Protein AF-0000000082175293 (afdb_homodimer)

InterPro domains:
  IPR001090 Ephrin, ligand binding domain [PF01404] (12-189)
  IPR001090 Ephrin, ligand binding domain [PS51550] (11-194)
  IPR001090 Ephrin, ligand binding domain [SM00615] (11-189)
  IPR001426 Tyrosine-protein kinase, receptor class V, conserved site [PS00790] (170-190)
  IPR001426 Tyrosine-protein kinase, receptor class V, conserved site [PS00791] (233-253)
  IPR008979 Galactose-binding-like domain superfamily [SSF49785] (12-187)
  IPR050449 Ephrin receptor tyrosine kinases [PTHR46877] (9-260)
  IPR061283 Ephrin, cysteine rich domain [PF25599] (190-248)

Organism: Oncorhynchus tshawytscha (NCBI:txid74940)

Foldseek 3Di:
DVVVVVLVVFKDWQDKQLQAQDDQPKDKPPPLAKDWDWDQDLVGHIGIWIWGAPQQDEFAKMKIKGFWTFPVPAQKKKKKWKKAFADPVQDPPRVYDEDQKKWKWKFADQDGDDPVPDPVCVVPPPTDTFDIDGFPDHDHPVCPPVHRGPMGIDMTMAGRHDHRTMMMMMIDRHTGMMTNMMIMIAGWAPWDAAQQWIWHIGGEDNDQADKDKTFTDHHPQKDWDFDDFIWIAGNSRDTDDTGGHIDGHPCWDDDPRHDTDDNPPPVPPVVVVVVPVPVVVVVVVVVPVVPPDVPDDDDDDDDCPDDDDDDDDDPDDDDPPDDD/DVVVVVLVVFKDWQDKQLQAQDDQPKDKPPPLAKDWDWDQDQVGHIGIWIWGAPQLDPFAKMKIKGFWTFPVPAQKKKKKWKKAFADPVQDPPRVYDEDQKKWKWKFADQDGDDPVVDPVCVVPPPTDTFDIDGFPDHDHPVVPPPPRGPMGIDMTMAGRHDHRTMMMMMIDRGTGMMTNMMIMIAGWAPWDAAQQWIWHIGGEDNDQADKDKTFTDHHPQKDWDFDDFIWIAGNSRDTDDTGGHIDGHPCWDDDPRHDTDDNPPPPPPVVPVVVPVPVVVVVVCVVVPVVPPVPPPPPDDPDPPPDDDDDPPPDDDDDPDDDD

Radius of gyration: 39.4 Å; Cα contacts (8 Å, |Δi|>4): 1346; chains: 2; bounding box: 69×132×111 Å

Secondary structure (DSSP, 8-state):
-HHHHHHHHTEEEEEE-TT--S----EEESTTTSEEEEEE-TT--EEEEEEEE-TTSSS--EEEE---EE-TT-SSEEEEEEEEEB-GGGSTT-SS--BSEEEEEEEEESS---GGGHHHHHHSS-PEEEEEEE-S--B-GGGGTT-----EEEEEEE----SSEEEEEEEESSBEEEEEEEEEEEEEEPPEEETTEEE--EE--SSTT--EEEE-EE-TTEEEEEEEEEEEE-TTS-EEEEEEEEEEPTT-EEETTTEEE-----------SS--HHHHHHHHHHHHTTTTTT---S--------------------------/-HHHHHHHHTEEEEEE-TT--S----EEESTTTSEEEEEE-TT--EEEEEEEE-TTSSS--EEEE---EE-TT-SSEEEEEEEEEB-GGGSTT-SS--BSEEEEEEEEESS---GGGHHHHHHHS-PEEEEEEE-S--B-GGGGTT-----EEEEEEE----SSEEEEEEEESSBEEEEEEEEEEEEEEPPEEETTEEE--EE--SSTT--EEEE-EE-TTEEEEEEEEEEEE-TTS-EEEEEEEEEEPTT-EEETTTEEE-----------SS--HHHHHHHHHHHHHHHHH---TT--------------------------

Solvent-accessible surface area (backbone atoms only — not comparable to full-atom values): 36280 Å² total; per-residue (Å²): 113,72,73,60,62,66,52,54,72,13,48,48,74,64,43,71,31,73,71,31,66,58,86,81,75,56,48,43,38,50,73,82,34,40,39,78,43,82,40,63,48,99,83,66,44,69,18,34,25,38,34,32,69,53,30,76,47,73,87,41,68,25,30,37,31,54,55,79,35,61,48,82,84,45,23,30,40,34,42,38,38,32,30,33,33,41,34,53,66,61,47,79,83,54,85,38,42,49,34,64,44,37,35,39,28,35,38,74,32,77,60,82,69,64,78,77,62,46,72,67,47,72,75,66,49,84,56,44,77,73,47,50,48,49,54,82,46,62,36,50,76,78,50,53,75,100,38,71,78,51,70,30,76,49,74,50,70,55,56,67,52,83,58,49,22,32,30,44,34,39,38,33,55,15,23,39,34,34,46,50,28,46,35,31,30,32,40,23,18,65,61,43,67,55,52,30,16,40,31,66,64,40,68,24,35,49,42,60,59,31,70,29,82,40,65,45,42,58,38,74,58,36,37,83,72,39,82,69,38,36,36,27,25,24,38,72,18,42,81,39,75,79,34,54,33,30,40,49,31,91,60,30,41,71,47,93,57,62,40,40,48,60,68,56,72,71,73,64,65,78,70,66,70,67,72,42,78,62,62,66,49,47,60,60,51,59,62,59,64,66,65,66,74,72,67,83,81,85,73,98,73,84,77,85,74,77,94,91,71,98,75,88,90,82,82,77,74,70,90,76,86,79,82,135,113,73,71,60,61,63,52,55,70,13,48,46,74,63,44,71,32,73,71,30,66,58,87,81,75,54,49,44,38,51,74,82,34,43,41,78,43,82,39,63,47,99,83,66,42,70,20,34,25,38,34,32,68,51,30,77,47,74,87,42,68,25,30,39,30,53,56,78,34,62,47,82,84,44,22,30,43,34,42,37,38,31,31,35,34,42,34,52,66,61,47,78,83,54,85,37,41,48,34,66,43,36,34,38,28,36,38,76,32,75,62,83,70,64,77,77,62,45,74,66,48,70,74,66,47,84,57,45,77,74,47,51,47,48,54,81,47,63,36,46,72,75,50,56,71,85,63,65,76,52,70,29,76,48,74,49,71,56,58,68,53,82,58,50,22,31,31,44,34,40,39,32,56,15,24,39,33,33,45,49,27,47,35,32,30,31,39,22,18,67,60,44,68,54,51,30,17,41,31,66,66,41,69,25,36,50,42,60,61,30,70,29,83,39,64,44,43,58,38,73,58,35,39,84,72,38,82,66,37,35,37,26,24,24,36,72,17,42,82,40,74,78,34,54,34,30,41,50,32,90,60,30,42,71,46,94,56,62,38,40,49,60,66,58,71,72,73,68,64,78,67,65,65,67,70,38,79,61,64,63,46,45,61,59,46,53,60,52,53,62,59,58,68,68,56,70,76,86,79,62,78,79,82,75,83,78,81,85,83,81,84,79,82,76,88,72,89,78,86,85,77,86,80,129

Sequence (648 aa):
MESTISDDKAKETVMDTRTATAELGWIAYPASGWEEVSGYDENLNTIRTYQVCNVFEPSQNNWLLTTFIDRRGAQRVYVEMRFTVRDCSSIPSVPGSCKETFNLYYYETDSVIATTKGTSFWMEAPYLKVDTIAADESFSQVDFGGRLMKVNTEVRSFGPLSRNGFYLAFQDYGACMSLLSVRVFHKKCPSVVQNFAIFPETMTGAESTSLVIARGTCIANSEEVDVPIKLYCNGDGEWMVPIGSCTCKAGFEPDNGNVCRGPCLRTSWPDDSLLSPVHLAVLLLQFQLFCLRLWNPDLFTGHATCPRPAVFNTLETAGVVEILMESTISDDKAKETVMDTRTATAELGWIAYPASGWEEVSGYDENLNTIRTYQVCNVFEPSQNNWLLTTFIDRRGAQRVYVEMRFTVRDCSSIPSVPGSCKETFNLYYYETDSVIATTKGTSFWMEAPYLKVDTIAADESFSQVDFGGRLMKVNTEVRSFGPLSRNGFYLAFQDYGACMSLLSVRVFHKKCPSVVQNFAIFPETMTGAESTSLVIARGTCIANSEEVDVPIKLYCNGDGEWMVPIGSCTCKAGFEPDNGNVCRGPCLRTSWPDDSLLSPVHLAVLLLQFQLFCLRLWNPDLFTGHATCPRPAVFNTLETAGVVEIL

Structure (mmCIF, N/CA/C/O backbone):
data_AF-0000000082175293-model_v1
#
loop_
_entity.id
_entity.type
_entity.pdbx_description
1 polymer 'receptor protein-tyrosine kinase'
#
loop_
_atom_site.group_PDB
_atom_site.id
_atom_site.type_symbol
_atom_site.label_atom_id
_atom_site.label_alt_id
_atom_site.label_comp_id
_atom_site.label_asym_id
_atom_site.label_entity_id
_atom_site.label_seq_id
_atom_site.pdbx_PDB_ins_code
_atom_site.Cartn_x
_atom_site.Cartn_y
_atom_site.Cartn_z
_atom_site.occupancy
_atom_site.B_iso_or_equiv
_atom_site.auth_seq_id
_atom_site.auth_comp_id
_atom_site.auth_asym_id
_atom_site.auth_atom_id
_atom_site.pdbx_PDB_model_num
ATOM 1 N N . MET A 1 1 ? 4.473 -4.129 19.656 1 26.59 1 MET A N 1
ATOM 2 C CA . MET A 1 1 ? 3.326 -4.516 20.469 1 26.59 1 MET A CA 1
ATOM 3 C C . MET A 1 1 ? 2.422 -3.318 20.734 1 26.59 1 MET A C 1
ATOM 5 O O . MET A 1 1 ? 1.197 -3.445 20.734 1 26.59 1 MET A O 1
ATOM 9 N N . GLU A 1 2 ? 3.059 -2.234 21.188 1 28.98 2 GLU A N 1
ATOM 10 C CA . GLU A 1 2 ? 2.26 -1.062 21.516 1 28.98 2 GLU A CA 1
ATOM 11 C C . GLU A 1 2 ? 1.615 -0.452 20.281 1 28.98 2 GLU A C 1
ATOM 13 O O . GLU A 1 2 ? 0.515 0.099 20.359 1 28.98 2 GLU A O 1
ATOM 18 N N . SER A 1 3 ? 2.32 -0.503 19.141 1 36.03 3 SER A N 1
ATOM 19 C CA . SER A 1 3 ? 1.829 0.047 17.875 1 36.03 3 SER A CA 1
ATOM 20 C C . SER A 1 3 ? 0.633 -0.744 17.359 1 36.03 3 SER A C 1
ATOM 22 O O . SER A 1 3 ? -0.115 -0.26 16.5 1 36.03 3 SER A O 1
ATOM 24 N N . THR A 1 4 ? 0.473 -1.951 17.766 1 40.38 4 THR A N 1
ATOM 25 C CA . THR A 1 4 ? -0.594 -2.875 17.391 1 40.38 4 THR A CA 1
ATOM 26 C C . THR A 1 4 ? -1.913 -2.463 18.031 1 40.38 4 THR A C 1
ATOM 28 O O . THR A 1 4 ? -2.984 -2.682 17.469 1 40.38 4 THR A O 1
ATOM 31 N N . ILE A 1 5 ? -1.868 -2.014 19.281 1 39.91 5 ILE A N 1
ATOM 32 C CA . ILE A 1 5 ? -3.062 -1.719 20.062 1 39.91 5 ILE A CA 1
ATOM 33 C C . ILE A 1 5 ? -3.758 -0.482 19.5 1 39.91 5 ILE A C 1
ATOM 35 O O . ILE A 1 5 ? -4.988 -0.44 19.422 1 39.91 5 ILE A O 1
ATOM 39 N N . SER A 1 6 ? -3 0.624 19.219 1 46.44 6 SER A N 1
ATOM 40 C CA . SER A 1 6 ? -3.535 1.903 18.766 1 46.44 6 SER A CA 1
ATOM 41 C C . SER A 1 6 ? -4.176 1.776 17.391 1 46.44 6 SER A C 1
ATOM 43 O O . SER A 1 6 ? -5.145 2.473 17.078 1 46.44 6 SER A O 1
ATOM 45 N N . ASP A 1 7 ? -3.73 0.8 16.625 1 59.47 7 ASP A N 1
ATOM 46 C CA . ASP A 1 7 ? -4.121 0.544 15.234 1 59.47 7 ASP A CA 1
ATOM 47 C C . ASP A 1 7 ? -5.559 0.04 15.156 1 59.47 7 ASP A C 1
ATOM 49 O O . ASP A 1 7 ? -6.309 0.427 14.258 1 59.47 7 ASP A O 1
ATOM 53 N N . ASP A 1 8 ? -6.008 -0.633 16.109 1 66.12 8 ASP A N 1
ATOM 54 C CA . ASP A 1 8 ? -7.336 -1.232 16.016 1 66.12 8 ASP A CA 1
ATOM 55 C C . ASP A 1 8 ? -8.43 -0.198 16.281 1 66.12 8 ASP A C 1
ATOM 57 O O . ASP A 1 8 ? -9.547 -0.336 15.789 1 66.12 8 ASP A O 1
ATOM 61 N N . LYS A 1 9 ? -8.031 0.911 17 1 70.56 9 LYS A N 1
ATOM 62 C CA . LYS A 1 9 ? -9.047 1.916 17.297 1 70.56 9 LYS A CA 1
ATOM 63 C C . LYS A 1 9 ? -9.43 2.691 16.047 1 70.56 9 LYS A C 1
ATOM 65 O O . LYS A 1 9 ? -10.547 3.213 15.938 1 70.56 9 LYS A O 1
ATOM 70 N N . ALA A 1 10 ? -8.711 2.605 15.109 1 90 10 ALA A N 1
ATOM 71 C CA . ALA A 1 10 ? -8.984 3.363 13.891 1 90 10 ALA A CA 1
ATOM 72 C C . ALA A 1 10 ? -9.734 2.514 12.875 1 90 10 ALA A C 1
ATOM 74 O O . ALA A 1 10 ? -10.281 3.037 11.898 1 90 10 ALA A O 1
ATOM 75 N N . LYS A 1 11 ? -9.898 1.32 13.273 1 95.38 11 LYS A N 1
ATOM 76 C CA . LYS A 1 11 ? -10.484 0.436 12.266 1 95.38 11 LYS A CA 1
ATOM 77 C C . LYS A 1 11 ? -11.961 0.168 12.57 1 95.38 11 LYS A C 1
ATOM 79 O O . LYS A 1 11 ? -12.328 -0.092 13.719 1 95.38 11 LYS A O 1
ATOM 84 N N . GLU A 1 12 ? -12.766 0.311 11.602 1 95.69 12 GLU A N 1
ATOM 85 C CA . GLU A 1 12 ? -14.172 -0.089 11.688 1 95.69 12 GLU A CA 1
ATOM 86 C C . GLU A 1 12 ? -14.477 -1.23 10.727 1 95.69 12 GLU A C 1
ATOM 88 O O . GLU A 1 12 ? -14.398 -1.062 9.508 1 95.69 12 GLU A O 1
ATOM 93 N N . THR A 1 13 ? -14.891 -2.309 11.273 1 97.06 13 THR A N 1
ATOM 94 C CA . THR A 1 13 ? -15.141 -3.508 10.477 1 97.06 13 THR A CA 1
ATOM 95 C C . THR A 1 13 ? -16.562 -3.5 9.922 1 97.06 13 THR A C 1
ATOM 97 O O . THR A 1 13 ? -17.516 -3.23 10.648 1 97.06 13 THR A O 1
ATOM 100 N N . VAL A 1 14 ? -16.688 -3.801 8.641 1 97.5 14 VAL A N 1
ATOM 101 C CA . VAL A 1 14 ? -18.016 -3.783 8.023 1 97.5 14 VAL A CA 1
ATOM 102 C C . VAL A 1 14 ? -18.406 -5.199 7.605 1 97.5 14 VAL A C 1
ATOM 104 O O . VAL A 1 14 ? -19.578 -5.469 7.336 1 97.5 14 VAL A O 1
ATOM 107 N N . MET A 1 15 ? -17.484 -6.117 7.512 1 97.62 15 MET A N 1
ATOM 108 C CA . MET A 1 15 ? -17.703 -7.551 7.324 1 97.62 15 MET A CA 1
ATOM 109 C C . MET A 1 15 ? -16.594 -8.359 7.996 1 97.62 15 MET A C 1
ATOM 111 O O . MET A 1 15 ? -15.414 -8.016 7.891 1 97.62 15 MET A O 1
ATOM 115 N N . ASP A 1 16 ? -16.984 -9.406 8.727 1 97.19 16 ASP A N 1
ATOM 116 C CA . ASP A 1 16 ? -16.031 -10.219 9.469 1 97.19 16 ASP A CA 1
ATOM 117 C C . ASP A 1 16 ? -16.484 -11.672 9.555 1 97.19 16 ASP A C 1
ATOM 119 O O . ASP A 1 16 ? -17.484 -11.977 10.211 1 97.19 16 ASP A O 1
ATOM 123 N N . THR A 1 17 ? -15.758 -12.5 8.938 1 96.75 17 THR A N 1
ATOM 124 C CA . THR A 1 17 ? -16.125 -13.914 8.984 1 96.75 17 THR A CA 1
ATOM 125 C C . THR A 1 17 ? -15.141 -14.703 9.844 1 96.75 17 THR A C 1
ATOM 127 O O . THR A 1 17 ? -15.172 -15.93 9.867 1 96.75 17 THR A O 1
ATOM 130 N N . ARG A 1 18 ? -14.258 -14.164 10.602 1 94.88 18 ARG A N 1
ATOM 131 C CA . ARG A 1 18 ? -13.18 -14.805 11.344 1 94.88 18 ARG A CA 1
ATOM 132 C C . ARG A 1 18 ? -13.727 -15.75 12.406 1 94.88 18 ARG A C 1
ATOM 134 O O . ARG A 1 18 ? -13.117 -16.781 12.711 1 94.88 18 ARG A O 1
ATOM 141 N N . THR A 1 19 ? -14.891 -15.406 12.828 1 93.56 19 THR A N 1
ATOM 142 C CA . THR A 1 19 ? -15.453 -16.234 13.891 1 93.56 19 THR A CA 1
ATOM 143 C C . THR A 1 19 ? -16.828 -16.75 13.5 1 93.56 19 THR A C 1
ATOM 145 O O . THR A 1 19 ? -17.609 -17.188 14.359 1 93.56 19 THR A O 1
ATOM 148 N N . ALA A 1 20 ? -17.141 -16.625 12.258 1 93.75 20 ALA A N 1
ATOM 149 C CA . ALA A 1 20 ? -18.469 -17.047 11.812 1 93.75 20 ALA A CA 1
ATOM 150 C C . ALA A 1 20 ? -18.594 -18.562 11.836 1 93.75 20 ALA A C 1
ATOM 152 O O . ALA A 1 20 ? -17.75 -19.266 11.289 1 93.75 20 ALA A O 1
ATOM 153 N N . THR A 1 21 ? -19.703 -19.047 12.43 1 92.06 21 THR A N 1
ATOM 154 C CA . THR A 1 21 ? -19.953 -20.484 12.5 1 92.06 21 THR A CA 1
ATOM 155 C C . THR A 1 21 ? -21.188 -20.859 11.68 1 92.06 21 THR A C 1
ATOM 157 O O . THR A 1 21 ? -21.391 -22.031 11.352 1 92.06 21 THR A O 1
ATOM 160 N N . ALA A 1 22 ? -22.016 -19.891 11.492 1 91.88 22 ALA A N 1
ATOM 161 C CA . ALA A 1 22 ? -23.188 -20.109 10.656 1 91.88 22 ALA A CA 1
ATOM 162 C C . ALA A 1 22 ? -22.859 -19.938 9.18 1 91.88 22 ALA A C 1
ATOM 164 O O . ALA A 1 22 ? -21.812 -19.375 8.836 1 91.88 22 ALA A O 1
ATOM 165 N N . GLU A 1 23 ? -23.75 -20.391 8.43 1 93.94 23 GLU A N 1
ATOM 166 C CA . GLU A 1 23 ? -23.562 -20.25 6.992 1 93.94 23 GLU A CA 1
ATOM 167 C C . GLU A 1 23 ? -23.391 -18.797 6.59 1 93.94 23 GLU A C 1
ATOM 169 O O . GLU A 1 23 ? -24.141 -17.922 7.039 1 93.94 23 GLU A O 1
ATOM 174 N N . LEU A 1 24 ? -22.469 -18.562 5.734 1 93.75 24 LEU A N 1
ATOM 175 C CA . LEU A 1 24 ? -22.125 -17.188 5.34 1 93.75 24 LEU A CA 1
ATOM 176 C C . LEU A 1 24 ? -23.078 -16.703 4.25 1 93.75 24 LEU A C 1
ATOM 178 O O . LEU A 1 24 ? -23.25 -15.492 4.082 1 93.75 24 LEU A O 1
ATOM 182 N N . GLY A 1 25 ? -23.625 -17.625 3.457 1 89.19 25 GLY A N 1
ATOM 183 C CA . GLY A 1 25 ? -24.609 -17.266 2.457 1 89.19 25 GLY A CA 1
ATOM 184 C C . GLY A 1 25 ? -24 -16.672 1.2 1 89.19 25 GLY A C 1
ATOM 185 O O . GLY A 1 25 ? -24.625 -15.859 0.519 1 89.19 25 GLY A O 1
ATOM 186 N N . TRP A 1 26 ? -22.75 -17 0.917 1 93 26 TRP A N 1
ATOM 187 C CA . TRP A 1 26 ? -22.109 -16.5 -0.303 1 93 26 TRP A CA 1
ATOM 188 C C . TRP A 1 26 ? -22.562 -17.312 -1.516 1 93 26 TRP A C 1
ATOM 190 O O . TRP A 1 26 ? -23.188 -18.375 -1.369 1 93 26 TRP A O 1
ATOM 200 N N . ILE A 1 27 ? -22.328 -16.734 -2.711 1 90.44 27 ILE A N 1
ATOM 201 C CA . ILE A 1 27 ? -22.781 -17.375 -3.943 1 90.44 27 ILE A CA 1
ATOM 202 C C . ILE A 1 27 ? -21.578 -17.938 -4.695 1 90.44 27 ILE A C 1
ATOM 204 O O . ILE A 1 27 ? -20.625 -17.219 -4.992 1 90.44 27 ILE A O 1
ATOM 208 N N . ALA A 1 28 ? -21.641 -19.188 -4.883 1 91.62 28 ALA A N 1
ATOM 209 C CA . ALA A 1 28 ? -20.594 -19.844 -5.656 1 91.62 28 ALA A CA 1
ATOM 210 C C . ALA A 1 28 ? -21.078 -20.156 -7.07 1 91.62 28 ALA A C 1
ATOM 212 O O . ALA A 1 28 ? -22.219 -20.562 -7.266 1 91.62 28 ALA A O 1
ATOM 213 N N . TYR A 1 29 ? -20.156 -19.906 -8.109 1 87.94 29 TYR A N 1
ATOM 214 C CA . TYR A 1 29 ? -20.453 -20.297 -9.484 1 87.94 29 TYR A CA 1
ATOM 215 C C . TYR A 1 29 ? -19.188 -20.812 -10.18 1 87.94 29 TYR A C 1
ATOM 217 O O . TYR A 1 29 ? -18.172 -20.109 -10.242 1 87.94 29 TYR A O 1
ATOM 225 N N . PRO A 1 30 ? -19.25 -21.875 -10.875 1 89 30 PRO A N 1
ATOM 226 C CA . PRO A 1 30 ? -20.328 -22.859 -10.812 1 89 30 PRO A CA 1
ATOM 227 C C . PRO A 1 30 ? -20.547 -23.422 -9.406 1 89 30 PRO A C 1
ATOM 229 O O . PRO A 1 30 ? -19.703 -23.219 -8.531 1 89 30 PRO A O 1
ATOM 232 N N . ALA A 1 31 ? -21.703 -24.125 -9.156 1 85.88 31 ALA A N 1
ATOM 233 C CA . ALA A 1 31 ? -22.062 -24.625 -7.832 1 85.88 31 ALA A CA 1
ATOM 234 C C . ALA A 1 31 ? -21.047 -25.672 -7.352 1 85.88 31 ALA A C 1
ATOM 236 O O . ALA A 1 31 ? -20.875 -25.859 -6.145 1 85.88 31 ALA A O 1
ATOM 237 N N . SER A 1 32 ? -20.406 -26.234 -8.234 1 87.69 32 SER A N 1
ATOM 238 C CA . SER A 1 32 ? -19.438 -27.266 -7.887 1 87.69 32 SER A CA 1
ATOM 239 C C . SER A 1 32 ? -18.047 -26.672 -7.633 1 87.69 32 SER A C 1
ATOM 241 O O . SER A 1 32 ? -17.125 -27.391 -7.262 1 87.69 32 SER A O 1
ATOM 243 N N . GLY A 1 33 ? -17.922 -25.391 -7.828 1 92.12 33 GLY A N 1
ATOM 244 C CA . GLY A 1 33 ? -16.625 -24.781 -7.625 1 92.12 33 GLY A CA 1
ATOM 245 C C . GLY A 1 33 ? -16.25 -24.641 -6.16 1 92.12 33 GLY A C 1
ATOM 246 O O . GLY A 1 33 ? -15.688 -25.562 -5.566 1 92.12 33 GLY A O 1
ATOM 247 N N . TRP A 1 34 ? -16.641 -23.5 -5.617 1 95.19 34 TRP A N 1
ATOM 248 C CA . TRP A 1 34 ? -16.375 -23.25 -4.207 1 95.19 34 TRP A CA 1
ATOM 249 C C . TRP A 1 34 ? -17.391 -23.953 -3.32 1 95.19 34 TRP A C 1
ATOM 251 O O . TRP A 1 34 ? -18.594 -23.938 -3.621 1 95.19 34 TRP A O 1
ATOM 261 N N . GLU A 1 35 ? -16.938 -24.562 -2.252 1 95.81 35 GLU A N 1
ATOM 262 C CA . GLU A 1 35 ? -17.812 -25.234 -1.296 1 95.81 35 GLU A CA 1
ATOM 263 C C . GLU A 1 35 ? -17.641 -24.656 0.108 1 95.81 35 GLU A C 1
ATOM 265 O O . GLU A 1 35 ? -16.516 -24.391 0.543 1 95.81 35 GLU A O 1
ATOM 270 N N . GLU A 1 36 ? -18.734 -24.438 0.711 1 95.94 36 GLU A N 1
ATOM 271 C CA . GLU A 1 36 ? -18.688 -24 2.102 1 95.94 36 GLU A CA 1
ATOM 272 C C . GLU A 1 36 ? -18.547 -25.188 3.053 1 95.94 36 GLU A C 1
ATOM 274 O O . GLU A 1 36 ? -19.297 -26.156 2.961 1 95.94 36 GLU A O 1
ATOM 279 N N . VAL A 1 37 ? -17.656 -25.141 3.98 1 94.81 37 VAL A N 1
ATOM 280 C CA . VAL A 1 37 ? -17.406 -26.25 4.883 1 94.81 37 VAL A CA 1
ATOM 281 C C . VAL A 1 37 ? -17.109 -25.719 6.285 1 94.81 37 VAL A C 1
ATOM 283 O O . VAL A 1 37 ? -16.734 -24.562 6.453 1 94.81 37 VAL A O 1
ATOM 286 N N . SER A 1 38 ? -17.375 -26.609 7.219 1 92.75 38 SER A N 1
ATOM 287 C CA . SER A 1 38 ? -16.938 -26.312 8.578 1 92.75 38 SER A CA 1
ATOM 288 C C . SER A 1 38 ? -15.453 -26.609 8.758 1 92.75 38 SER A C 1
ATOM 290 O O . SER A 1 38 ? -14.992 -27.703 8.406 1 92.75 38 SER A O 1
ATOM 292 N N . GLY A 1 39 ? -14.758 -25.609 9.172 1 89.19 39 GLY A N 1
ATOM 293 C CA . GLY A 1 39 ? -13.328 -25.781 9.398 1 89.19 39 GLY A CA 1
ATOM 294 C C . GLY A 1 39 ? -12.867 -25.234 10.742 1 89.19 39 GLY A C 1
ATOM 295 O O . GLY A 1 39 ? -13.68 -25.047 11.648 1 89.19 39 GLY A O 1
ATOM 296 N N . TYR A 1 40 ? -11.484 -25.203 10.836 1 85.38 40 TYR A N 1
ATOM 297 C CA . TYR A 1 40 ? -10.883 -24.734 12.078 1 85.38 40 TYR A CA 1
ATOM 298 C C . TYR A 1 40 ? -9.93 -23.578 11.812 1 85.38 40 TYR A C 1
ATOM 300 O O . TYR A 1 40 ? -9.227 -23.562 10.797 1 85.38 40 TYR A O 1
ATOM 308 N N . ASP A 1 41 ? -9.977 -22.688 12.719 1 84.69 41 ASP A N 1
ATOM 309 C CA . ASP A 1 41 ? -8.961 -21.641 12.641 1 84.69 41 ASP A CA 1
ATOM 310 C C . ASP A 1 41 ? -7.656 -22.094 13.289 1 84.69 41 ASP A C 1
ATOM 312 O O . ASP A 1 41 ? -7.504 -23.266 13.648 1 84.69 41 ASP A O 1
ATOM 316 N N . GLU A 1 42 ? -6.66 -21.203 13.352 1 78.56 42 GLU A N 1
ATOM 317 C CA . GLU A 1 42 ? -5.336 -21.531 13.883 1 78.56 42 GLU A CA 1
ATOM 318 C C . GLU A 1 42 ? -5.418 -21.953 15.344 1 78.56 42 GLU A C 1
ATOM 320 O O . GLU A 1 42 ? -4.527 -22.641 15.852 1 78.56 42 GLU A O 1
ATOM 325 N N . ASN A 1 43 ? -6.473 -21.547 16.047 1 82 43 ASN A N 1
ATOM 326 C CA . ASN A 1 43 ? -6.68 -21.906 17.453 1 82 43 ASN A CA 1
ATOM 327 C C . ASN A 1 43 ? -7.641 -23.078 17.594 1 82 43 ASN A C 1
ATOM 329 O O . ASN A 1 43 ? -8.133 -23.344 18.703 1 82 43 ASN A O 1
ATOM 333 N N . LEU A 1 44 ? -8.047 -23.625 16.594 1 84.19 44 LEU A N 1
ATOM 334 C CA . LEU A 1 44 ? -8.875 -24.812 16.547 1 84.19 44 LEU A CA 1
ATOM 335 C C . LEU A 1 44 ? -10.328 -24.484 16.891 1 84.19 44 LEU A C 1
ATOM 337 O O . LEU A 1 44 ? -11.062 -25.344 17.375 1 84.19 44 LEU A O 1
ATOM 341 N N . ASN A 1 45 ? -10.633 -23.281 16.703 1 89.38 45 ASN A N 1
ATOM 342 C CA . ASN A 1 45 ? -12.047 -22.922 16.797 1 89.38 45 ASN A CA 1
ATOM 343 C C . ASN A 1 45 ? -12.781 -23.25 15.5 1 89.38 45 ASN A C 1
ATOM 345 O O . ASN A 1 45 ? -12.242 -23.062 14.406 1 89.38 45 ASN A O 1
ATOM 349 N N . THR A 1 46 ? -13.938 -23.688 15.742 1 92 46 THR A N 1
ATOM 350 C CA . THR A 1 46 ? -14.75 -24 14.57 1 92 46 THR A CA 1
ATOM 351 C C . THR A 1 46 ? -15.195 -22.734 13.859 1 92 46 THR A C 1
ATOM 353 O O . THR A 1 46 ? -15.711 -21.812 14.492 1 92 46 THR A O 1
ATOM 356 N N . ILE A 1 47 ? -14.961 -22.672 12.547 1 93.81 47 ILE A N 1
ATOM 357 C CA . ILE A 1 47 ? -15.383 -21.547 11.719 1 93.81 47 ILE A CA 1
ATOM 358 C C . ILE A 1 47 ? -15.945 -22.047 10.398 1 93.81 47 ILE A C 1
ATOM 360 O O . ILE A 1 47 ? -15.758 -23.219 10.039 1 93.81 47 ILE A O 1
ATOM 364 N N . ARG A 1 48 ? -16.703 -21.25 9.758 1 95.19 48 ARG A N 1
ATOM 365 C CA . ARG A 1 48 ? -17.172 -21.562 8.406 1 95.19 48 ARG A CA 1
ATOM 366 C C . ARG A 1 48 ? -16.188 -21.078 7.359 1 95.19 48 ARG A C 1
ATOM 368 O O . ARG A 1 48 ? -15.703 -19.938 7.43 1 95.19 48 ARG A O 1
ATOM 375 N N . THR A 1 49 ? -15.797 -21.922 6.457 1 95.25 49 THR A N 1
ATOM 376 C CA . THR A 1 49 ? -14.789 -21.594 5.453 1 95.25 49 THR A CA 1
ATOM 377 C C . THR A 1 49 ? -15.273 -21.984 4.059 1 95.25 49 THR A C 1
ATOM 379 O O . THR A 1 49 ? -16.266 -22.703 3.916 1 95.25 49 THR A O 1
ATOM 382 N N . TYR A 1 50 ? -14.703 -21.438 3.033 1 97 50 TYR A N 1
ATOM 383 C CA . TYR A 1 50 ? -14.914 -21.859 1.655 1 97 50 TYR A CA 1
ATOM 384 C C . TYR A 1 50 ? -13.664 -22.547 1.1 1 97 50 TYR A C 1
ATOM 386 O O . TYR A 1 50 ? -12.547 -22.094 1.359 1 97 50 TYR A O 1
ATOM 394 N N . GLN A 1 51 ? -13.852 -23.609 0.396 1 96.44 51 GLN A N 1
ATOM 395 C CA . GLN A 1 51 ? -12.734 -24.344 -0.179 1 96.44 51 GLN A CA 1
ATOM 396 C C . GLN A 1 51 ? -12.984 -24.672 -1.646 1 96.44 51 GLN A C 1
ATOM 398 O O . GLN A 1 51 ? -14.141 -24.781 -2.074 1 96.44 51 GLN A O 1
ATOM 403 N N . VAL A 1 52 ? -11.953 -24.75 -2.43 1 95.69 52 VAL A N 1
ATOM 404 C CA . VAL A 1 52 ? -12.008 -25.156 -3.832 1 95.69 52 VAL A CA 1
ATOM 405 C C . VAL A 1 52 ? -10.773 -25.969 -4.188 1 95.69 52 VAL A C 1
ATOM 407 O O . VAL A 1 52 ? -9.672 -25.688 -3.709 1 95.69 52 VAL A O 1
ATOM 410 N N . CYS A 1 53 ? -10.969 -27.109 -4.891 1 91.31 53 CYS A N 1
ATOM 411 C CA . CYS A 1 53 ? -9.867 -27.938 -5.367 1 91.31 53 CYS A CA 1
ATOM 412 C C . CYS A 1 53 ? -10.297 -28.781 -6.57 1 91.31 53 CYS A C 1
ATOM 414 O O . CYS A 1 53 ? -10.5 -29.984 -6.453 1 91.31 53 CYS A O 1
ATOM 416 N N . ASN A 1 54 ? -10.383 -28.094 -7.715 1 88.94 54 ASN A N 1
ATOM 417 C CA . ASN A 1 54 ? -10.805 -28.781 -8.938 1 88.94 54 ASN A CA 1
ATOM 418 C C . ASN A 1 54 ? -9.672 -28.875 -9.945 1 88.94 54 ASN A C 1
ATOM 420 O O . ASN A 1 54 ? -9.875 -28.656 -11.141 1 88.94 54 ASN A O 1
ATOM 424 N N . VAL A 1 55 ? -8.547 -29.141 -9.492 1 85.38 55 VAL A N 1
ATOM 425 C CA . VAL A 1 55 ? -7.34 -29.062 -10.305 1 85.38 55 VAL A CA 1
ATOM 426 C C . VAL A 1 55 ? -7.293 -30.219 -11.289 1 85.38 55 VAL A C 1
ATOM 428 O O . VAL A 1 55 ? -6.523 -30.188 -12.25 1 85.38 55 VAL A O 1
ATOM 431 N N . PHE A 1 56 ? -8.062 -31.281 -11.133 1 83.5 56 PHE A N 1
ATOM 432 C CA . PHE A 1 56 ? -8.039 -32.438 -12.008 1 83.5 56 PHE A CA 1
ATOM 433 C C . PHE A 1 56 ? -8.961 -32.25 -13.203 1 83.5 56 PHE A C 1
ATOM 435 O O . PHE A 1 56 ? -8.922 -33.031 -14.164 1 83.5 56 PHE A O 1
ATOM 442 N N . GLU A 1 57 ? -9.742 -31.203 -13.148 1 81.75 57 GLU A N 1
ATOM 443 C CA . GLU A 1 57 ? -10.602 -30.828 -14.273 1 81.75 57 GLU A CA 1
ATOM 444 C C . GLU A 1 57 ? -9.992 -29.688 -15.078 1 81.75 57 GLU A C 1
ATOM 446 O O . GLU A 1 57 ? -9.391 -28.766 -14.508 1 81.75 57 GLU A O 1
ATOM 451 N N . PRO A 1 58 ? -10.078 -29.734 -16.391 1 77.44 58 PRO A N 1
ATOM 452 C CA . PRO A 1 58 ? -9.484 -28.672 -17.203 1 77.44 58 PRO A CA 1
ATOM 453 C C . PRO A 1 58 ? -10.273 -27.375 -17.156 1 77.44 58 PRO A C 1
ATOM 455 O O . PRO A 1 58 ? -11.445 -27.375 -16.781 1 77.44 58 PRO A O 1
ATOM 458 N N . SER A 1 59 ? -9.664 -26.219 -17.484 1 80.25 59 SER A N 1
ATOM 459 C CA . SER A 1 59 ? -10.273 -24.906 -17.688 1 80.25 59 SER A CA 1
ATOM 460 C C . SER A 1 59 ? -11.039 -24.453 -16.453 1 80.25 59 SER A C 1
ATOM 462 O O . SER A 1 59 ? -12.211 -24.078 -16.547 1 80.25 59 SER A O 1
ATOM 464 N N . GLN A 1 60 ? -10.398 -24.469 -15.375 1 87.25 60 GLN A N 1
ATOM 465 C CA . GLN A 1 60 ? -11.023 -24.047 -14.125 1 87.25 60 GLN A CA 1
ATOM 466 C C . GLN A 1 60 ? -11.328 -22.562 -14.141 1 87.25 60 GLN A C 1
ATOM 468 O O . GLN A 1 60 ? -10.539 -21.766 -14.633 1 87.25 60 GLN A O 1
ATOM 473 N N . ASN A 1 61 ? -12.469 -22.156 -13.773 1 90 61 ASN A N 1
ATOM 474 C CA . ASN A 1 61 ? -12.953 -20.797 -13.586 1 90 61 ASN A CA 1
ATOM 475 C C . ASN A 1 61 ? -14.062 -20.734 -12.539 1 90 61 ASN A C 1
ATOM 477 O O . ASN A 1 61 ? -15.242 -20.672 -12.883 1 90 61 ASN A O 1
ATOM 481 N N . ASN A 1 62 ? -13.703 -20.719 -11.273 1 92.81 62 ASN A N 1
ATOM 482 C CA . ASN A 1 62 ? -14.641 -20.812 -10.156 1 92.81 62 ASN A CA 1
ATOM 483 C C . ASN A 1 62 ? -14.773 -19.469 -9.438 1 92.81 62 ASN A C 1
ATOM 485 O O . ASN A 1 62 ? -13.766 -18.844 -9.086 1 92.81 62 ASN A O 1
ATOM 489 N N . TRP A 1 63 ? -15.984 -19.078 -9.281 1 93.38 63 TRP A N 1
ATOM 490 C CA . TRP A 1 63 ? -16.25 -17.766 -8.688 1 93.38 63 TRP A CA 1
ATOM 491 C C . TRP A 1 63 ? -16.938 -17.906 -7.34 1 93.38 63 TRP A C 1
ATOM 493 O O . TRP A 1 63 ? -17.781 -18.797 -7.152 1 93.38 63 TRP A O 1
ATOM 503 N N . LEU A 1 64 ? -16.609 -17.078 -6.398 1 94.62 64 LEU A N 1
ATOM 504 C CA . LEU A 1 64 ? -17.25 -16.938 -5.094 1 94.62 64 LEU A CA 1
ATOM 505 C C . LEU A 1 64 ? -17.578 -15.484 -4.797 1 94.62 64 LEU A C 1
ATOM 507 O O . LEU A 1 64 ? -16.688 -14.633 -4.758 1 94.62 64 LEU A O 1
ATOM 511 N N . LEU A 1 65 ? -18.859 -15.195 -4.602 1 93.94 65 LEU A N 1
ATOM 512 C CA . LEU A 1 65 ? -19.328 -13.836 -4.379 1 93.94 65 LEU A CA 1
ATOM 513 C C . LEU A 1 65 ? -19.844 -13.664 -2.951 1 93.94 65 LEU A C 1
ATOM 515 O O . LEU A 1 65 ? -20.656 -14.461 -2.479 1 93.94 65 LEU A O 1
ATOM 519 N N . THR A 1 66 ? -19.422 -12.641 -2.279 1 95.44 66 THR A N 1
ATOM 520 C CA . THR A 1 66 ? -19.891 -12.359 -0.927 1 95.44 66 THR A CA 1
ATOM 521 C C . THR A 1 66 ? -21.297 -11.766 -0.952 1 95.44 66 THR A C 1
ATOM 523 O O . THR A 1 66 ? -21.875 -11.555 -2.023 1 95.44 66 THR A O 1
ATOM 526 N N . THR A 1 67 ? -21.812 -11.555 0.256 1 94.25 67 THR A N 1
ATOM 527 C CA . THR A 1 67 ? -23.016 -10.75 0.385 1 94.25 67 THR A CA 1
ATOM 528 C C . THR A 1 67 ? -22.703 -9.266 0.253 1 94.25 67 THR A C 1
ATOM 530 O O . THR A 1 67 ? -21.531 -8.883 0.181 1 94.25 67 THR A O 1
ATOM 533 N N . PHE A 1 68 ? -23.844 -8.523 0.115 1 95.25 68 PHE A N 1
ATOM 534 C CA . PHE A 1 68 ? -23.688 -7.078 -0.023 1 95.25 68 PHE A CA 1
ATOM 535 C C . PHE A 1 68 ? -23.016 -6.484 1.21 1 95.25 68 PHE A C 1
ATOM 537 O O . PHE A 1 68 ? -23.391 -6.801 2.34 1 95.25 68 PHE A O 1
ATOM 544 N N . ILE A 1 69 ? -21.984 -5.672 1.031 1 97.44 69 ILE A N 1
ATOM 545 C CA . ILE A 1 69 ? -21.266 -4.988 2.1 1 97.44 69 ILE A CA 1
ATOM 546 C C . ILE A 1 69 ? -21.547 -3.488 2.037 1 97.44 69 ILE A C 1
ATOM 548 O O . ILE A 1 69 ? -21.234 -2.832 1.038 1 97.44 69 ILE A O 1
ATOM 552 N N . ASP A 1 70 ? -22.078 -2.973 3.059 1 97.69 70 ASP A N 1
ATOM 553 C CA . ASP A 1 70 ? -22.297 -1.534 3.176 1 97.69 70 ASP A CA 1
ATOM 554 C C . ASP A 1 70 ? -21 -0.802 3.51 1 97.69 70 ASP A C 1
ATOM 556 O O . ASP A 1 70 ? -20.344 -1.112 4.508 1 97.69 70 ASP A O 1
ATOM 560 N N . ARG A 1 71 ? -20.625 0.11 2.662 1 96.25 71 ARG A N 1
ATOM 561 C CA . ARG A 1 71 ? -19.328 0.755 2.9 1 96.25 71 ARG A CA 1
ATOM 562 C C . ARG A 1 71 ? -19.422 1.764 4.039 1 96.25 71 ARG A C 1
ATOM 564 O O . ARG A 1 71 ? -18.406 2.252 4.531 1 96.25 71 ARG A O 1
ATOM 571 N N . ARG A 1 72 ? -20.641 2.203 4.449 1 95.25 72 ARG A N 1
ATOM 572 C CA . ARG A 1 72 ? -20.859 3.104 5.578 1 95.25 72 ARG A CA 1
ATOM 573 C C . ARG A 1 72 ? -20.078 4.398 5.398 1 95.25 72 ARG A C 1
ATOM 575 O O . ARG A 1 72 ? -19.391 4.848 6.32 1 95.25 72 ARG A O 1
ATOM 582 N N . GLY A 1 73 ? -20.047 4.93 4.121 1 94.38 73 GLY A N 1
ATOM 583 C CA . GLY A 1 73 ? -19.469 6.23 3.836 1 94.38 73 GLY A CA 1
ATOM 584 C C . GLY A 1 73 ? -17.969 6.168 3.564 1 94.38 73 GLY A C 1
ATOM 585 O O . GLY A 1 73 ? -17.359 7.184 3.234 1 94.38 73 GLY A O 1
ATOM 586 N N . ALA A 1 74 ? -17.359 4.988 3.717 1 96.44 74 ALA A N 1
ATOM 587 C CA . ALA A 1 74 ? -15.922 4.855 3.494 1 96.44 74 ALA A CA 1
ATOM 588 C C . ALA A 1 74 ? -15.562 5.145 2.039 1 96.44 74 ALA A C 1
ATOM 590 O O . ALA A 1 74 ? -16.281 4.742 1.124 1 96.44 74 ALA A O 1
ATOM 591 N N . GLN A 1 75 ? -14.445 5.855 1.893 1 96.06 75 GLN A N 1
ATOM 592 C CA . GLN A 1 75 ? -13.961 6.102 0.539 1 96.06 75 GLN A CA 1
ATOM 593 C C . GLN A 1 75 ? -12.961 5.035 0.108 1 96.06 75 GLN A C 1
ATOM 595 O O . GLN A 1 75 ? -12.766 4.805 -1.087 1 96.06 75 GLN A O 1
ATOM 600 N N . ARG A 1 76 ? -12.352 4.473 1.018 1 96.81 76 ARG A N 1
ATOM 601 C CA . ARG A 1 76 ? -11.391 3.387 0.818 1 96.81 76 ARG A CA 1
ATOM 602 C C . ARG A 1 76 ? -11.609 2.273 1.837 1 96.81 76 ARG A C 1
ATOM 604 O O . ARG A 1 76 ? -11.875 2.541 3.01 1 96.81 76 ARG A O 1
ATOM 611 N N . VAL A 1 77 ? -11.523 1.029 1.385 1 97.81 77 VAL A N 1
ATOM 612 C CA . VAL A 1 77 ? -11.703 -0.092 2.301 1 97.81 77 VAL A CA 1
ATOM 613 C C . VAL A 1 77 ? -10.508 -1.04 2.201 1 97.81 77 VAL A C 1
ATOM 615 O O . VAL A 1 77 ? -9.758 -1 1.227 1 97.81 77 VAL A O 1
ATOM 618 N N . TYR A 1 78 ? -10.352 -1.83 3.199 1 97.69 78 TYR A N 1
ATOM 619 C CA . TYR A 1 78 ? -9.305 -2.836 3.307 1 97.69 78 TYR A CA 1
ATOM 620 C C . TYR A 1 78 ? -9.898 -4.234 3.443 1 97.69 78 TYR A C 1
ATOM 622 O O . TYR A 1 78 ? -10.883 -4.426 4.16 1 97.69 78 TYR A O 1
ATOM 630 N N . VAL A 1 79 ? -9.328 -5.129 2.697 1 98.56 79 VAL A N 1
ATOM 631 C CA . VAL A 1 79 ? -9.773 -6.516 2.727 1 98.56 79 VAL A CA 1
ATOM 632 C C . VAL A 1 79 ? -8.656 -7.414 3.246 1 98.56 79 VAL A C 1
ATOM 634 O O . VAL A 1 79 ? -7.621 -7.57 2.592 1 98.56 79 VAL A O 1
ATOM 637 N N . GLU A 1 80 ? -8.891 -7.945 4.402 1 98 80 GLU A N 1
ATOM 638 C CA . GLU A 1 80 ? -7.965 -8.922 4.973 1 98 80 GLU A CA 1
ATOM 639 C C . GLU A 1 80 ? -8.422 -10.352 4.695 1 98 80 GLU A C 1
ATOM 641 O O . GLU A 1 80 ? -9.531 -10.734 5.082 1 98 80 GLU A O 1
ATOM 646 N N . MET A 1 81 ? -7.598 -11.117 4.031 1 97.94 81 MET A N 1
ATOM 647 C CA . MET A 1 81 ? -7.922 -12.484 3.654 1 97.94 81 MET A CA 1
ATOM 648 C C . MET A 1 81 ? -6.977 -13.477 4.332 1 97.94 81 MET A C 1
ATOM 650 O O . MET A 1 81 ? -5.758 -13.328 4.254 1 97.94 81 MET A O 1
ATOM 654 N N . ARG A 1 82 ? -7.48 -14.375 5.008 1 95.94 82 ARG A N 1
ATOM 655 C CA . ARG A 1 82 ? -6.734 -15.508 5.539 1 95.94 82 ARG A CA 1
ATOM 656 C C . ARG A 1 82 ? -7.055 -16.781 4.766 1 95.94 82 ARG A C 1
ATOM 658 O O . ARG A 1 82 ? -8.227 -17.141 4.602 1 95.94 82 ARG A O 1
ATOM 665 N N . PHE A 1 83 ? -6.008 -17.469 4.254 1 94.88 83 PHE A N 1
ATOM 666 C CA . PHE A 1 83 ? -6.266 -18.609 3.385 1 94.88 83 PHE A CA 1
ATOM 667 C C . PHE A 1 83 ? -5.09 -19.578 3.4 1 94.88 83 PHE A C 1
ATOM 669 O O . PHE A 1 83 ? -4.004 -19.234 3.879 1 94.88 83 PHE A O 1
ATOM 676 N N . THR A 1 84 ? -5.363 -20.734 3.016 1 92.69 84 THR A N 1
ATOM 677 C CA . THR A 1 84 ? -4.352 -21.766 2.791 1 92.69 84 THR A CA 1
ATOM 678 C C . THR A 1 84 ? -4.363 -22.234 1.338 1 92.69 84 THR A C 1
ATOM 680 O O . THR A 1 84 ? -5.41 -22.234 0.689 1 92.69 84 THR A O 1
ATOM 683 N N . VAL A 1 85 ? -3.225 -22.5 0.865 1 92.56 85 VAL A N 1
ATOM 684 C CA . VAL A 1 85 ? -3.107 -23 -0.501 1 92.56 85 VAL A CA 1
ATOM 685 C C . VAL A 1 85 ? -2.201 -24.234 -0.525 1 92.56 85 VAL A C 1
ATOM 687 O O . VAL A 1 85 ? -1.172 -24.266 0.153 1 92.56 85 VAL A O 1
ATOM 690 N N . ARG A 1 86 ? -2.566 -25.172 -1.22 1 89.44 86 ARG A N 1
ATOM 691 C CA . ARG A 1 86 ? -1.76 -26.375 -1.375 1 89.44 86 ARG A CA 1
ATOM 692 C C . ARG A 1 86 ? -0.684 -26.188 -2.439 1 89.44 86 ARG A C 1
ATOM 694 O O . ARG A 1 86 ? -0.937 -25.578 -3.48 1 89.44 86 ARG A O 1
ATOM 701 N N . ASP A 1 87 ? 0.384 -26.734 -2.135 1 86.25 87 ASP A N 1
ATOM 702 C CA . ASP A 1 87 ? 1.474 -26.734 -3.105 1 86.25 87 ASP A CA 1
ATOM 703 C C . ASP A 1 87 ? 1.147 -27.609 -4.309 1 86.25 87 ASP A C 1
ATOM 705 O O . ASP A 1 87 ? 0.809 -28.781 -4.145 1 86.25 87 ASP A O 1
ATOM 709 N N . CYS A 1 88 ? 1.303 -27.094 -5.5 1 82.69 88 CYS A N 1
ATOM 710 C CA . CYS A 1 88 ? 0.97 -27.828 -6.711 1 82.69 88 CYS A CA 1
ATOM 711 C C . CYS A 1 88 ? 1.884 -29.031 -6.883 1 82.69 88 CYS A C 1
ATOM 713 O O . CYS A 1 88 ? 1.47 -30.062 -7.426 1 82.69 88 CYS A O 1
ATOM 715 N N . SER A 1 89 ? 3.086 -28.891 -6.438 1 78.38 89 SER A N 1
ATOM 716 C CA . SER A 1 89 ? 4.047 -29.984 -6.578 1 78.38 89 SER A CA 1
ATOM 717 C C . SER A 1 89 ? 3.633 -31.188 -5.742 1 78.38 89 SER A C 1
ATOM 719 O O . SER A 1 89 ? 4.086 -32.312 -5.996 1 78.38 89 SER A O 1
ATOM 721 N N . SER A 1 90 ? 2.822 -30.953 -4.812 1 79.31 90 SER A N 1
ATOM 722 C CA . SER A 1 90 ? 2.4 -32.031 -3.924 1 79.31 90 SER A CA 1
ATOM 723 C C . SER A 1 90 ? 1.174 -32.75 -4.469 1 79.31 90 SER A C 1
ATOM 725 O O . SER A 1 90 ? 0.753 -33.781 -3.924 1 79.31 90 SER A O 1
ATOM 727 N N . ILE A 1 91 ? 0.592 -32.219 -5.461 1 78 91 ILE A N 1
ATOM 728 C CA . ILE A 1 91 ? -0.597 -32.812 -6.051 1 78 91 ILE A CA 1
ATOM 729 C C . ILE A 1 91 ? -0.193 -33.75 -7.203 1 78 91 ILE A C 1
ATOM 731 O O . ILE A 1 91 ? 0.376 -33.281 -8.195 1 78 91 ILE A O 1
ATOM 735 N N . PRO A 1 92 ? -0.421 -35.031 -6.93 1 72.38 92 PRO A N 1
ATOM 736 C CA . PRO A 1 92 ? 0.001 -35.969 -7.961 1 72.38 92 PRO A CA 1
ATOM 737 C C . PRO A 1 92 ? -0.762 -35.781 -9.273 1 72.38 92 PRO A C 1
ATOM 739 O O . PRO A 1 92 ? -1.988 -35.656 -9.266 1 72.38 92 PRO A O 1
ATOM 742 N N . SER A 1 93 ? -0.026 -35.938 -10.398 1 67.06 93 SER A N 1
ATOM 743 C CA . SER A 1 93 ? -0.513 -36.094 -11.766 1 67.06 93 SER A CA 1
ATOM 744 C C . SER A 1 93 ? -1.583 -35.062 -12.086 1 67.06 93 SER A C 1
ATOM 746 O O . SER A 1 93 ? -2.711 -35.406 -12.438 1 67.06 93 SER A O 1
ATOM 748 N N . VAL A 1 94 ? -1.35 -33.844 -11.891 1 62.88 94 VAL A N 1
ATOM 749 C CA . VAL A 1 94 ? -2.346 -32.844 -12.25 1 62.88 94 VAL A CA 1
ATOM 750 C C . VAL A 1 94 ? -2.367 -32.656 -13.766 1 62.88 94 VAL A C 1
ATOM 752 O O . VAL A 1 94 ? -1.347 -32.312 -14.375 1 62.88 94 VAL A O 1
ATOM 755 N N . PRO A 1 95 ? -3.504 -33.375 -14.469 1 58.59 95 PRO A N 1
ATOM 756 C CA . PRO A 1 95 ? -3.576 -33.25 -15.922 1 58.59 95 PRO A CA 1
ATOM 757 C C . PRO A 1 95 ? -3.535 -31.797 -16.391 1 58.59 95 PRO A C 1
ATOM 759 O O . PRO A 1 95 ? -3.195 -31.516 -17.547 1 58.59 95 PRO A O 1
ATOM 762 N N . GLY A 1 96 ? -3.891 -30.812 -15.5 1 62.38 96 GLY A N 1
ATOM 763 C CA . GLY A 1 96 ? -4.055 -29.422 -15.883 1 62.38 96 GLY A CA 1
ATOM 764 C C . GLY A 1 96 ? -3.189 -28.469 -15.078 1 62.38 96 GLY A C 1
ATOM 765 O O . GLY A 1 96 ? -2.195 -28.891 -14.484 1 62.38 96 GLY A O 1
ATOM 766 N N . SER A 1 97 ? -3.451 -27.078 -15.367 1 71.69 97 SER A N 1
ATOM 767 C CA . SER A 1 97 ? -2.553 -26.094 -14.773 1 71.69 97 SER A CA 1
ATOM 768 C C . SER A 1 97 ? -2.922 -25.797 -13.328 1 71.69 97 SER A C 1
ATOM 770 O O . SER A 1 97 ? -4.035 -25.344 -13.039 1 71.69 97 SER A O 1
ATOM 772 N N . CYS A 1 98 ? -2.342 -26.359 -12.445 1 83.19 98 CYS A N 1
ATOM 773 C CA . CYS A 1 98 ? -2.412 -26.062 -11.016 1 83.19 98 CYS A CA 1
ATOM 774 C C . CYS A 1 98 ? -1.866 -24.672 -10.727 1 83.19 98 CYS A C 1
ATOM 776 O O . CYS A 1 98 ? -0.854 -24.266 -11.297 1 83.19 98 CYS A O 1
ATOM 778 N N . LYS A 1 99 ? -2.719 -23.922 -9.984 1 86.12 99 LYS A N 1
ATOM 779 C CA . LYS A 1 99 ? -2.303 -22.562 -9.609 1 86.12 99 LYS A CA 1
ATOM 780 C C . LYS A 1 99 ? -2.193 -22.438 -8.094 1 86.12 99 LYS A C 1
ATOM 782 O O . LYS A 1 99 ? -2.768 -23.234 -7.348 1 86.12 99 LYS A O 1
ATOM 787 N N . GLU A 1 100 ? -1.413 -21.438 -7.672 1 89.31 100 GLU A N 1
ATOM 788 C CA . GLU A 1 100 ? -1.3 -21.125 -6.25 1 89.31 100 GLU A CA 1
ATOM 789 C C . GLU A 1 100 ? -1.68 -19.672 -5.977 1 89.31 100 GLU A C 1
ATOM 791 O O . GLU A 1 100 ? -1.106 -19.031 -5.094 1 89.31 100 GLU A O 1
ATOM 796 N N . THR A 1 101 ? -2.494 -19.141 -6.855 1 92.88 101 THR A N 1
ATOM 797 C CA . THR A 1 101 ? -3.012 -17.781 -6.766 1 92.88 101 THR A CA 1
ATOM 798 C C . THR A 1 101 ? -4.523 -17.766 -6.973 1 92.88 101 THR A C 1
ATOM 800 O O . THR A 1 101 ? -5.105 -18.75 -7.43 1 92.88 101 THR A O 1
ATOM 803 N N . PHE A 1 102 ? -5.094 -16.766 -6.566 1 95.62 102 PHE A N 1
ATOM 804 C CA . PHE A 1 102 ? -6.488 -16.469 -6.887 1 95.62 102 PHE A CA 1
ATOM 805 C C . PHE A 1 102 ? -6.695 -14.969 -7.082 1 95.62 102 PHE A C 1
ATOM 807 O O . PHE A 1 102 ? -5.824 -14.172 -6.738 1 95.62 102 PHE A O 1
ATOM 814 N N . ASN A 1 103 ? -7.793 -14.602 -7.664 1 96.25 103 ASN A N 1
ATOM 815 C CA . ASN A 1 103 ? -8.047 -13.195 -7.973 1 96.25 103 ASN A CA 1
ATOM 816 C C . ASN A 1 103 ? -9.125 -12.609 -7.059 1 96.25 103 ASN A C 1
ATOM 818 O O . ASN A 1 103 ? -10.117 -13.273 -6.758 1 96.25 103 ASN A O 1
ATOM 822 N N . LEU A 1 104 ? -8.867 -11.414 -6.68 1 97.94 104 LEU A N 1
ATOM 823 C CA . LEU A 1 104 ? -9.836 -10.641 -5.918 1 97.94 104 LEU A CA 1
ATOM 824 C C . LEU A 1 104 ? -10.414 -9.508 -6.77 1 97.94 104 LEU A C 1
ATOM 826 O O . LEU A 1 1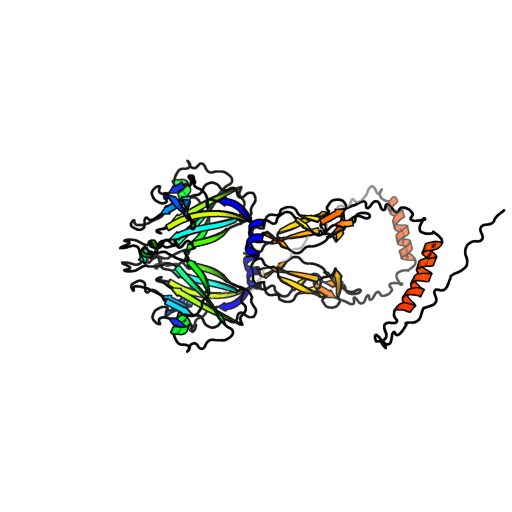04 ? -9.664 -8.734 -7.367 1 97.94 104 LEU A O 1
ATOM 830 N N . TYR A 1 105 ? -11.734 -9.445 -6.832 1 97.25 105 TYR A N 1
ATOM 831 C CA . TYR A 1 105 ? -12.477 -8.398 -7.523 1 97.25 105 TYR A CA 1
ATOM 832 C C . TYR A 1 105 ? -13.492 -7.75 -6.594 1 97.25 105 TYR A C 1
ATOM 834 O O . TYR A 1 105 ? -13.789 -8.281 -5.52 1 97.25 105 TYR A O 1
ATOM 842 N N . TYR A 1 106 ? -13.969 -6.605 -6.941 1 97.25 106 TYR A N 1
ATOM 843 C CA . TYR A 1 106 ? -15.141 -6.035 -6.289 1 97.25 106 TYR A CA 1
ATOM 844 C C . TYR A 1 106 ? -16.094 -5.426 -7.309 1 97.25 106 TYR A C 1
ATOM 846 O O . TYR A 1 106 ? -15.711 -5.168 -8.453 1 97.25 106 TYR A O 1
ATOM 854 N N . TYR A 1 107 ? -17.344 -5.305 -6.949 1 95.38 107 TYR A N 1
ATOM 855 C CA . TYR A 1 107 ? -18.422 -4.711 -7.738 1 95.38 107 TYR A CA 1
ATOM 856 C C . TYR A 1 107 ? -19.25 -3.742 -6.902 1 95.38 107 TYR A C 1
ATOM 858 O O . TYR A 1 107 ? -19.938 -4.156 -5.965 1 95.38 107 TYR A O 1
ATOM 866 N N . GLU A 1 108 ? -19.25 -2.451 -7.254 1 95.94 108 GLU A N 1
ATOM 867 C CA . GLU A 1 108 ? -20 -1.438 -6.516 1 95.94 108 GLU A CA 1
ATOM 868 C C . GLU A 1 108 ? -21.453 -1.377 -6.969 1 95.94 108 GLU A C 1
ATOM 870 O O . GLU A 1 108 ? -21.734 -1.465 -8.164 1 95.94 108 GLU A O 1
ATOM 875 N N . THR A 1 109 ? -22.234 -1.182 -5.984 1 94.75 109 THR A N 1
ATOM 876 C CA . THR A 1 109 ? -23.656 -1.037 -6.281 1 94.75 109 THR A CA 1
ATOM 877 C C . THR A 1 109 ? -24.359 -0.234 -5.188 1 94.75 109 THR A C 1
ATOM 879 O O . THR A 1 109 ? -23.844 -0.127 -4.066 1 94.75 109 THR A O 1
ATOM 882 N N . ASP A 1 110 ? -25.531 0.305 -5.559 1 95.12 110 ASP A N 1
ATOM 883 C CA . ASP A 1 110 ? -26.281 1.118 -4.594 1 95.12 110 ASP A CA 1
ATOM 884 C C . ASP A 1 110 ? -27.25 0.266 -3.795 1 95.12 110 ASP A C 1
ATOM 886 O O . ASP A 1 110 ? -27.734 0.684 -2.736 1 95.12 110 ASP A O 1
ATOM 890 N N . SER A 1 111 ? -27.562 -0.881 -4.359 1 90.81 111 SER A N 1
ATOM 891 C CA . SER A 1 111 ? -28.516 -1.733 -3.672 1 90.81 111 SER A CA 1
ATOM 892 C C . SER A 1 111 ? -28.156 -3.207 -3.818 1 90.81 111 SER A C 1
ATOM 894 O O . SER A 1 111 ? -27.375 -3.574 -4.695 1 90.81 111 SER A O 1
ATOM 896 N N . VAL A 1 112 ? -28.75 -3.869 -2.861 1 89.44 112 VAL A N 1
ATOM 897 C CA . VAL A 1 112 ? -28.562 -5.316 -2.889 1 89.44 112 VAL A CA 1
ATOM 898 C C . VAL A 1 112 ? -29.141 -5.887 -4.184 1 89.44 112 VAL A C 1
ATOM 900 O O . VAL A 1 112 ? -30.266 -5.566 -4.566 1 89.44 112 VAL A O 1
ATOM 903 N N . ILE A 1 113 ? -28.297 -6.551 -4.906 1 82.56 113 ILE A N 1
ATOM 904 C CA . ILE A 1 113 ? -28.734 -7.191 -6.141 1 82.56 113 ILE A CA 1
ATOM 905 C C . ILE A 1 113 ? -29.344 -8.555 -5.82 1 82.56 113 ILE A C 1
ATOM 907 O O . ILE A 1 113 ? -28.734 -9.359 -5.117 1 82.56 113 ILE A O 1
ATOM 911 N N . ALA A 1 114 ? -30.547 -8.633 -6.25 1 66.94 114 ALA A N 1
ATOM 912 C CA . ALA A 1 114 ? -31.266 -9.883 -6 1 66.94 114 ALA A CA 1
ATOM 913 C C . ALA A 1 114 ? -30.484 -11.078 -6.535 1 66.94 114 ALA A C 1
ATOM 915 O O . ALA A 1 114 ? -29.984 -11.055 -7.66 1 66.94 114 ALA A O 1
ATOM 916 N N . THR A 1 115 ? -30.031 -11.859 -5.621 1 62.88 115 THR A N 1
ATOM 917 C CA . THR A 1 115 ? -29.234 -13.055 -5.871 1 62.88 115 THR A CA 1
ATOM 918 C C . THR A 1 115 ? -29.859 -13.891 -6.984 1 62.88 115 THR A C 1
ATOM 920 O O . THR A 1 115 ? -29.188 -14.711 -7.605 1 62.88 115 THR A O 1
ATOM 923 N N . THR A 1 116 ? -31.25 -13.672 -7.039 1 57.72 116 THR A N 1
ATOM 924 C CA . THR A 1 116 ? -31.953 -14.445 -8.055 1 57.72 116 THR A CA 1
ATOM 925 C C . THR A 1 116 ? -31.484 -14.055 -9.453 1 57.72 116 THR A C 1
ATOM 927 O O . THR A 1 116 ? -31.922 -14.633 -10.445 1 57.72 116 THR A O 1
ATOM 930 N N . LYS A 1 117 ? -30.812 -12.93 -9.523 1 55.34 117 LYS A N 1
ATOM 931 C CA . LYS A 1 117 ? -30.453 -12.484 -10.867 1 55.34 117 LYS A CA 1
ATOM 932 C C . LYS A 1 117 ? -29.594 -13.516 -11.578 1 55.34 117 LYS A C 1
ATOM 934 O O . LYS A 1 117 ? -29.281 -13.367 -12.766 1 55.34 117 LYS A O 1
ATOM 939 N N . GLY A 1 118 ? -29.797 -14.734 -11.367 1 57.44 118 GLY A N 1
ATOM 940 C CA . GLY A 1 118 ? -29.203 -15.875 -12.047 1 57.44 118 GLY A CA 1
ATOM 941 C C . GLY A 1 118 ? -27.688 -15.797 -12.141 1 57.44 118 GLY A C 1
ATOM 942 O O . GLY A 1 118 ? -27.109 -14.734 -11.93 1 57.44 118 GLY A O 1
ATOM 943 N N . THR A 1 119 ? -27 -16.891 -12.344 1 65 119 THR A N 1
ATOM 944 C CA . THR A 1 119 ? -25.594 -17.234 -12.477 1 65 119 THR A CA 1
ATOM 945 C C . THR A 1 119 ? -24.906 -16.359 -13.516 1 65 119 THR A C 1
ATOM 947 O O . THR A 1 119 ? -23.781 -15.914 -13.32 1 65 119 THR A O 1
ATOM 950 N N . SER A 1 120 ? -25.75 -16 -14.5 1 66.75 120 SER A N 1
ATOM 951 C CA . SER A 1 120 ? -25.156 -15.328 -15.648 1 66.75 120 SER A CA 1
ATOM 952 C C . SER A 1 120 ? -24.719 -13.914 -15.305 1 66.75 120 SER A C 1
ATOM 954 O O . SER A 1 120 ? -23.688 -13.43 -15.789 1 66.75 120 SER A O 1
ATOM 956 N N . PHE A 1 121 ? -25.5 -13.32 -14.445 1 73.12 121 PHE A N 1
ATOM 957 C CA . PHE A 1 121 ? -25.172 -11.945 -14.109 1 73.12 121 PHE A CA 1
ATOM 958 C C . PHE A 1 121 ? -23.797 -11.859 -13.453 1 73.12 121 PHE A C 1
ATOM 960 O O . PHE A 1 121 ? -22.969 -11.047 -13.844 1 73.12 121 PHE A O 1
ATOM 967 N N . TRP A 1 122 ? -23.656 -12.711 -12.539 1 77.31 122 TRP A N 1
ATOM 968 C CA . TRP A 1 122 ? -22.469 -12.578 -11.711 1 77.31 122 TRP A CA 1
ATOM 969 C C . TRP A 1 122 ? -21.203 -12.953 -12.492 1 77.31 122 TRP A C 1
ATOM 971 O O . TRP A 1 122 ? -20.125 -12.461 -12.195 1 77.31 122 TRP A O 1
ATOM 981 N N . MET A 1 123 ? -21.344 -13.758 -13.469 1 76.88 123 MET A N 1
ATOM 982 C CA . MET A 1 123 ? -20.188 -14.164 -14.273 1 76.88 123 MET A CA 1
ATOM 983 C C . MET A 1 123 ? -19.734 -13.039 -15.188 1 76.88 123 MET A C 1
ATOM 985 O O . MET A 1 123 ? -18.547 -12.945 -15.523 1 76.88 123 MET A O 1
ATOM 989 N N . GLU A 1 124 ? -20.641 -12.18 -15.523 1 78.62 124 GLU A N 1
ATOM 990 C CA . GLU A 1 124 ? -20.328 -11.148 -16.516 1 78.62 124 GLU A CA 1
ATOM 991 C C . GLU A 1 124 ? -20.344 -9.758 -15.891 1 78.62 124 GLU A C 1
ATOM 993 O O . GLU A 1 124 ? -20.344 -8.758 -16.609 1 78.62 124 GLU A O 1
ATOM 998 N N . ALA A 1 125 ? -20.531 -9.773 -14.609 1 80.62 125 ALA A N 1
ATOM 999 C CA . ALA A 1 125 ? -20.578 -8.461 -13.961 1 80.62 125 ALA A CA 1
ATOM 1000 C C . ALA A 1 125 ? -19.281 -7.688 -14.188 1 80.62 125 ALA A C 1
ATOM 1002 O O . ALA A 1 125 ? -18.219 -8.281 -14.328 1 80.62 125 ALA A O 1
ATOM 1003 N N . PRO A 1 126 ? -19.453 -6.434 -14.375 1 88.12 126 PRO A N 1
ATOM 1004 C CA . PRO A 1 126 ? -18.266 -5.609 -14.586 1 88.12 126 PRO A CA 1
ATOM 1005 C C . PRO A 1 126 ? -17.422 -5.438 -13.312 1 88.12 126 PRO A C 1
ATOM 1007 O O . PRO A 1 126 ? -17.328 -4.332 -12.789 1 88.12 126 PRO A O 1
ATOM 1010 N N . TYR A 1 127 ? -16.812 -6.449 -12.914 1 93.31 127 TYR A N 1
ATOM 1011 C CA . TYR A 1 127 ? -15.961 -6.441 -11.734 1 93.31 127 TYR A CA 1
ATOM 1012 C C . TYR A 1 127 ? -14.711 -5.602 -11.977 1 93.31 127 TYR A C 1
ATOM 1014 O O . TYR A 1 127 ? -14.195 -5.551 -13.094 1 93.31 127 TYR A O 1
ATOM 1022 N N . LEU A 1 128 ? -14.344 -4.953 -10.984 1 96.38 128 LEU A N 1
ATOM 1023 C CA . LEU A 1 128 ? -13.039 -4.316 -11 1 96.38 128 LEU A CA 1
ATOM 1024 C C . LEU A 1 128 ? -12.008 -5.164 -10.25 1 96.38 128 LEU A C 1
ATOM 1026 O O . LEU A 1 128 ? -12.234 -5.547 -9.102 1 96.38 128 LEU A O 1
ATOM 1030 N N . LYS A 1 129 ? -10.945 -5.527 -10.945 1 95.62 129 LYS A N 1
ATOM 1031 C CA . LYS A 1 129 ? -9.922 -6.375 -10.336 1 95.62 129 LYS A CA 1
ATOM 1032 C C . LYS A 1 129 ? -9.117 -5.609 -9.297 1 95.62 129 LYS A C 1
ATOM 1034 O O . LYS A 1 129 ? -8.672 -4.488 -9.547 1 95.62 129 LYS A O 1
ATOM 1039 N N . VAL A 1 130 ? -9.039 -6.168 -8.117 1 96.5 130 VAL A N 1
ATOM 1040 C CA . VAL A 1 130 ? -8.219 -5.582 -7.059 1 96.5 130 VAL A CA 1
ATOM 1041 C C . VAL A 1 130 ? -6.781 -6.07 -7.188 1 96.5 130 VAL A C 1
ATOM 1043 O O . VAL A 1 130 ? -5.848 -5.266 -7.234 1 96.5 130 VAL A O 1
ATOM 1046 N N . ASP A 1 131 ? -6.648 -7.379 -7.219 1 96.06 131 ASP A N 1
ATOM 1047 C CA . ASP A 1 131 ? -5.305 -7.945 -7.297 1 96.06 131 ASP A CA 1
ATOM 1048 C C . ASP A 1 131 ? -5.355 -9.453 -7.539 1 96.06 131 ASP A C 1
ATOM 1050 O O . ASP A 1 131 ? -6.41 -10.07 -7.398 1 96.06 131 ASP A O 1
ATOM 1054 N N . THR A 1 132 ? -4.23 -9.969 -8.07 1 95.75 132 THR A N 1
ATOM 1055 C CA . THR A 1 132 ? -3.959 -11.398 -8.016 1 95.75 132 THR A CA 1
ATOM 1056 C C . THR A 1 132 ? -3.195 -11.758 -6.742 1 95.75 132 THR A C 1
ATOM 1058 O O . THR A 1 132 ? -2.078 -11.273 -6.527 1 95.75 132 THR A O 1
ATOM 1061 N N . ILE A 1 133 ? -3.783 -12.578 -5.922 1 96.25 133 ILE A N 1
ATOM 1062 C CA . ILE A 1 133 ? -3.252 -12.859 -4.59 1 96.25 133 ILE A CA 1
ATOM 1063 C C . ILE A 1 133 ? -2.408 -14.125 -4.625 1 96.25 133 ILE A C 1
ATOM 1065 O O . ILE A 1 133 ? -2.854 -15.164 -5.129 1 96.25 133 ILE A O 1
ATOM 1069 N N . ALA A 1 134 ? -1.214 -14.016 -4.164 1 94.25 134 ALA A N 1
ATOM 1070 C CA . ALA A 1 134 ? -0.312 -15.156 -4.062 1 94.25 134 ALA A CA 1
ATOM 1071 C C . ALA A 1 134 ? -0.047 -15.523 -2.605 1 94.25 134 ALA A C 1
ATOM 1073 O O . ALA A 1 134 ? -0.025 -14.648 -1.734 1 94.25 134 ALA A O 1
ATOM 1074 N N . ALA A 1 135 ? 0.125 -16.75 -2.402 1 89.25 135 ALA A N 1
ATOM 1075 C CA . ALA A 1 135 ? 0.468 -17.219 -1.062 1 89.25 135 ALA A CA 1
ATOM 1076 C C . ALA A 1 135 ? 1.955 -17.031 -0.779 1 89.25 135 ALA A C 1
ATOM 1078 O O . ALA A 1 135 ? 2.795 -17.281 -1.646 1 89.25 135 ALA A O 1
ATOM 1079 N N . ASP A 1 136 ? 2.217 -16.641 0.387 1 84.69 136 ASP A N 1
ATOM 1080 C CA . ASP A 1 136 ? 3.611 -16.578 0.815 1 84.69 136 ASP A CA 1
ATOM 1081 C C . ASP A 1 136 ? 4.152 -17.969 1.114 1 84.69 136 ASP A C 1
ATOM 1083 O O . ASP A 1 136 ? 5.336 -18.234 0.889 1 84.69 136 ASP A O 1
ATOM 1087 N N . GLU A 1 137 ? 3.225 -18.703 1.646 1 81.44 137 GLU A N 1
ATOM 1088 C CA . GLU A 1 137 ? 3.594 -20.078 1.984 1 81.44 137 GLU A CA 1
ATOM 1089 C C . GLU A 1 137 ? 2.527 -21.062 1.521 1 81.44 137 GLU A C 1
ATOM 1091 O O . GLU A 1 137 ? 1.33 -20.797 1.633 1 81.44 137 GLU A O 1
ATOM 1096 N N . SER A 1 138 ? 3.002 -22.062 0.841 1 79.12 138 SER A N 1
ATOM 1097 C CA . SER A 1 138 ? 2.098 -23.141 0.465 1 79.12 138 SER A CA 1
ATOM 1098 C C . SER A 1 138 ? 2.383 -24.406 1.273 1 79.12 138 SER A C 1
ATOM 1100 O O . SER A 1 138 ? 3.49 -24.578 1.781 1 79.12 138 SER A O 1
ATOM 1102 N N . PHE A 1 139 ? 1.384 -25.172 1.501 1 76.88 139 PHE A N 1
ATOM 1103 C CA . PHE A 1 139 ? 1.599 -26.344 2.322 1 76.88 139 PHE A CA 1
ATOM 1104 C C . PHE A 1 139 ? 1.599 -27.609 1.465 1 76.88 139 PHE A C 1
ATOM 1106 O O . PHE A 1 139 ? 1.026 -27.625 0.373 1 76.88 139 PHE A O 1
ATOM 1113 N N . SER A 1 140 ? 2.422 -28.562 1.853 1 71.31 140 SER A N 1
ATOM 1114 C CA . SER A 1 140 ? 2.445 -29.859 1.209 1 71.31 140 SER A CA 1
ATOM 1115 C C . SER A 1 140 ? 1.828 -30.938 2.104 1 71.31 140 SER A C 1
ATOM 1117 O O . SER A 1 140 ? 1.573 -30.688 3.285 1 71.31 140 SER A O 1
ATOM 1119 N N . GLN A 1 141 ? 1.324 -32.094 1.601 1 58.28 141 GLN A N 1
ATOM 1120 C CA . GLN A 1 141 ? 0.68 -33.219 2.312 1 58.28 141 GLN A CA 1
ATOM 1121 C C . GLN A 1 141 ? 1.362 -33.469 3.65 1 58.28 141 GLN A C 1
ATOM 1123 O O . GLN A 1 141 ? 0.701 -33.812 4.637 1 58.28 141 GLN A O 1
ATOM 1128 N N . VAL A 1 142 ? 2.658 -33.625 3.635 1 47.81 142 VAL A N 1
ATOM 1129 C CA . VAL A 1 142 ? 3.322 -34.125 4.828 1 47.81 142 VAL A CA 1
ATOM 1130 C C . VAL A 1 142 ? 3.082 -33.188 6 1 47.81 142 VAL A C 1
ATOM 1132 O O . VAL A 1 142 ? 3.264 -33.562 7.16 1 47.81 142 VAL A O 1
ATOM 1135 N N . ASP A 1 143 ? 2.873 -32.094 5.758 1 48.59 143 ASP A N 1
ATOM 1136 C CA . ASP A 1 143 ? 2.744 -31.141 6.855 1 48.59 143 ASP A CA 1
ATOM 1137 C C . ASP A 1 143 ? 1.478 -31.391 7.668 1 48.59 143 ASP A C 1
ATOM 1139 O O . ASP A 1 143 ? 1.198 -30.688 8.633 1 48.59 143 ASP A O 1
ATOM 1143 N N . PHE A 1 144 ? 0.646 -32.312 7.383 1 43.47 144 PHE A N 1
ATOM 1144 C CA . PHE A 1 144 ? -0.583 -32.625 8.102 1 43.47 144 PHE A CA 1
ATOM 1145 C C . PHE A 1 144 ? -0.275 -33.281 9.453 1 43.47 144 PHE A C 1
ATOM 1147 O O . PHE A 1 144 ? -1.138 -33.312 10.328 1 43.47 144 PHE A O 1
ATOM 1154 N N . GLY A 1 145 ? 0.629 -34.312 9.469 1 43.34 145 GLY A N 1
ATOM 1155 C CA . GLY A 1 145 ? 0.674 -34.938 10.773 1 43.34 145 GLY A CA 1
ATOM 1156 C C . GLY A 1 145 ? 0.54 -33.969 11.922 1 43.34 145 GLY A C 1
ATOM 1157 O O . GLY A 1 145 ? -0.267 -34.156 12.828 1 43.34 145 GLY A O 1
ATOM 1158 N N . GLY A 1 146 ? 1.591 -33.594 12.664 1 44.59 146 GLY A N 1
ATOM 1159 C CA . GLY A 1 146 ? 1.615 -32.688 13.789 1 44.59 146 GLY A CA 1
ATOM 1160 C C . GLY A 1 146 ? 1.231 -31.266 13.414 1 44.59 146 GLY A C 1
ATOM 1161 O O . GLY A 1 146 ? 1.604 -30.312 14.109 1 44.59 146 GLY A O 1
ATOM 1162 N N . ARG A 1 147 ? 0.471 -30.953 12.352 1 48.56 147 ARG A N 1
ATOM 1163 C CA . ARG A 1 147 ? 0.201 -30.359 11.047 1 48.56 147 ARG A CA 1
ATOM 1164 C C . ARG A 1 147 ? -0.122 -28.875 11.172 1 48.56 147 ARG A C 1
ATOM 1166 O O . ARG A 1 147 ? -1.241 -28.516 11.531 1 48.56 147 ARG A O 1
ATOM 1173 N N . LEU A 1 148 ? 0.607 -28 11.391 1 58.06 148 LEU A N 1
ATOM 1174 C CA . LEU A 1 148 ? 0.478 -26.547 11.484 1 58.06 148 LEU A CA 1
ATOM 1175 C C . LEU A 1 148 ? 0.04 -25.953 10.148 1 58.06 148 LEU A C 1
ATOM 1177 O O . LEU A 1 148 ? 0.738 -26.109 9.148 1 58.06 148 LEU A O 1
ATOM 1181 N N . MET A 1 149 ? -1.212 -25.844 9.906 1 71.69 149 MET A N 1
ATOM 1182 C CA . MET A 1 149 ? -1.772 -25.125 8.766 1 71.69 149 MET A CA 1
ATOM 1183 C C . MET A 1 149 ? -0.997 -23.844 8.492 1 71.69 149 MET A C 1
ATOM 1185 O O . MET A 1 149 ? -0.755 -23.047 9.406 1 71.69 149 MET A O 1
ATOM 1189 N N . LYS A 1 150 ? -0.299 -23.891 7.324 1 85.56 150 LYS A N 1
ATOM 1190 C CA . LYS A 1 150 ? 0.342 -22.641 6.926 1 85.56 150 LYS A CA 1
ATOM 1191 C C . LYS A 1 150 ? -0.685 -21.625 6.422 1 85.56 150 LYS A C 1
ATOM 1193 O O . LYS A 1 150 ? -1.14 -21.719 5.277 1 85.56 150 LYS A O 1
ATOM 1198 N N . VAL A 1 151 ? -1.099 -20.875 7.301 1 90.31 151 VAL A N 1
ATOM 1199 C CA . VAL A 1 151 ? -2.127 -19.875 6.988 1 90.31 151 VAL A CA 1
ATOM 1200 C C . VAL A 1 151 ? -1.473 -18.609 6.473 1 90.31 151 VAL A C 1
ATOM 1202 O O . VAL A 1 151 ? -0.507 -18.109 7.059 1 90.31 151 VAL A O 1
ATOM 1205 N N . ASN A 1 152 ? -1.953 -18.172 5.289 1 93.31 152 ASN A N 1
ATOM 1206 C CA . ASN A 1 152 ? -1.52 -16.891 4.723 1 93.31 152 ASN A CA 1
ATOM 1207 C C . ASN A 1 152 ? -2.475 -15.766 5.094 1 93.31 152 ASN A C 1
ATOM 1209 O O . ASN A 1 152 ? -3.688 -15.969 5.172 1 93.31 152 ASN A O 1
ATOM 1213 N N . THR A 1 153 ? -1.932 -14.664 5.414 1 94.38 153 THR A N 1
ATOM 1214 C CA . THR A 1 153 ? -2.725 -13.461 5.625 1 94.38 153 THR A CA 1
ATOM 1215 C C . THR A 1 153 ? -2.314 -12.367 4.641 1 94.38 153 THR A C 1
ATOM 1217 O O . THR A 1 153 ? -1.152 -11.953 4.613 1 94.38 153 THR A O 1
ATOM 1220 N N . GLU A 1 154 ? -3.193 -12 3.803 1 96.38 154 GLU A N 1
ATOM 1221 C CA . GLU A 1 154 ? -2.959 -10.93 2.836 1 96.38 154 GLU A CA 1
ATOM 1222 C C . GLU A 1 154 ? -3.986 -9.812 2.986 1 96.38 154 GLU A C 1
ATOM 1224 O O . GLU A 1 154 ? -5.172 -10.078 3.207 1 96.38 154 GLU A O 1
ATOM 1229 N N . VAL A 1 155 ? -3.537 -8.555 2.891 1 95.75 155 VAL A N 1
ATOM 1230 C CA . VAL A 1 155 ? -4.426 -7.398 2.949 1 95.75 155 VAL A CA 1
ATOM 1231 C C . VAL A 1 155 ? -4.305 -6.59 1.66 1 95.75 155 VAL A C 1
ATOM 1233 O O . VAL A 1 155 ? -3.201 -6.371 1.156 1 95.75 155 VAL A O 1
ATOM 1236 N N . ARG A 1 156 ? -5.379 -6.27 1.082 1 97.25 156 ARG A N 1
ATOM 1237 C CA . ARG A 1 156 ? -5.445 -5.344 -0.043 1 97.25 156 ARG A CA 1
ATOM 1238 C C . ARG A 1 156 ? -6.445 -4.223 0.229 1 97.25 156 ARG A C 1
ATOM 1240 O O . ARG A 1 156 ? -7.312 -4.355 1.094 1 97.25 156 ARG A O 1
ATOM 1247 N N . SER A 1 157 ? -6.234 -3.121 -0.393 1 96.44 157 SER A N 1
ATOM 1248 C CA . SER A 1 157 ? -7.172 -2.01 -0.27 1 96.44 157 SER A CA 1
ATOM 1249 C C . SER A 1 157 ? -7.574 -1.473 -1.64 1 96.44 157 SER A C 1
ATOM 1251 O O . SER A 1 157 ? -6.855 -1.663 -2.623 1 96.44 157 SER A O 1
ATOM 1253 N N . PHE A 1 158 ? -8.742 -0.918 -1.705 1 97 158 PHE A N 1
ATOM 1254 C CA . PHE A 1 158 ? -9.18 -0.28 -2.941 1 97 158 PHE A CA 1
ATOM 1255 C C . PHE A 1 158 ? -10.125 0.883 -2.646 1 97 158 PHE A C 1
ATOM 1257 O O . PHE A 1 158 ? -10.719 0.951 -1.567 1 97 158 PHE A O 1
ATOM 1264 N N . GLY A 1 159 ? -10.164 1.802 -3.516 1 95.25 159 GLY A N 1
ATOM 1265 C CA . GLY A 1 159 ? -10.938 3.031 -3.545 1 95.25 159 GLY A CA 1
ATOM 1266 C C . GLY A 1 159 ? -10.609 3.918 -4.73 1 95.25 159 GLY A C 1
ATOM 1267 O O . GLY A 1 159 ? -9.742 3.586 -5.535 1 95.25 159 GLY A O 1
ATOM 1268 N N . PRO A 1 160 ? -11.219 4.918 -4.984 1 95.94 160 PRO A N 1
ATOM 1269 C CA . PRO A 1 160 ? -12.32 5.461 -4.188 1 95.94 160 PRO A CA 1
ATOM 1270 C C . PRO A 1 160 ? -13.648 4.754 -4.457 1 95.94 160 PRO A C 1
ATOM 1272 O O . PRO A 1 160 ? -13.906 4.32 -5.586 1 95.94 160 PRO A O 1
ATOM 1275 N N . LEU A 1 161 ? -14.422 4.656 -3.49 1 97.06 161 LEU A N 1
ATOM 1276 C CA . LEU A 1 161 ? -15.773 4.117 -3.604 1 97.06 161 LEU A CA 1
ATOM 1277 C C . LEU A 1 161 ? -16.797 5.242 -3.652 1 97.06 161 LEU A C 1
ATOM 1279 O O . LEU A 1 161 ? -16.656 6.25 -2.953 1 97.06 161 LEU A O 1
ATOM 1283 N N . SER A 1 162 ? -17.797 5.062 -4.453 1 95.19 162 SER A N 1
ATOM 1284 C CA . SER A 1 162 ? -18.734 6.164 -4.637 1 95.19 162 SER A CA 1
ATOM 1285 C C . SER A 1 162 ? -20.172 5.695 -4.461 1 95.19 162 SER A C 1
ATOM 1287 O O . SER A 1 162 ? -21.078 6.512 -4.234 1 95.19 162 SER A O 1
ATOM 1289 N N . ARG A 1 163 ? -20.422 4.445 -4.582 1 97 163 ARG A N 1
ATOM 1290 C CA . ARG A 1 163 ? -21.781 3.928 -4.398 1 97 163 ARG A CA 1
ATOM 1291 C C . ARG A 1 163 ? -22.031 3.551 -2.941 1 97 163 ARG A C 1
ATOM 1293 O O . ARG A 1 163 ? -21.219 3.861 -2.066 1 97 163 ARG A O 1
ATOM 1300 N N . ASN A 1 164 ? -23.172 2.967 -2.654 1 97.56 164 ASN A N 1
ATOM 1301 C CA . ASN A 1 164 ? -23.562 2.688 -1.272 1 97.56 164 ASN A CA 1
ATOM 1302 C C . ASN A 1 164 ? -22.797 1.485 -0.716 1 97.56 164 ASN A C 1
ATOM 1304 O O . ASN A 1 164 ? -22.562 1.397 0.491 1 97.56 164 ASN A O 1
ATOM 1308 N N . GLY A 1 165 ? -22.5 0.654 -1.593 1 97.81 165 GLY A N 1
ATOM 1309 C CA . GLY A 1 165 ? -21.812 -0.551 -1.159 1 97.81 165 GLY A CA 1
ATOM 1310 C C . GLY A 1 165 ? -21.203 -1.339 -2.307 1 97.81 165 GLY A C 1
ATOM 1311 O O . GLY A 1 165 ? -21.031 -0.81 -3.406 1 97.81 165 GLY A O 1
ATOM 1312 N N . PHE A 1 166 ? -20.781 -2.613 -1.927 1 97.12 166 PHE A N 1
ATOM 1313 C CA . PHE A 1 166 ? -20.109 -3.416 -2.943 1 97.12 166 PHE A CA 1
ATOM 1314 C C . PHE A 1 166 ? -20.156 -4.895 -2.582 1 97.12 166 PHE A C 1
ATOM 1316 O O . PHE A 1 166 ? -20.531 -5.254 -1.462 1 97.12 166 PHE A O 1
ATOM 1323 N N . TYR A 1 167 ? -19.891 -5.691 -3.623 1 96 167 TYR A N 1
ATOM 1324 C CA . TYR A 1 167 ? -19.641 -7.121 -3.48 1 96 167 TYR A CA 1
ATOM 1325 C C . TYR A 1 167 ? -18.172 -7.441 -3.723 1 96 167 TYR A C 1
ATOM 1327 O O . TYR A 1 167 ? -17.516 -6.777 -4.527 1 96 167 TYR A O 1
ATOM 1335 N N . LEU A 1 168 ? -17.672 -8.391 -2.951 1 97.44 168 LEU A N 1
ATOM 1336 C CA . LEU A 1 168 ? -16.375 -8.977 -3.291 1 97.44 168 LEU A CA 1
ATOM 1337 C C . LEU A 1 168 ? -16.547 -10.258 -4.102 1 97.44 168 LEU A C 1
ATOM 1339 O O . LEU A 1 168 ? -17.516 -11 -3.891 1 97.44 168 LEU A O 1
ATOM 1343 N N . ALA A 1 169 ? -15.656 -10.422 -5.008 1 96.38 169 ALA A N 1
ATOM 1344 C CA . ALA A 1 169 ? -15.656 -11.641 -5.812 1 96.38 169 ALA A CA 1
ATOM 1345 C C . ALA A 1 169 ? -14.273 -12.289 -5.836 1 96.38 169 ALA A C 1
ATOM 1347 O O . ALA A 1 169 ? -13.273 -11.617 -6.098 1 96.38 169 ALA A O 1
ATOM 1348 N N . PHE A 1 170 ? -14.227 -13.57 -5.508 1 96.94 170 PHE A N 1
ATOM 1349 C CA . PHE A 1 170 ? -13.008 -14.367 -5.555 1 96.94 170 PHE A CA 1
ATOM 1350 C C . PHE A 1 170 ? -13.047 -15.344 -6.723 1 96.94 170 PHE A C 1
ATOM 1352 O O . PHE A 1 170 ? -14.016 -16.094 -6.887 1 96.94 170 PHE A O 1
ATOM 1359 N N . GLN A 1 171 ? -12 -15.273 -7.531 1 95 171 GLN A N 1
ATOM 1360 C CA . GLN A 1 171 ? -11.938 -16.109 -8.719 1 95 171 GLN A CA 1
ATOM 1361 C C . GLN A 1 171 ? -10.789 -17.109 -8.625 1 95 171 GLN A C 1
ATOM 1363 O O . GLN A 1 171 ? -9.648 -16.734 -8.352 1 95 171 GLN A O 1
ATOM 1368 N N . ASP A 1 172 ? -11.086 -18.375 -8.812 1 94.38 172 ASP A N 1
ATOM 1369 C CA . ASP A 1 172 ? -10.094 -19.438 -8.844 1 94.38 172 ASP A CA 1
ATOM 1370 C C . ASP A 1 172 ? -9.938 -20.016 -10.25 1 94.38 172 ASP A C 1
ATOM 1372 O O . ASP A 1 172 ? -10.922 -20.406 -10.883 1 94.38 172 ASP A O 1
ATOM 1376 N N . TYR A 1 173 ? -8.695 -20.094 -10.727 1 90.5 173 TYR A N 1
ATOM 1377 C CA . TYR A 1 173 ? -8.414 -20.656 -12.039 1 90.5 173 TYR A CA 1
ATOM 1378 C C . TYR A 1 173 ? -7.754 -22.016 -11.914 1 90.5 173 TYR A C 1
ATOM 1380 O O . TYR A 1 173 ? -7.246 -22.562 -12.898 1 90.5 173 TYR A O 1
ATOM 1388 N N . GLY A 1 174 ? -7.742 -22.547 -10.703 1 89.44 174 GLY A N 1
ATOM 1389 C CA . GLY A 1 174 ? -7.16 -23.875 -10.594 1 89.44 174 GLY A CA 1
ATOM 1390 C C . GLY A 1 174 ? -6.297 -24.047 -9.359 1 89.44 174 GLY A C 1
ATOM 1391 O O . GLY A 1 174 ? -5.254 -24.703 -9.406 1 89.44 174 GLY A O 1
ATOM 1392 N N . ALA A 1 175 ? -6.637 -23.438 -8.352 1 91 175 ALA A N 1
ATOM 1393 C CA . ALA A 1 175 ? -5.926 -23.625 -7.09 1 91 175 ALA A CA 1
ATOM 1394 C C . ALA A 1 175 ? -6.652 -24.641 -6.199 1 91 175 ALA A C 1
ATOM 1396 O O . ALA A 1 175 ? -7.844 -24.891 -6.383 1 91 175 ALA A O 1
ATOM 1397 N N . CYS A 1 176 ? -5.93 -25.25 -5.402 1 91.69 176 CYS A N 1
ATOM 1398 C CA . CYS A 1 176 ? -6.473 -25.984 -4.266 1 91.69 176 CYS A CA 1
ATOM 1399 C C . CYS A 1 176 ? -6.266 -25.219 -2.967 1 91.69 176 CYS A C 1
ATOM 1401 O O . CYS A 1 176 ? -5.172 -25.234 -2.4 1 91.69 176 CYS A O 1
ATOM 1403 N N . MET A 1 177 ? -7.34 -24.562 -2.582 1 94.38 177 MET A N 1
ATOM 1404 C CA . MET A 1 177 ? -7.148 -23.625 -1.484 1 94.38 177 MET A CA 1
ATOM 1405 C C . MET A 1 177 ? -8.391 -23.547 -0.602 1 94.38 177 MET A C 1
ATOM 1407 O O . MET A 1 177 ? -9.461 -24.031 -0.991 1 94.38 177 MET A O 1
ATOM 1411 N N . SER A 1 178 ? -8.141 -23.016 0.581 1 94.06 178 SER A N 1
ATOM 1412 C CA . SER A 1 178 ? -9.211 -22.734 1.527 1 94.06 178 SER A CA 1
ATOM 1413 C C . SER A 1 178 ? -9.195 -21.266 1.973 1 94.06 178 SER A C 1
ATOM 1415 O O . SER A 1 178 ? -8.164 -20.766 2.432 1 94.06 178 SER A O 1
ATOM 1417 N N . LEU A 1 179 ? -10.266 -20.625 1.714 1 96.56 179 LEU A N 1
ATOM 1418 C CA . LEU A 1 179 ? -10.461 -19.297 2.268 1 96.56 179 LEU A CA 1
ATOM 1419 C C . LEU A 1 179 ? -11.023 -19.359 3.684 1 96.56 179 LEU A C 1
ATOM 1421 O O . LEU A 1 179 ? -12.211 -19.641 3.869 1 96.56 179 LEU A O 1
ATOM 1425 N N . LEU A 1 180 ? -10.211 -19.109 4.625 1 95 180 LEU A N 1
ATOM 1426 C CA . LEU A 1 180 ? -10.562 -19.328 6.027 1 95 180 LEU A CA 1
ATOM 1427 C C . LEU A 1 180 ? -11.43 -18.172 6.543 1 95 180 LEU A C 1
ATOM 1429 O O . LEU A 1 180 ? -12.43 -18.406 7.219 1 95 180 LEU A O 1
ATOM 1433 N N . SER A 1 181 ? -11 -16.969 6.227 1 96.5 181 SER A N 1
ATOM 1434 C CA . SER A 1 181 ? -11.781 -15.828 6.699 1 96.5 181 SER A CA 1
ATOM 1435 C C . SER A 1 181 ? -11.484 -14.578 5.879 1 96.5 181 SER A C 1
ATOM 1437 O O . SER A 1 181 ? -10.422 -14.469 5.262 1 96.5 181 SER A O 1
ATOM 1439 N N . VAL A 1 182 ? -12.461 -13.719 5.863 1 98.06 182 VAL A N 1
ATOM 1440 C CA . VAL A 1 182 ? -12.359 -12.414 5.215 1 98.06 182 VAL A CA 1
ATOM 1441 C C . VAL A 1 182 ? -12.867 -11.328 6.16 1 98.06 182 VAL A C 1
ATOM 1443 O O . VAL A 1 182 ? -13.945 -11.461 6.742 1 98.06 182 VAL A O 1
ATOM 1446 N N . ARG A 1 183 ? -12.055 -10.352 6.348 1 98.19 183 ARG A N 1
ATOM 1447 C CA . ARG A 1 183 ? -12.453 -9.172 7.117 1 98.19 183 ARG A CA 1
ATOM 1448 C C . ARG A 1 183 ? -12.328 -7.906 6.277 1 98.19 183 ARG A C 1
ATOM 1450 O O . ARG A 1 183 ? -11.289 -7.656 5.66 1 98.19 183 ARG A O 1
ATOM 1457 N N . VAL A 1 184 ? -13.422 -7.191 6.191 1 98.5 184 VAL A N 1
ATOM 1458 C CA . VAL A 1 184 ? -13.422 -5.91 5.488 1 98.5 184 VAL A CA 1
ATOM 1459 C C . VAL A 1 184 ? -13.555 -4.773 6.496 1 98.5 184 VAL A C 1
ATOM 1461 O O . VAL A 1 184 ? -14.445 -4.793 7.352 1 98.5 184 VAL A O 1
ATOM 1464 N N . PHE A 1 185 ? -12.641 -3.799 6.379 1 97.88 185 PHE A N 1
ATOM 1465 C CA . PHE A 1 185 ? -12.695 -2.684 7.316 1 97.88 185 PHE A CA 1
ATOM 1466 C C . PHE A 1 185 ? -12.234 -1.393 6.648 1 97.88 185 PHE A C 1
ATOM 1468 O O . PHE A 1 185 ? -11.703 -1.417 5.539 1 97.88 185 PHE A O 1
ATOM 1475 N N . HIS A 1 186 ? -12.625 -0.333 7.223 1 97.19 186 HIS A N 1
ATOM 1476 C CA . HIS A 1 186 ? -12.102 0.977 6.859 1 97.19 186 HIS A CA 1
ATOM 1477 C C . HIS A 1 186 ? -11.531 1.698 8.078 1 97.19 186 HIS A C 1
ATOM 1479 O O . HIS A 1 186 ? -11.719 1.251 9.211 1 97.19 186 HIS A O 1
ATOM 1485 N N . LYS A 1 187 ? -10.781 2.717 7.844 1 96.44 187 LYS A N 1
ATOM 1486 C CA . LYS A 1 187 ? -10.102 3.438 8.914 1 96.44 187 LYS A CA 1
ATOM 1487 C C . LYS A 1 187 ? -10.703 4.828 9.109 1 96.44 187 LYS A C 1
ATOM 1489 O O . LYS A 1 187 ? -11.156 5.449 8.148 1 96.44 187 LYS A O 1
ATOM 1494 N N . LYS A 1 188 ? -10.734 5.277 10.297 1 96.25 188 LYS A N 1
ATOM 1495 C CA . LYS A 1 188 ? -11.219 6.605 10.641 1 96.25 188 LYS A CA 1
ATOM 1496 C C . LYS A 1 188 ? -10.484 7.16 11.859 1 96.25 188 LYS A C 1
ATOM 1498 O O . LYS A 1 188 ? -9.938 6.398 12.664 1 96.25 188 LYS A O 1
ATOM 1503 N N . CYS A 1 189 ? -10.453 8.445 11.93 1 96.19 189 CYS A N 1
ATOM 1504 C CA . CYS A 1 189 ? -9.938 9.109 13.117 1 96.19 189 CYS A CA 1
ATOM 1505 C C . CYS A 1 189 ? -11.039 9.281 14.164 1 96.19 189 CYS A C 1
ATOM 1507 O O . CYS A 1 189 ? -12.102 9.828 13.867 1 96.19 189 CYS A O 1
ATOM 1509 N N . PRO A 1 190 ? -10.797 8.789 15.336 1 95.75 190 PRO A N 1
ATOM 1510 C CA . PRO A 1 190 ? -11.828 8.898 16.359 1 95.75 190 PRO A CA 1
ATOM 1511 C C . PRO A 1 190 ? -12.039 10.336 16.844 1 95.75 190 PRO A C 1
ATOM 1513 O O . PRO A 1 190 ? -11.195 11.195 16.594 1 95.75 190 PRO A O 1
ATOM 1516 N N . SER A 1 191 ? -13.227 10.516 17.422 1 94.81 191 SER A N 1
ATOM 1517 C CA . SER A 1 191 ? -13.445 11.82 18.047 1 94.81 191 SER A CA 1
ATOM 1518 C C . SER A 1 191 ? -12.445 12.078 19.156 1 94.81 191 SER A C 1
ATOM 1520 O O . SER A 1 191 ? -12.141 11.18 19.953 1 94.81 191 SER A O 1
ATOM 1522 N N . VAL A 1 192 ? -11.938 13.266 19.219 1 94.12 192 VAL A N 1
ATOM 1523 C CA . VAL A 1 192 ? -10.938 13.578 20.234 1 94.12 192 VAL A CA 1
ATOM 1524 C C . VAL A 1 192 ? -11.086 15.031 20.672 1 94.12 192 VAL A C 1
ATOM 1526 O O . VAL A 1 192 ? -11.68 15.852 19.969 1 94.12 192 VAL A O 1
ATOM 1529 N N . VAL A 1 193 ? -10.688 15.266 21.859 1 92 193 VAL A N 1
ATOM 1530 C CA . VAL A 1 193 ? -10.547 16.625 22.359 1 92 193 VAL A CA 1
ATOM 1531 C C . VAL A 1 193 ? -9.07 17 22.453 1 92 193 VAL A C 1
ATOM 1533 O O . VAL A 1 193 ? -8.281 16.281 23.078 1 92 193 VAL A O 1
ATOM 1536 N N . GLN A 1 194 ? -8.734 18.031 21.719 1 90.25 194 GLN A N 1
ATOM 1537 C CA . GLN A 1 194 ? -7.359 18.516 21.734 1 90.25 194 GLN A CA 1
ATOM 1538 C C . GLN A 1 194 ? -7.312 20.031 21.797 1 90.25 194 GLN A C 1
ATOM 1540 O O . GLN A 1 194 ? -8 20.719 21.047 1 90.25 194 GLN A O 1
ATOM 1545 N N . ASN A 1 195 ? -6.461 20.625 22.688 1 89.44 195 ASN A N 1
ATOM 1546 C CA . ASN A 1 195 ? -6.32 22.062 22.844 1 89.44 195 ASN A CA 1
ATOM 1547 C C . ASN A 1 195 ? -7.668 22.734 23.094 1 89.44 195 ASN A C 1
ATOM 1549 O O . ASN A 1 195 ? -7.98 23.75 22.469 1 89.44 195 ASN A O 1
ATOM 1553 N N . PHE A 1 196 ? -8.484 22.016 23.922 1 91.44 196 PHE A N 1
ATOM 1554 C CA . PHE A 1 196 ? -9.781 22.5 24.391 1 91.44 196 PHE A CA 1
ATOM 1555 C C . PHE A 1 196 ? -10.781 22.594 23.25 1 91.44 196 PHE A C 1
ATOM 1557 O O . PHE A 1 196 ? -11.711 23.406 23.297 1 91.44 196 PHE A O 1
ATOM 1564 N N . ALA A 1 197 ? -10.5 21.859 22.219 1 94.06 197 ALA A N 1
ATOM 1565 C CA . ALA A 1 197 ? -11.43 21.766 21.094 1 94.06 197 ALA A CA 1
ATOM 1566 C C . ALA A 1 197 ? -11.82 20.312 20.828 1 94.06 197 ALA A C 1
ATOM 1568 O O . ALA A 1 197 ? -11 19.406 20.969 1 94.06 197 ALA A O 1
ATOM 1569 N N . ILE A 1 198 ? -13.039 20.156 20.453 1 95.25 198 ILE A N 1
ATOM 1570 C CA . ILE A 1 198 ? -13.516 18.828 20.125 1 95.25 198 ILE A CA 1
ATOM 1571 C C . ILE A 1 198 ? -13.516 18.625 18.609 1 95.25 198 ILE A C 1
ATOM 1573 O O . ILE A 1 198 ? -13.984 19.484 17.859 1 95.25 198 ILE A O 1
ATOM 1577 N N . PHE A 1 199 ? -12.914 17.516 18.188 1 96.31 199 PHE A N 1
ATOM 1578 C CA . PHE A 1 199 ? -12.883 17.125 16.781 1 96.31 199 PHE A CA 1
ATOM 1579 C C . PHE A 1 199 ? -13.742 15.891 16.547 1 96.31 199 PHE A C 1
ATOM 1581 O O . PHE A 1 199 ? -13.586 14.875 17.219 1 96.31 199 PHE A O 1
ATOM 1588 N N . PRO A 1 200 ? -14.688 16.016 15.625 1 96.75 200 PRO A N 1
ATOM 1589 C CA . PRO A 1 200 ? -15.57 14.867 15.383 1 96.75 200 PRO A CA 1
ATOM 1590 C C . PRO A 1 200 ? -14.852 13.711 14.688 1 96.75 200 PRO A C 1
ATOM 1592 O O . PRO A 1 200 ? -13.789 13.898 14.102 1 96.75 200 PRO A O 1
ATOM 1595 N N . GLU A 1 201 ? -15.438 12.539 14.891 1 95.81 201 GLU A N 1
ATOM 1596 C CA . GLU A 1 201 ? -14.961 11.398 14.109 1 95.81 201 GLU A CA 1
ATOM 1597 C C . GLU A 1 201 ? -14.875 11.742 12.625 1 95.81 201 GLU A C 1
ATOM 1599 O O . GLU A 1 201 ? -15.789 12.344 12.07 1 95.81 201 GLU A O 1
ATOM 1604 N N . THR A 1 202 ? -13.711 11.375 12.008 1 96.56 202 THR A N 1
ATOM 1605 C CA . THR A 1 202 ? -13.469 11.766 10.625 1 96.56 202 THR A CA 1
ATOM 1606 C C . THR A 1 202 ? -13.008 10.57 9.789 1 96.56 202 THR A C 1
ATOM 1608 O O . THR A 1 202 ? -12.07 9.867 10.18 1 96.56 202 THR A O 1
ATOM 1611 N N . MET A 1 203 ? -13.641 10.359 8.609 1 95.81 203 MET A N 1
ATOM 1612 C CA . MET A 1 203 ? -13.266 9.281 7.695 1 95.81 203 MET A CA 1
ATOM 1613 C C . MET A 1 203 ? -11.969 9.609 6.961 1 95.81 203 MET A C 1
ATOM 1615 O O . MET A 1 203 ? -11.742 10.758 6.582 1 95.81 203 MET A O 1
ATOM 1619 N N . THR A 1 204 ? -11.164 8.555 6.789 1 95.75 204 THR A N 1
ATOM 1620 C CA . THR A 1 204 ? -9.961 8.758 5.996 1 95.75 204 THR A CA 1
ATOM 1621 C C . THR A 1 204 ? -10.312 9.016 4.535 1 95.75 204 THR A C 1
ATOM 1623 O O . THR A 1 204 ? -11.438 8.758 4.105 1 95.75 204 THR A O 1
ATOM 1626 N N . GLY A 1 205 ? -9.344 9.57 3.809 1 94.19 205 GLY A N 1
ATOM 1627 C CA . GLY A 1 205 ? -9.578 9.938 2.42 1 94.19 205 GLY A CA 1
ATOM 1628 C C . GLY A 1 205 ? -9.508 8.758 1.472 1 94.19 205 GLY A C 1
ATOM 1629 O O . GLY A 1 205 ? -9.375 7.609 1.907 1 94.19 205 GLY A O 1
ATOM 1630 N N . ALA A 1 206 ? -9.641 9.07 0.204 1 93.5 206 ALA A N 1
ATOM 1631 C CA . ALA A 1 206 ? -9.688 8.047 -0.837 1 93.5 206 ALA A CA 1
ATOM 1632 C C . ALA A 1 206 ? -8.312 7.438 -1.074 1 93.5 206 ALA A C 1
ATOM 1634 O O . ALA A 1 206 ? -8.203 6.262 -1.433 1 93.5 206 ALA A O 1
ATOM 1635 N N . GLU A 1 207 ? -7.379 8.328 -0.915 1 91.44 207 GLU A N 1
ATOM 1636 C CA . GLU A 1 207 ? -6.012 7.844 -1.084 1 91.44 207 GLU A CA 1
ATOM 1637 C C . GLU A 1 207 ? -5.344 7.594 0.265 1 91.44 207 GLU A C 1
ATOM 1639 O O . GLU A 1 207 ? -5.605 8.305 1.235 1 91.44 207 GLU A O 1
ATOM 1644 N N . SER A 1 208 ? -4.426 6.652 0.24 1 88.25 208 SER A N 1
ATOM 1645 C CA . SER A 1 208 ? -3.762 6.285 1.485 1 88.25 208 SER A CA 1
ATOM 1646 C C . SER A 1 208 ? -2.893 7.422 2.006 1 88.25 208 SER A C 1
ATOM 1648 O O . SER A 1 208 ? -2.633 7.516 3.207 1 88.25 208 SER A O 1
ATOM 1650 N N . THR A 1 209 ? -2.42 8.258 1.176 1 88.5 209 THR A N 1
ATOM 1651 C CA . THR A 1 209 ? -1.521 9.328 1.594 1 88.5 209 THR A CA 1
ATOM 1652 C C . THR A 1 209 ? -2.273 10.656 1.72 1 88.5 209 THR A C 1
ATOM 1654 O O . THR A 1 209 ? -1.671 11.695 1.987 1 88.5 209 THR A O 1
ATOM 1657 N N . SER A 1 210 ? -3.588 10.602 1.55 1 89.12 210 SER A N 1
ATOM 1658 C CA . SER A 1 210 ? -4.398 11.805 1.633 1 89.12 210 SER A CA 1
ATOM 1659 C C . SER A 1 210 ? -4.578 12.258 3.08 1 89.12 210 SER A C 1
ATOM 1661 O O . SER A 1 210 ? -4.477 11.445 4.004 1 89.12 210 SER A O 1
ATOM 1663 N N . LEU A 1 211 ? -4.719 13.547 3.254 1 93.88 211 LEU A N 1
ATOM 1664 C CA . LEU A 1 211 ? -5.059 14.148 4.539 1 93.88 211 LEU A CA 1
ATOM 1665 C C . LEU A 1 211 ? -6.445 14.781 4.492 1 93.88 211 LEU A C 1
ATOM 1667 O O . LEU A 1 211 ? -6.75 15.555 3.578 1 93.88 211 LEU A O 1
ATOM 1671 N N . VAL A 1 212 ? -7.254 14.422 5.461 1 95.88 212 VAL A N 1
ATOM 1672 C CA . VAL A 1 212 ? -8.594 15.008 5.551 1 95.88 212 VAL A CA 1
ATOM 1673 C C . VAL A 1 212 ? -8.633 16.031 6.68 1 95.88 212 VAL A C 1
ATOM 1675 O O . VAL A 1 212 ? -8.234 15.742 7.809 1 95.88 212 VAL A O 1
ATOM 1678 N N . ILE A 1 213 ? -9.141 17.203 6.379 1 95.62 213 ILE A N 1
ATOM 1679 C CA . ILE A 1 213 ? -9.188 18.297 7.348 1 95.62 213 ILE A CA 1
ATOM 1680 C C . ILE A 1 213 ? -10.422 18.141 8.242 1 95.62 213 ILE A C 1
ATOM 1682 O O . ILE A 1 213 ? -11.523 17.906 7.746 1 95.62 213 ILE A O 1
ATOM 1686 N N . ALA A 1 214 ? -10.203 18.234 9.484 1 97.12 214 ALA A N 1
ATOM 1687 C CA . ALA A 1 214 ? -11.281 18.281 10.469 1 97.12 214 ALA A CA 1
ATOM 1688 C C . ALA A 1 214 ? -11.258 19.609 11.234 1 97.12 214 ALA A C 1
ATOM 1690 O O . ALA A 1 214 ? -10.227 20 11.781 1 97.12 214 ALA A O 1
ATOM 1691 N N . ARG A 1 215 ? -12.383 20.188 11.305 1 96.38 215 ARG A N 1
ATOM 1692 C CA . ARG A 1 215 ? -12.492 21.438 12.039 1 96.38 215 ARG A CA 1
ATOM 1693 C C . ARG A 1 215 ? -12.922 21.188 13.484 1 96.38 215 ARG A C 1
ATOM 1695 O O . ARG A 1 215 ? -13.797 20.359 13.742 1 96.38 215 ARG A O 1
ATOM 1702 N N . GLY A 1 216 ? -12.289 21.906 14.297 1 96 216 GLY A N 1
ATOM 1703 C CA . GLY A 1 216 ? -12.586 21.766 15.719 1 96 216 GLY A CA 1
ATOM 1704 C C . GLY A 1 216 ? -13.516 22.828 16.25 1 96 216 GLY A C 1
ATOM 1705 O O . GLY A 1 216 ? -13.602 23.922 15.672 1 96 216 GLY A O 1
ATOM 1706 N N . THR A 1 217 ? -14.234 22.484 17.359 1 95.44 217 THR A N 1
ATOM 1707 C CA . THR A 1 217 ? -15.078 23.406 18.094 1 95.44 217 THR A CA 1
ATOM 1708 C C . THR A 1 217 ? -14.656 23.484 19.547 1 95.44 217 THR A C 1
ATOM 1710 O O . THR A 1 217 ? -14.406 22.469 20.188 1 95.44 217 THR A O 1
ATOM 1713 N N . CYS A 1 218 ? -14.562 24.688 19.969 1 94.44 218 CYS A N 1
ATOM 1714 C CA . CYS A 1 218 ? -14.133 24.859 21.359 1 94.44 218 CYS A CA 1
ATOM 1715 C C . CYS A 1 218 ? -15.117 24.203 22.312 1 94.44 218 CYS A C 1
ATOM 1717 O O . CYS A 1 218 ? -16.328 24.281 22.109 1 94.44 218 CYS A O 1
ATOM 1719 N N . ILE A 1 219 ? -14.57 23.562 23.328 1 93.44 219 ILE A N 1
ATOM 1720 C CA . ILE A 1 219 ? -15.406 22.922 24.344 1 93.44 219 ILE A CA 1
ATOM 1721 C C . ILE A 1 219 ? -16.109 24 25.188 1 93.44 219 ILE A C 1
ATOM 1723 O O . ILE A 1 219 ? -15.836 25.188 25.031 1 93.44 219 ILE A O 1
ATOM 1727 N N . ALA A 1 220 ? -16.969 23.5 26.062 1 91.38 220 ALA A N 1
ATOM 1728 C CA . ALA A 1 220 ? -17.719 24.422 26.922 1 91.38 220 ALA A CA 1
ATOM 1729 C C . ALA A 1 220 ? -16.781 25.25 27.797 1 91.38 220 ALA A C 1
ATOM 1731 O O . ALA A 1 220 ? -15.805 24.719 28.344 1 91.38 220 ALA A O 1
ATOM 1732 N N . ASN A 1 221 ? -17.047 26.5 27.922 1 91.31 221 ASN A N 1
ATOM 1733 C CA . ASN A 1 221 ? -16.328 27.438 28.766 1 91.31 221 ASN A CA 1
ATOM 1734 C C . ASN A 1 221 ? -14.953 27.766 28.203 1 91.31 221 ASN A C 1
ATOM 1736 O O . ASN A 1 221 ? -14.023 28.062 28.969 1 91.31 221 ASN A O 1
ATOM 1740 N N . SER A 1 222 ? -14.828 27.531 26.953 1 92.56 222 SER A N 1
ATOM 1741 C CA . SER A 1 222 ? -13.594 27.906 26.266 1 92.56 222 SER A CA 1
ATOM 1742 C C . SER A 1 222 ? -13.875 28.844 25.094 1 92.56 222 SER A C 1
ATOM 1744 O O . SER A 1 222 ? -15.031 29.016 24.703 1 92.56 222 SER A O 1
ATOM 1746 N N . GLU A 1 223 ? -12.805 29.594 24.703 1 94 223 GLU A N 1
ATOM 1747 C CA . GLU A 1 223 ? -12.938 30.531 23.578 1 94 223 GLU A CA 1
ATOM 1748 C C . GLU A 1 223 ? -11.781 30.375 22.594 1 94 223 GLU A C 1
ATOM 1750 O O . GLU A 1 223 ? -10.711 29.891 22.969 1 94 223 GLU A O 1
ATOM 1755 N N . GLU A 1 224 ? -12.047 30.812 21.344 1 93.25 224 GLU A N 1
ATOM 1756 C CA . GLU A 1 224 ? -11.047 30.672 20.281 1 93.25 224 GLU A CA 1
ATOM 1757 C C . GLU A 1 224 ? -9.898 31.656 20.484 1 93.25 224 GLU A C 1
ATOM 1759 O O . GLU A 1 224 ? -10.125 32.812 20.828 1 93.25 224 GLU A O 1
ATOM 1764 N N . VAL A 1 225 ? -8.68 31.203 20.438 1 87.56 225 VAL A N 1
ATOM 1765 C CA . VAL A 1 225 ? -7.496 32.062 20.531 1 87.56 225 VAL A CA 1
ATOM 1766 C C . VAL A 1 225 ? -6.809 32.156 19.172 1 87.56 225 VAL A C 1
ATOM 1768 O O . VAL A 1 225 ? -6.57 33.25 18.672 1 87.56 225 VAL A O 1
ATOM 1771 N N . ASP A 1 226 ? -6.41 31.047 18.641 1 86 226 ASP A N 1
ATOM 1772 C CA . ASP A 1 226 ? -5.766 30.969 17.328 1 86 226 ASP A CA 1
ATOM 1773 C C . ASP A 1 226 ? -6.621 30.172 16.344 1 86 226 ASP A C 1
ATOM 1775 O O . ASP A 1 226 ? -6.863 28.984 16.531 1 86 226 ASP A O 1
ATOM 1779 N N . VAL A 1 227 ? -6.996 30.984 15.297 1 86.25 227 VAL A N 1
ATOM 1780 C CA . VAL A 1 227 ? -7.895 30.375 14.328 1 86.25 227 VAL A CA 1
ATOM 1781 C C . VAL A 1 227 ? -7.234 30.359 12.953 1 86.25 227 VAL A C 1
ATOM 1783 O O . VAL A 1 227 ? -6.418 31.234 12.641 1 86.25 227 VAL A O 1
ATOM 1786 N N . PRO A 1 228 ? -7.562 29.297 12.164 1 90.94 228 PRO A N 1
ATOM 1787 C CA . PRO A 1 228 ? -8.594 28.266 12.32 1 90.94 228 PRO A CA 1
ATOM 1788 C C . PRO A 1 228 ? -8.125 27.078 13.164 1 90.94 228 PRO A C 1
ATOM 1790 O O . PRO A 1 228 ? -6.926 26.812 13.242 1 90.94 228 PRO A O 1
ATOM 1793 N N . ILE A 1 229 ? -9.109 26.469 13.867 1 93.94 229 ILE A N 1
ATOM 1794 C CA . ILE A 1 229 ? -8.844 25.266 14.664 1 93.94 229 ILE A CA 1
ATOM 1795 C C . ILE A 1 229 ? -9.031 24.031 13.805 1 93.94 229 ILE A C 1
ATOM 1797 O O . ILE A 1 229 ? -10.164 23.672 13.453 1 93.94 229 ILE A O 1
ATOM 1801 N N . LYS A 1 230 ? -7.863 23.391 13.492 1 95.38 230 LYS A N 1
ATOM 1802 C CA . LYS A 1 230 ? -7.941 22.281 12.539 1 95.38 230 LYS A CA 1
ATOM 1803 C C . LYS A 1 230 ? -7.039 21.125 12.969 1 95.38 230 LYS A C 1
ATOM 1805 O O . LYS A 1 230 ? -6.031 21.344 13.641 1 95.38 230 LYS A O 1
ATOM 1810 N N . LEU A 1 231 ? -7.496 19.953 12.68 1 95.94 231 LEU A N 1
ATOM 1811 C CA . LEU A 1 231 ? -6.688 18.734 12.672 1 95.94 231 LEU A CA 1
ATOM 1812 C C . LEU A 1 231 ? -6.75 18.047 11.312 1 95.94 231 LEU A C 1
ATOM 1814 O O . LEU A 1 231 ? -7.633 18.344 10.5 1 95.94 231 LEU A O 1
ATOM 1818 N N . TYR A 1 232 ? -5.762 17.234 11.086 1 95.5 232 TYR A N 1
ATOM 1819 C CA . TYR A 1 232 ? -5.723 16.484 9.836 1 95.5 232 TYR A CA 1
ATOM 1820 C C . TYR A 1 232 ? -5.723 14.984 10.094 1 95.5 232 TYR A C 1
ATOM 1822 O O . TYR A 1 232 ? -4.918 14.484 10.891 1 95.5 232 TYR A O 1
ATOM 1830 N N . CYS A 1 233 ? -6.629 14.273 9.438 1 95.44 233 CYS A N 1
ATOM 1831 C CA . CYS A 1 233 ? -6.723 12.82 9.555 1 95.44 233 CYS A CA 1
ATOM 1832 C C . CYS A 1 233 ? -5.977 12.133 8.422 1 95.44 233 CYS A C 1
ATOM 1834 O O . CYS A 1 233 ? -6.297 12.336 7.25 1 95.44 233 CYS A O 1
ATOM 1836 N N . ASN A 1 234 ? -5.008 11.281 8.766 1 94.06 234 ASN A N 1
ATOM 1837 C CA . ASN A 1 234 ? -4.238 10.625 7.711 1 94.06 234 ASN A CA 1
ATOM 1838 C C . ASN A 1 234 ? -4.859 9.289 7.312 1 94.06 234 ASN A C 1
ATOM 1840 O O . ASN A 1 234 ? -5.922 8.922 7.812 1 94.06 234 ASN A O 1
ATOM 1844 N N . GLY A 1 235 ? -4.219 8.555 6.426 1 93.44 235 GLY A N 1
ATOM 1845 C CA . GLY A 1 235 ? -4.777 7.344 5.855 1 93.44 235 GLY A CA 1
ATOM 1846 C C . GLY A 1 235 ? -4.828 6.191 6.84 1 93.44 235 GLY A C 1
ATOM 1847 O O . GLY A 1 235 ? -5.516 5.195 6.605 1 93.44 235 GLY A O 1
ATOM 1848 N N . ASP A 1 236 ? -4.137 6.281 7.934 1 93.5 236 ASP A N 1
ATOM 1849 C CA . ASP A 1 236 ? -4.121 5.227 8.945 1 93.5 236 ASP A CA 1
ATOM 1850 C C . ASP A 1 236 ? -5.125 5.52 10.055 1 93.5 236 ASP A C 1
ATOM 1852 O O . ASP A 1 236 ? -5.215 4.77 11.031 1 93.5 236 ASP A O 1
ATOM 1856 N N . GLY A 1 237 ? -5.797 6.621 9.906 1 94.75 237 GLY A N 1
ATOM 1857 C CA . GLY A 1 237 ? -6.746 7 10.938 1 94.75 237 GLY A CA 1
ATOM 1858 C C . GLY A 1 237 ? -6.09 7.668 12.133 1 94.75 237 GLY A C 1
ATOM 1859 O O . GLY A 1 237 ? -6.527 7.484 13.273 1 94.75 237 GLY A O 1
ATOM 1860 N N . GLU A 1 238 ? -5.043 8.375 11.875 1 93.5 238 GLU A N 1
ATOM 1861 C CA . GLU A 1 238 ? -4.324 9.102 12.922 1 93.5 238 GLU A CA 1
ATOM 1862 C C . GLU A 1 238 ? -4.438 10.609 12.727 1 93.5 238 GLU A C 1
ATOM 1864 O O . GLU A 1 238 ? -4.371 11.102 11.594 1 93.5 238 GLU A O 1
ATOM 1869 N N . TRP A 1 239 ? -4.656 11.281 13.844 1 94.19 239 TRP A N 1
ATOM 1870 C CA . TRP A 1 239 ? -4.699 12.742 13.805 1 94.19 239 TRP A CA 1
ATOM 1871 C C . TRP A 1 239 ? -3.297 13.328 13.68 1 94.19 239 TRP A C 1
ATOM 1873 O O . TRP A 1 239 ? -2.365 12.859 14.336 1 94.19 239 TRP A O 1
ATOM 1883 N N . MET A 1 240 ? -3.264 14.305 12.727 1 92.94 240 MET A N 1
ATOM 1884 C CA . MET A 1 240 ? -1.963 14.922 12.492 1 92.94 240 MET A CA 1
ATOM 1885 C C . MET A 1 240 ? -2.076 16.438 12.508 1 92.94 240 MET A C 1
ATOM 1887 O O . MET A 1 240 ? -3.154 16.984 12.266 1 92.94 240 MET A O 1
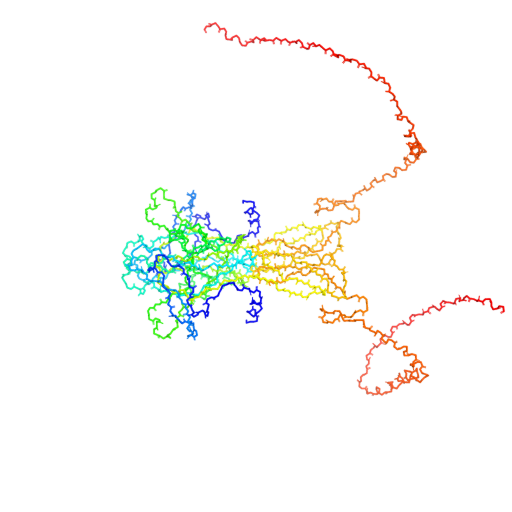ATOM 1891 N N . VAL A 1 241 ? -1.039 17.141 12.945 1 90.75 241 VAL A N 1
ATOM 1892 C CA . VAL A 1 241 ? -0.761 18.562 12.703 1 90.75 241 VAL A CA 1
ATOM 1893 C C . VAL A 1 241 ? -1.855 19.406 13.336 1 90.75 241 VAL A C 1
ATOM 1895 O O . VAL A 1 241 ? -2.611 20.078 12.633 1 90.75 241 VAL A O 1
ATOM 1898 N N . PRO A 1 242 ? -1.832 19.547 14.531 1 91.44 242 PRO A N 1
ATOM 1899 C CA . PRO A 1 242 ? -2.777 20.453 15.172 1 91.44 242 PRO A CA 1
ATOM 1900 C C . PRO A 1 242 ? -2.502 21.922 14.82 1 91.44 242 PRO A C 1
ATOM 1902 O O . PRO A 1 242 ? -1.354 22.375 14.875 1 91.44 242 PRO A O 1
ATOM 1905 N N . ILE A 1 243 ? -3.527 22.562 14.359 1 90.06 243 ILE A N 1
ATOM 1906 C CA . ILE A 1 243 ? -3.453 24 14.062 1 90.06 243 ILE A CA 1
ATOM 1907 C C . ILE A 1 243 ? -4.508 24.75 14.867 1 90.06 243 ILE A C 1
ATOM 1909 O O . ILE A 1 243 ? -5.664 24.328 14.945 1 90.06 243 ILE A O 1
ATOM 1913 N N . GLY A 1 244 ? -4.062 25.828 15.477 1 89.38 244 GLY A N 1
ATOM 1914 C CA . GLY A 1 244 ? -4.992 26.625 16.266 1 89.38 244 GLY A CA 1
ATOM 1915 C C . GLY A 1 244 ? -5.25 26.062 17.641 1 89.38 244 GLY A C 1
ATOM 1916 O O . GLY A 1 244 ? -4.668 25.047 18.016 1 89.38 244 GLY A O 1
ATOM 1917 N N . SER A 1 245 ? -5.961 26.891 18.422 1 90.31 245 SER A N 1
ATOM 1918 C CA . SER A 1 245 ? -6.211 26.438 19.781 1 90.31 245 SER A CA 1
ATOM 1919 C C . SER A 1 245 ? -7.344 27.234 20.422 1 90.31 245 SER A C 1
ATOM 1921 O O . SER A 1 245 ? -7.703 28.312 19.953 1 90.31 245 SER A O 1
ATOM 1923 N N . CYS A 1 246 ? -7.941 26.547 21.406 1 92.88 246 CYS A N 1
ATOM 1924 C CA . CYS A 1 246 ? -8.883 27.172 22.328 1 92.88 246 CYS A CA 1
ATOM 1925 C C . CYS A 1 246 ? -8.266 27.328 23.719 1 92.88 246 CYS A C 1
ATOM 1927 O O . CYS A 1 246 ? -7.242 26.719 24.016 1 92.88 246 CYS A O 1
ATOM 1929 N N . THR A 1 247 ? -8.75 28.281 24.438 1 91.88 247 THR A N 1
ATOM 1930 C CA . THR A 1 247 ? -8.352 28.438 25.828 1 91.88 247 THR A CA 1
ATOM 1931 C C . THR A 1 247 ? -9.562 28.656 26.719 1 91.88 247 THR A C 1
ATOM 1933 O O . THR A 1 247 ? -10.625 29.062 26.25 1 91.88 247 THR A O 1
ATOM 1936 N N . CYS A 1 248 ? -9.383 28.234 27.938 1 91.38 248 CYS A N 1
ATOM 1937 C CA . CYS A 1 248 ? -10.469 28.438 28.891 1 91.38 248 CYS A CA 1
ATOM 1938 C C . CYS A 1 248 ? -10.812 29.922 29.016 1 91.38 248 CYS A C 1
ATOM 1940 O O . CYS A 1 248 ? -9.922 30.766 29.031 1 91.38 248 CYS A O 1
ATOM 1942 N N . LYS A 1 249 ? -12.148 30.203 29.062 1 90.62 249 LYS A N 1
ATOM 1943 C CA . LYS A 1 249 ? -12.609 31.578 29.281 1 90.62 249 LYS A CA 1
ATOM 1944 C C . LYS A 1 249 ? -12.125 32.094 30.625 1 90.62 249 LYS A C 1
ATOM 1946 O O . LYS A 1 249 ? -11.734 31.312 31.5 1 90.62 249 LYS A O 1
ATOM 1951 N N . ALA A 1 250 ? -12.172 33.406 30.641 1 88.19 250 ALA A N 1
ATOM 1952 C CA . ALA A 1 250 ? -11.789 34 31.922 1 88.19 250 ALA A CA 1
ATOM 1953 C C . ALA A 1 250 ? -12.625 33.438 33.062 1 88.19 250 ALA A C 1
ATOM 1955 O O . ALA A 1 250 ? -13.844 33.344 32.969 1 88.19 250 ALA A O 1
ATOM 1956 N N . GLY A 1 251 ? -12.008 33.062 34.219 1 86.75 251 GLY A N 1
ATOM 1957 C CA . GLY A 1 251 ? -12.703 32.5 35.344 1 86.75 251 GLY A CA 1
ATOM 1958 C C . GLY A 1 251 ? -12.695 31 35.406 1 86.75 251 GLY A C 1
ATOM 1959 O O . GLY A 1 251 ? -13.078 30.391 36.406 1 86.75 251 GLY A O 1
ATOM 1960 N N . PHE A 1 252 ? -12.438 30.484 34.281 1 89.44 252 PHE A N 1
ATOM 1961 C CA . PHE A 1 252 ? -12.375 29.031 34.219 1 89.44 252 PHE A CA 1
ATOM 1962 C C . PHE A 1 252 ? -10.938 28.547 34.156 1 89.44 252 PHE A C 1
ATOM 1964 O O . PHE A 1 252 ? -10.07 29.219 33.594 1 89.44 252 PHE A O 1
ATOM 1971 N N . GLU A 1 253 ? -10.648 27.406 34.812 1 85.81 253 GLU A N 1
ATOM 1972 C CA . GLU A 1 253 ? -9.281 26.875 34.875 1 85.81 253 GLU A CA 1
ATOM 1973 C C . GLU A 1 253 ? -9.18 25.562 34.094 1 85.81 253 GLU A C 1
ATOM 1975 O O . GLU A 1 253 ? -10.086 24.719 34.188 1 85.81 253 GLU A O 1
ATOM 1980 N N . PRO A 1 254 ? -8.055 25.469 33.312 1 85.56 254 PRO A N 1
ATOM 1981 C CA . PRO A 1 254 ? -7.855 24.219 32.562 1 85.56 254 PRO A CA 1
ATOM 1982 C C . PRO A 1 254 ? -7.605 23.031 33.5 1 85.56 254 PRO A C 1
ATOM 1984 O O . PRO A 1 254 ? -6.949 23.172 34.531 1 85.56 254 PRO A O 1
ATOM 1987 N N . ASP A 1 255 ? -8.328 22.031 33.188 1 78 255 ASP A N 1
ATOM 1988 C CA . ASP A 1 255 ? -8.086 20.75 33.875 1 78 255 ASP A CA 1
ATOM 1989 C C . ASP A 1 255 ? -7.582 19.703 32.906 1 78 255 ASP A C 1
ATOM 1991 O O . ASP A 1 255 ? -8.344 19.203 32.062 1 78 255 ASP A O 1
ATOM 1995 N N . ASN A 1 256 ? -6.449 19.281 32.969 1 72.12 256 ASN A N 1
ATOM 1996 C CA . ASN A 1 256 ? -5.754 18.266 32.188 1 72.12 256 ASN A CA 1
ATOM 1997 C C . ASN A 1 256 ? -5.863 18.547 30.688 1 72.12 256 ASN A C 1
ATOM 1999 O O . ASN A 1 256 ? -5.852 17.625 29.875 1 72.12 256 ASN A O 1
ATOM 2003 N N . GLY A 1 257 ? -6.129 19.797 30.328 1 65.94 257 GLY A N 1
ATOM 2004 C CA . GLY A 1 257 ? -6.059 20.219 28.938 1 65.94 257 GLY A CA 1
ATOM 2005 C C . GLY A 1 257 ? -7.32 19.906 28.156 1 65.94 257 GLY A C 1
ATOM 2006 O O . GLY A 1 257 ? -7.449 20.312 27 1 65.94 257 GLY A O 1
ATOM 2007 N N . ASN A 1 258 ? -8.297 19.359 28.75 1 78.62 258 ASN A N 1
ATOM 2008 C CA . ASN A 1 258 ? -9.453 18.953 27.953 1 78.62 258 ASN A CA 1
ATOM 2009 C C . ASN A 1 258 ? -10.758 19.406 28.609 1 78.62 258 ASN A C 1
ATOM 2011 O O . ASN A 1 258 ? -11.844 19.062 28.141 1 78.62 258 ASN A O 1
ATOM 2015 N N . VAL A 1 259 ? -10.594 20.078 29.781 1 83.06 259 VAL A N 1
ATOM 2016 C CA . VAL A 1 259 ? -11.789 20.547 30.453 1 83.06 259 VAL A CA 1
ATOM 2017 C C . VAL A 1 259 ? -11.539 21.938 31.047 1 83.06 259 VAL A C 1
ATOM 2019 O O . VAL A 1 259 ? -10.43 22.234 31.5 1 83.06 259 VAL A O 1
ATOM 2022 N N . CYS A 1 260 ? -12.438 22.766 30.828 1 87.31 260 CYS A N 1
ATOM 2023 C CA . CYS A 1 260 ? -12.438 24.047 31.531 1 87.31 260 CYS A CA 1
ATOM 2024 C C . CYS A 1 260 ? -13.414 24.016 32.688 1 87.31 260 CYS A C 1
ATOM 2026 O O . CYS A 1 260 ? -14.633 23.984 32.5 1 87.31 260 CYS A O 1
ATOM 2028 N N . ARG A 1 261 ? -12.734 23.922 33.844 1 82.38 261 ARG A N 1
ATOM 2029 C CA . ARG A 1 261 ? -13.547 23.844 35.031 1 82.38 261 ARG A CA 1
ATOM 2030 C C . ARG A 1 261 ? -13.688 25.219 35.688 1 82.38 261 ARG A C 1
ATOM 2032 O O . ARG A 1 261 ? -12.734 26 35.75 1 82.38 261 ARG A O 1
ATOM 2039 N N . GLY A 1 262 ? -14.82 25.688 36.062 1 72.12 262 GLY A N 1
ATOM 2040 C CA . GLY A 1 262 ? -15.102 26.922 36.781 1 72.12 262 GLY A CA 1
ATOM 2041 C C . GLY A 1 262 ? -16.562 27.297 36.75 1 72.12 262 GLY A C 1
ATOM 2042 O O . GLY A 1 262 ? -17.406 26.531 36.281 1 72.12 262 GLY A O 1
ATOM 2043 N N . PRO A 1 263 ? -17.047 28.328 37.344 1 65.06 263 PRO A N 1
ATOM 2044 C CA . PRO A 1 263 ? -16.203 29.453 37.75 1 65.06 263 PRO A CA 1
ATOM 2045 C C . PRO A 1 263 ? -15.477 29.156 39.062 1 65.06 263 PRO A C 1
ATOM 2047 O O . PRO A 1 263 ? -15.969 28.391 39.906 1 65.06 263 PRO A O 1
ATOM 2050 N N . CYS A 1 264 ? -14.289 29.203 38.938 1 57.12 264 CYS A N 1
ATOM 2051 C CA . CYS A 1 264 ? -13.641 29.234 40.25 1 57.12 264 CYS A CA 1
ATOM 2052 C C . CYS A 1 264 ? -14.234 30.312 41.125 1 57.12 264 CYS A C 1
ATOM 2054 O O . CYS A 1 264 ? -14.281 31.484 40.75 1 57.12 264 CYS A O 1
ATOM 2056 N N . LEU A 1 265 ? -15.422 30.125 41.75 1 48.47 265 LEU A N 1
ATOM 2057 C CA . LEU A 1 265 ? -15.75 31.109 42.781 1 48.47 265 LEU A CA 1
ATOM 2058 C C . LEU A 1 265 ? -14.484 31.625 43.469 1 48.47 265 LEU A C 1
ATOM 2060 O O . LEU A 1 265 ? -13.742 30.844 44.062 1 48.47 265 LEU A O 1
ATOM 2064 N N . ARG A 1 266 ? -13.82 32.469 42.781 1 41.59 266 ARG A N 1
ATOM 2065 C CA . ARG A 1 266 ? -12.93 33.219 43.656 1 41.59 266 ARG A CA 1
ATOM 2066 C C . ARG A 1 266 ? -13.633 33.562 44.969 1 41.59 266 ARG A C 1
ATOM 2068 O O . ARG A 1 266 ? -14.531 34.406 44.969 1 41.59 266 ARG A O 1
ATOM 2075 N N . THR A 1 267 ? -14.195 32.688 45.688 1 38.84 267 THR A N 1
ATOM 2076 C CA . THR A 1 267 ? -14.336 33.156 47.062 1 38.84 267 THR A CA 1
ATOM 2077 C C . THR A 1 267 ? -13.078 33.906 47.531 1 38.84 267 THR A C 1
ATOM 2079 O O . THR A 1 267 ? -12.109 33.281 47.938 1 38.84 267 THR A O 1
ATOM 2082 N N . SER A 1 268 ? -12.461 34.75 46.688 1 36.97 268 SER A N 1
ATOM 2083 C CA . SER A 1 268 ? -11.656 35.719 47.406 1 36.97 268 SER A CA 1
ATOM 2084 C C . SER A 1 268 ? -12.461 36.375 48.531 1 36.97 268 SER A C 1
ATOM 2086 O O . SER A 1 268 ? -13.383 37.156 48.25 1 36.97 268 SER A O 1
ATOM 2088 N N . TRP A 1 269 ? -12.828 35.75 49.594 1 36.59 269 TRP A N 1
ATOM 2089 C CA . TRP A 1 269 ? -12.914 36.562 50.781 1 36.59 269 TRP A CA 1
ATOM 2090 C C . TRP A 1 269 ? -11.844 37.625 50.812 1 36.59 269 TRP A C 1
ATOM 2092 O O . TRP A 1 269 ? -10.688 37.375 50.469 1 36.59 269 TRP A O 1
ATOM 2102 N N . PRO A 1 270 ? -12.164 38.906 50.469 1 36.09 270 PRO A N 1
ATOM 2103 C CA . PRO A 1 270 ? -11.227 40 50.812 1 36.09 270 PRO A CA 1
ATOM 2104 C C . PRO A 1 270 ? -10.43 39.688 52.094 1 36.09 270 PRO A C 1
ATOM 2106 O O . PRO A 1 270 ? -11.016 39.438 53.156 1 36.09 270 PRO A O 1
ATOM 2109 N N . ASP A 1 271 ? -9.5 38.75 52.125 1 33.38 271 ASP A N 1
ATOM 2110 C CA . ASP A 1 271 ? -8.648 38.719 53.312 1 33.38 271 ASP A CA 1
ATOM 2111 C C . ASP A 1 271 ? -8.109 40.125 53.625 1 33.38 271 ASP A C 1
ATOM 2113 O O . ASP A 1 271 ? -7.07 40.5 53.094 1 33.38 271 ASP A O 1
ATOM 2117 N N . ASP A 1 272 ? -8.867 41.219 53.344 1 33.97 272 ASP A N 1
ATOM 2118 C CA . ASP A 1 272 ? -8.578 42.5 54 1 33.97 272 ASP A CA 1
ATOM 2119 C C . ASP A 1 272 ? -8.219 42.312 55.469 1 33.97 272 ASP A C 1
ATOM 2121 O O . ASP A 1 272 ? -8.094 43.281 56.219 1 33.97 272 ASP A O 1
ATOM 2125 N N . SER A 1 273 ? -8.617 41.219 56.094 1 33.78 273 SER A N 1
ATOM 2126 C CA . SER A 1 273 ? -8.219 41.156 57.5 1 33.78 273 SER A CA 1
ATOM 2127 C C . SER A 1 273 ? -6.707 41.062 57.625 1 33.78 273 SER A C 1
ATOM 2129 O O . SER A 1 273 ? -6.18 41.094 58.75 1 33.78 273 SER A O 1
ATOM 2131 N N . LEU A 1 274 ? -5.98 40.531 56.625 1 31.33 274 LEU A N 1
ATOM 2132 C CA . LEU A 1 274 ? -4.574 40.375 56.969 1 31.33 274 LEU A CA 1
ATOM 2133 C C . LEU A 1 274 ? -3.805 41.656 56.719 1 31.33 274 LEU A C 1
ATOM 2135 O O . LEU A 1 274 ? -2.572 41.656 56.719 1 31.33 274 LEU A O 1
ATOM 2139 N N . LEU A 1 275 ? -4.461 42.812 56.219 1 31.48 275 LEU A N 1
ATOM 2140 C CA . LEU A 1 275 ? -3.678 44.031 56.344 1 31.48 275 LEU A CA 1
ATOM 2141 C C . LEU A 1 275 ? -3.447 44.375 57.812 1 31.48 275 LEU A C 1
ATOM 2143 O O . LEU A 1 275 ? -4.027 45.344 58.344 1 31.48 275 LEU A O 1
ATOM 2147 N N . SER A 1 276 ? -3.637 43.5 58.719 1 31.34 276 SER A N 1
ATOM 2148 C CA . SER A 1 276 ? -3.316 44.031 60.062 1 31.34 276 SER A CA 1
ATOM 2149 C C . SER A 1 276 ? -1.914 44.625 60.094 1 31.34 276 SER A C 1
ATOM 2151 O O . SER A 1 276 ? -1.033 44.188 59.344 1 31.34 276 SER A O 1
ATOM 2153 N N . PRO A 1 277 ? -1.614 45.844 60.688 1 37.38 277 PRO A N 1
ATOM 2154 C CA . PRO A 1 277 ? -0.354 46.562 60.844 1 37.38 277 PRO A CA 1
ATOM 2155 C C . PRO A 1 277 ? 0.85 45.656 61 1 37.38 277 PRO A C 1
ATOM 2157 O O . PRO A 1 277 ? 1.982 46.031 60.719 1 37.38 277 PRO A O 1
ATOM 2160 N N . VAL A 1 278 ? 0.635 44.469 61.625 1 36.28 278 VAL A N 1
ATOM 2161 C CA . VAL A 1 278 ? 1.779 43.75 62.156 1 36.28 278 VAL A CA 1
ATOM 2162 C C . VAL A 1 278 ? 2.521 43.062 61.031 1 36.28 278 VAL A C 1
ATOM 2164 O O . VAL A 1 278 ? 3.75 42.938 61.031 1 36.28 278 VAL A O 1
ATOM 2167 N N . HIS A 1 279 ? 1.746 42.5 60 1 33.41 279 HIS A N 1
ATOM 2168 C CA . HIS A 1 279 ? 2.535 41.656 59.125 1 33.41 279 HIS A CA 1
ATOM 2169 C C . HIS A 1 279 ? 3.254 42.5 58.062 1 33.41 279 HIS A C 1
ATOM 2171 O O . HIS A 1 279 ? 3.977 41.969 57.219 1 33.41 279 HIS A O 1
ATOM 2177 N N . LEU A 1 280 ? 2.822 43.719 57.719 1 35.41 280 LEU A N 1
ATOM 2178 C CA . LEU A 1 280 ? 3.682 44.625 56.938 1 35.41 280 LEU A CA 1
ATOM 2179 C C . LEU A 1 280 ? 5.031 44.812 57.625 1 35.41 280 LEU A C 1
ATOM 2181 O O . LEU A 1 280 ? 6.062 44.906 56.938 1 35.41 280 LEU A O 1
ATOM 2185 N N . ALA A 1 281 ? 4.977 45.062 58.938 1 33.44 281 ALA A N 1
ATOM 2186 C CA . ALA A 1 281 ? 6.172 45.281 59.75 1 33.44 281 ALA A CA 1
ATOM 2187 C C . ALA A 1 281 ? 7.109 44.094 59.688 1 33.44 281 ALA A C 1
ATOM 2189 O O . ALA A 1 281 ? 8.328 44.25 59.75 1 33.44 281 ALA A O 1
ATOM 2190 N N . VAL A 1 282 ? 6.484 42.938 59.594 1 34.62 282 VAL A N 1
ATOM 2191 C CA . VAL A 1 282 ? 7.355 41.781 59.75 1 34.62 282 VAL A CA 1
ATOM 2192 C C . VAL A 1 282 ? 8.18 41.562 58.469 1 34.62 282 VAL A C 1
ATOM 2194 O O . VAL A 1 282 ? 9.297 41.062 58.531 1 34.62 282 VAL A O 1
ATOM 2197 N N . LEU A 1 283 ? 7.652 42 57.375 1 33.91 283 LEU A N 1
ATOM 2198 C CA . LEU A 1 283 ? 8.484 41.844 56.188 1 33.91 283 LEU A CA 1
ATOM 2199 C C . LEU A 1 283 ? 9.703 42.781 56.25 1 33.91 283 LEU A C 1
ATOM 2201 O O . LEU A 1 283 ? 10.797 42.406 55.812 1 33.91 283 LEU A O 1
ATOM 2205 N N . LEU A 1 284 ? 9.477 44 56.688 1 34.09 284 LEU A N 1
ATOM 2206 C CA . LEU A 1 284 ? 10.617 44.906 56.812 1 34.09 284 LEU A CA 1
ATOM 2207 C C . LEU A 1 284 ? 11.633 44.344 57.812 1 34.09 284 LEU A C 1
ATOM 2209 O O . LEU A 1 284 ? 12.844 44.5 57.625 1 34.09 284 LEU A O 1
ATOM 2213 N N . LEU A 1 285 ? 11.164 43.938 59 1 32.91 285 LEU A N 1
ATOM 2214 C CA . LEU A 1 285 ? 12.125 43.562 60.031 1 32.91 285 LEU A CA 1
ATOM 2215 C C . LEU A 1 285 ? 12.906 42.312 59.625 1 32.91 285 LEU A C 1
ATOM 2217 O O . LEU A 1 285 ? 14.047 42.125 60.062 1 32.91 285 LEU A O 1
ATOM 2221 N N . GLN A 1 286 ? 12.258 41.438 58.906 1 29.91 286 GLN A N 1
ATOM 2222 C CA . GLN A 1 286 ? 13 40.188 58.719 1 29.91 286 GLN A CA 1
ATOM 2223 C C . GLN A 1 286 ? 14.18 40.406 57.781 1 29.91 286 GLN A C 1
ATOM 2225 O O . GLN A 1 286 ? 15.055 39.531 57.656 1 29.91 286 GLN A O 1
ATOM 2230 N N . PHE A 1 287 ? 14.195 41.469 56.969 1 34.91 287 PHE A N 1
ATOM 2231 C CA . PHE A 1 287 ? 15.406 41.719 56.188 1 34.91 287 PHE A CA 1
ATOM 2232 C C . PHE A 1 287 ? 16.594 42 57.094 1 34.91 287 PHE A C 1
ATOM 2234 O O . PHE A 1 287 ? 17.734 41.625 56.781 1 34.91 287 PHE A O 1
ATOM 2241 N N . GLN A 1 288 ? 16.484 42.906 58.094 1 27.41 288 GLN A N 1
ATOM 2242 C CA . GLN A 1 288 ? 17.625 43.344 58.906 1 27.41 288 GLN A CA 1
ATOM 2243 C C . GLN A 1 288 ? 18.281 42.156 59.594 1 27.41 288 GLN A C 1
ATOM 2245 O O . GLN A 1 288 ? 19.516 42.125 59.719 1 27.41 288 GLN A O 1
ATOM 2250 N N . LEU A 1 289 ? 17.469 41.469 60.344 1 30.14 289 LEU A N 1
ATOM 2251 C CA . LEU A 1 289 ? 18.141 40.625 61.344 1 30.14 289 LEU A CA 1
ATOM 2252 C C . LEU A 1 289 ? 18.891 39.5 60.656 1 30.14 289 LEU A C 1
ATOM 2254 O O . LEU A 1 289 ? 19.438 38.625 61.344 1 30.14 289 LEU A O 1
ATOM 2258 N N . PHE A 1 290 ? 18.734 39.312 59.344 1 29.5 290 PHE A N 1
ATOM 2259 C CA . PHE A 1 290 ? 19.562 38.219 58.844 1 29.5 290 PHE A CA 1
ATOM 2260 C C . PHE A 1 290 ? 21.031 38.594 58.906 1 29.5 290 PHE A C 1
ATOM 2262 O O . PHE A 1 290 ? 21.906 37.781 58.594 1 29.5 290 PHE A O 1
ATOM 2269 N N . CYS A 1 291 ? 21.297 39.938 59.031 1 27.89 291 CYS A N 1
ATOM 2270 C CA . CYS A 1 291 ? 22.734 40.188 59.062 1 27.89 291 CYS A CA 1
ATOM 2271 C C . CYS A 1 291 ? 23.422 39.344 60.125 1 27.89 291 CYS A C 1
ATOM 2273 O O . CYS A 1 291 ? 24.531 38.875 59.938 1 27.89 291 CYS A O 1
ATOM 2275 N N . LEU A 1 292 ? 23.125 39.75 61.375 1 26.16 292 LEU A N 1
ATOM 2276 C CA . LEU A 1 292 ? 24.125 39.562 62.406 1 26.16 292 LEU A CA 1
ATOM 2277 C C . LEU A 1 292 ? 24.406 38.094 62.656 1 26.16 292 LEU A C 1
ATOM 2279 O O . LEU A 1 292 ? 25.531 37.719 62.969 1 26.16 292 LEU A O 1
ATOM 2283 N N . ARG A 1 293 ? 23.328 37.406 63.062 1 25.14 293 ARG A N 1
ATOM 2284 C CA . ARG A 1 293 ? 23.594 36.469 64.125 1 25.14 293 ARG A CA 1
ATOM 2285 C C . ARG A 1 293 ? 24.344 35.25 63.594 1 25.14 293 ARG A C 1
ATOM 2287 O O . ARG A 1 293 ? 23.797 34.156 63.531 1 25.14 293 ARG A O 1
ATOM 2294 N N . LEU A 1 294 ? 24.875 35.312 62.312 1 26.58 294 LEU A N 1
ATOM 2295 C CA . LEU A 1 294 ? 25.5 34.031 61.906 1 26.58 294 LEU A CA 1
ATOM 2296 C C . LEU A 1 294 ? 26.688 33.719 62.812 1 26.58 294 LEU A C 1
ATOM 2298 O O . LEU A 1 294 ? 27.484 32.812 62.5 1 26.58 294 LEU A O 1
ATOM 2302 N N . TRP A 1 295 ? 27.094 34.562 63.719 1 23.81 295 TRP A N 1
ATOM 2303 C CA . TRP A 1 295 ? 28.391 34.094 64.188 1 23.81 295 TRP A CA 1
ATOM 2304 C C . TRP A 1 295 ? 28.25 32.812 65 1 23.81 295 TRP A C 1
ATOM 2306 O O . TRP A 1 295 ? 29.25 32.188 65.375 1 23.81 295 TRP A O 1
ATOM 2316 N N . ASN A 1 296 ? 27.078 32.312 65.5 1 21.58 296 ASN A N 1
ATOM 2317 C CA . ASN A 1 296 ? 27.219 31.781 66.875 1 21.58 296 ASN A CA 1
ATOM 2318 C C . ASN A 1 296 ? 28.125 30.547 66.875 1 21.58 296 ASN A C 1
ATOM 2320 O O . ASN A 1 296 ? 27.906 29.594 66.125 1 21.58 296 ASN A O 1
ATOM 2324 N N . PRO A 1 297 ? 29.266 30.469 67.625 1 24.11 297 PRO A N 1
ATOM 2325 C CA . PRO A 1 297 ? 30.375 29.562 67.938 1 24.11 297 PRO A CA 1
ATOM 2326 C C . PRO A 1 297 ? 29.906 28.172 68.312 1 24.11 297 PRO A C 1
ATOM 2328 O O . PRO A 1 297 ? 30.375 27.172 67.812 1 24.11 297 PRO A O 1
ATOM 2331 N N . ASP A 1 298 ? 29.734 28 69.688 1 21.75 298 ASP A N 1
ATOM 2332 C CA . ASP A 1 298 ? 30.281 27 70.562 1 21.75 298 ASP A CA 1
ATOM 2333 C C . ASP A 1 298 ? 29.5 25.688 70.5 1 21.75 298 ASP A C 1
ATOM 2335 O O . ASP A 1 298 ? 30.094 24.609 70.438 1 21.75 298 ASP A O 1
ATOM 2339 N N . LEU A 1 299 ? 28.203 25.516 71.125 1 20.03 299 LEU A N 1
ATOM 2340 C CA . LEU A 1 299 ? 27.875 24.797 72.375 1 20.03 299 LEU A CA 1
ATOM 2341 C C . LEU A 1 299 ? 27.406 23.375 72.062 1 20.03 299 LEU A C 1
ATOM 2343 O O . LEU A 1 299 ? 27.188 22.578 72.938 1 20.03 299 LEU A O 1
ATOM 2347 N N . PHE A 1 300 ? 26.688 22.969 71 1 20.55 300 PHE A N 1
ATOM 2348 C CA . PHE A 1 300 ? 25.688 22 71.438 1 20.55 300 PHE A CA 1
ATOM 2349 C C . PHE A 1 300 ? 26.344 20.641 71.688 1 20.55 300 PHE A C 1
ATOM 2351 O O . PHE A 1 300 ? 26.844 20 70.75 1 20.55 300 PHE A O 1
ATOM 2358 N N . THR A 1 301 ? 26.719 20.219 72.875 1 20.31 301 THR A N 1
ATOM 2359 C CA . THR A 1 301 ? 27.375 19.094 73.562 1 20.31 301 THR A CA 1
ATOM 2360 C C . THR A 1 301 ? 26.531 17.844 73.438 1 20.31 301 THR A C 1
ATOM 2362 O O . THR A 1 301 ? 27.062 16.734 73.25 1 20.31 301 THR A O 1
ATOM 2365 N N . GLY A 1 302 ? 25.312 17.797 74.062 1 19.03 302 GLY A N 1
ATOM 2366 C CA . GLY A 1 302 ? 24.984 16.766 75 1 19.03 302 GLY A CA 1
ATOM 2367 C C . GLY A 1 302 ? 24.703 15.414 74.375 1 19.03 302 GLY A C 1
ATOM 2368 O O . GLY A 1 302 ? 24.375 15.344 73.188 1 19.03 302 GLY A O 1
ATOM 2369 N N . HIS A 1 303 ? 25.031 14.164 75.062 1 21.67 303 HIS A N 1
ATOM 2370 C CA . HIS A 1 303 ? 25.25 12.727 74.875 1 21.67 303 HIS A CA 1
ATOM 2371 C C . HIS A 1 303 ? 23.922 11.977 74.812 1 21.67 303 HIS A C 1
ATOM 2373 O O . HIS A 1 303 ? 23.906 10.75 74.688 1 21.67 303 HIS A O 1
ATOM 2379 N N . ALA A 1 304 ? 22.875 12.352 74.438 1 17.75 304 ALA A N 1
ATOM 2380 C CA . ALA A 1 304 ? 21.641 11.812 75 1 17.75 304 ALA A CA 1
ATOM 2381 C C . ALA A 1 304 ? 21.484 10.328 74.688 1 17.75 304 ALA A C 1
ATOM 2383 O O . ALA A 1 304 ? 21.438 9.953 73.5 1 17.75 304 ALA A O 1
ATOM 2384 N N . THR A 1 305 ? 21.766 9.312 75.562 1 19.91 305 THR A N 1
ATOM 2385 C CA . THR A 1 305 ? 21.859 7.859 75.5 1 19.91 305 THR A CA 1
ATOM 2386 C C . THR A 1 305 ? 20.484 7.227 75.5 1 19.91 305 THR A C 1
ATOM 2388 O O . THR A 1 305 ? 20.344 6.043 75.125 1 19.91 305 THR A O 1
ATOM 2391 N N . CYS A 1 306 ? 19.375 7.625 75.188 1 18.3 306 CYS A N 1
ATOM 2392 C CA . CYS A 1 306 ? 18.312 7.121 76.062 1 18.3 306 CYS A CA 1
ATOM 2393 C C . CYS A 1 306 ? 18.156 5.613 75.938 1 18.3 306 CYS A C 1
ATOM 2395 O O . CYS A 1 306 ? 18.391 5.062 74.812 1 18.3 306 CYS A O 1
ATOM 2397 N N . PRO A 1 307 ? 17.406 4.941 76.938 1 17.7 307 PRO A N 1
ATOM 2398 C CA . PRO A 1 307 ? 17.422 3.572 77.438 1 17.7 307 PRO A CA 1
ATOM 2399 C C . PRO A 1 307 ? 16.891 2.553 76.438 1 17.7 307 PRO A C 1
ATOM 2401 O O . PRO A 1 307 ? 16.344 2.934 75.375 1 17.7 307 PRO A O 1
ATOM 2404 N N . ARG A 1 308 ? 16.188 1.207 77 1 18.14 308 ARG A N 1
ATOM 2405 C CA . ARG A 1 308 ? 16.406 -0.147 77.5 1 18.14 308 ARG A CA 1
ATOM 2406 C C . ARG A 1 308 ? 15.5 -1.146 76.812 1 18.14 308 ARG A C 1
ATOM 2408 O O . ARG A 1 308 ? 15.977 -2.166 76.312 1 18.14 308 ARG A O 1
ATOM 2415 N N . PRO A 1 309 ? 14.047 -1.449 77.312 1 16.3 309 PRO A N 1
ATOM 2416 C CA . PRO A 1 309 ? 13.539 -2.615 78 1 16.3 309 PRO A CA 1
ATOM 2417 C C . PRO A 1 309 ? 12.68 -3.527 77.125 1 16.3 309 PRO A C 1
ATOM 2419 O O . PRO A 1 309 ? 12.375 -4.656 77.562 1 16.3 309 PRO A O 1
ATOM 2422 N N . ALA A 1 310 ? 12.062 -3.451 76 1 18.62 310 ALA A N 1
ATOM 2423 C CA . ALA A 1 310 ? 10.766 -4.129 76 1 18.62 310 ALA A CA 1
ATOM 2424 C C . ALA A 1 310 ? 10.945 -5.645 76.125 1 18.62 310 ALA A C 1
ATOM 2426 O O . ALA A 1 310 ? 11.641 -6.246 75.312 1 18.62 310 ALA A O 1
ATOM 2427 N N . VAL A 1 311 ? 10.609 -6.504 77.25 1 17.08 311 VAL A N 1
ATOM 2428 C CA . VAL A 1 311 ? 10.688 -7.855 77.812 1 17.08 311 VAL A CA 1
ATOM 2429 C C . VAL A 1 311 ? 9.641 -8.75 77.125 1 17.08 311 VAL A C 1
ATOM 2431 O O . VAL A 1 311 ? 9.93 -9.891 76.75 1 17.08 311 VAL A O 1
ATOM 2434 N N . PHE A 1 312 ? 8.344 -8.438 77.125 1 16.17 312 PHE A N 1
ATOM 2435 C CA . PHE A 1 312 ? 7.426 -9.453 77.625 1 16.17 312 PHE A CA 1
ATOM 2436 C C . PHE A 1 312 ? 7.426 -10.672 76.688 1 16.17 312 PHE A C 1
ATOM 2438 O O . PHE A 1 312 ? 7.816 -10.57 75.562 1 16.17 312 PHE A O 1
ATOM 2445 N N . ASN A 1 313 ? 6.344 -11.617 76.938 1 16.41 313 ASN A N 1
ATOM 2446 C CA . ASN A 1 313 ? 5.93 -12.852 77.562 1 16.41 313 ASN A CA 1
ATOM 2447 C C . ASN A 1 313 ? 5.641 -13.953 76.562 1 16.41 313 ASN A C 1
ATOM 2449 O O . ASN A 1 313 ? 5.516 -13.68 75.375 1 16.41 313 ASN A O 1
ATOM 2453 N N . THR A 1 314 ? 4.527 -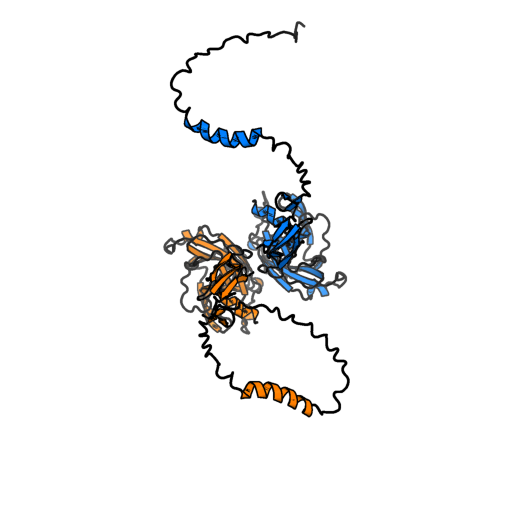14.781 76.875 1 17.25 314 THR A N 1
ATOM 2454 C CA . THR A 1 314 ? 4.164 -16.156 77.188 1 17.25 314 THR A CA 1
ATOM 2455 C C . THR A 1 314 ? 3.615 -16.875 76 1 17.25 314 THR A C 1
ATOM 2457 O O . THR A 1 314 ? 2.924 -16.266 75.188 1 17.25 314 THR A O 1
ATOM 2460 N N . LEU A 1 315 ? 4.148 -18.047 75.625 1 18.52 315 LEU A N 1
ATOM 2461 C CA . LEU A 1 315 ? 4.137 -19.266 74.812 1 18.52 315 LEU A CA 1
ATOM 2462 C C . LEU A 1 315 ? 2.826 -20.031 75 1 18.52 315 LEU A C 1
ATOM 2464 O O . LEU A 1 315 ? 2.676 -21.141 74.5 1 18.52 315 LEU A O 1
ATOM 2468 N N . GLU A 1 316 ? 1.92 -19.438 75.688 1 16.52 316 GLU A N 1
ATOM 2469 C CA . GLU A 1 316 ? 1.067 -20.453 76.25 1 16.52 316 GLU A CA 1
ATOM 2470 C C . GLU A 1 316 ? 0.562 -21.453 75.25 1 16.52 316 GLU A C 1
ATOM 2472 O O . GLU A 1 316 ? 0.608 -21.172 74.062 1 16.52 316 GLU A O 1
ATOM 2477 N N . THR A 1 317 ? -0.589 -22.156 75.688 1 16.38 317 THR A N 1
ATOM 2478 C CA . THR A 1 317 ? -1.108 -23.469 76.062 1 16.38 317 THR A CA 1
ATOM 2479 C C . THR A 1 317 ? -1.781 -24.156 74.875 1 16.38 317 THR A C 1
ATOM 2481 O O . THR A 1 317 ? -1.553 -25.359 74.625 1 16.38 317 THR A O 1
ATOM 2484 N N . ALA A 1 318 ? -3.072 -23.875 74.438 1 17.33 318 ALA A N 1
ATOM 2485 C CA . ALA A 1 318 ? -4.145 -24.797 74.75 1 17.33 318 ALA A CA 1
ATOM 2486 C C . ALA A 1 318 ? -4.184 -26 73.812 1 17.33 318 ALA A C 1
ATOM 2488 O O . ALA A 1 318 ? -4.656 -27.078 74.188 1 17.33 318 ALA A O 1
ATOM 2489 N N . GLY A 1 319 ? -4.145 -26.062 72.562 1 18.33 319 GLY A N 1
ATOM 2490 C CA . GLY A 1 319 ? -4.566 -27.406 72.25 1 18.33 319 GLY A CA 1
ATOM 2491 C C . GLY A 1 319 ? -3.646 -28.469 72.812 1 18.33 319 GLY A C 1
ATOM 2492 O O . GLY A 1 319 ? -2.424 -28.312 72.812 1 18.33 319 GLY A O 1
ATOM 2493 N N . VAL A 1 320 ? -4.035 -29.375 74.125 1 16.86 320 VAL A N 1
ATOM 2494 C CA . VAL A 1 320 ? -4.363 -30.656 74.688 1 16.86 320 VAL A CA 1
ATOM 2495 C C . VAL A 1 320 ? -4.652 -31.688 73.625 1 16.86 320 VAL A C 1
ATOM 2497 O O . VAL A 1 320 ? -5.699 -31.641 73 1 16.86 320 VAL A O 1
ATOM 2500 N N . VAL A 1 321 ? -4.141 -31.969 72.5 1 17.58 321 VAL A N 1
ATOM 2501 C CA . VAL A 1 321 ? -3.859 -33.312 72.062 1 17.58 321 VAL A CA 1
ATOM 2502 C C . VAL A 1 321 ? -3.139 -34.094 73.125 1 17.58 321 VAL A C 1
ATOM 2504 O O . VAL A 1 321 ? -1.982 -33.812 73.438 1 17.58 321 VAL A O 1
ATOM 2507 N N . GLU A 1 322 ? -3.621 -34.375 74.438 1 16.88 322 GLU A N 1
ATOM 2508 C CA . GLU A 1 322 ? -3.922 -35.5 75.312 1 16.88 322 GLU A CA 1
ATOM 2509 C C . GLU A 1 322 ? -3.943 -36.812 74.562 1 16.88 322 GLU A C 1
ATOM 2511 O O . GLU A 1 322 ? -4.086 -36.812 73.312 1 16.88 322 GLU A O 1
ATOM 2516 N N . ILE A 1 323 ? -4.539 -37.969 75.438 1 18.78 323 ILE A N 1
ATOM 2517 C CA . ILE A 1 323 ? -4.398 -39.281 76.062 1 18.78 323 ILE A CA 1
ATOM 2518 C C . ILE A 1 323 ? -5.008 -40.375 75.188 1 18.78 323 ILE A C 1
ATOM 2520 O O . ILE A 1 323 ? -4.383 -41.406 74.938 1 18.78 323 ILE A O 1
ATOM 2524 N N . LEU A 1 324 ? -6.332 -40.781 74.812 1 21.05 324 LEU A N 1
ATOM 2525 C CA . LEU A 1 324 ? -6.496 -42.156 74.25 1 21.05 324 LEU A CA 1
ATOM 2526 C C . LEU A 1 324 ? -6.02 -42.219 72.812 1 21.05 324 LEU A C 1
ATOM 2528 O O . LEU A 1 324 ? -6.227 -41.25 72.062 1 21.05 324 LEU A O 1
ATOM 2532 N N . MET B 1 1 ? -4.285 11.977 -16.406 1 26.77 1 MET B N 1
ATOM 2533 C CA . MET B 1 1 ? -3.145 12.398 -17.219 1 26.7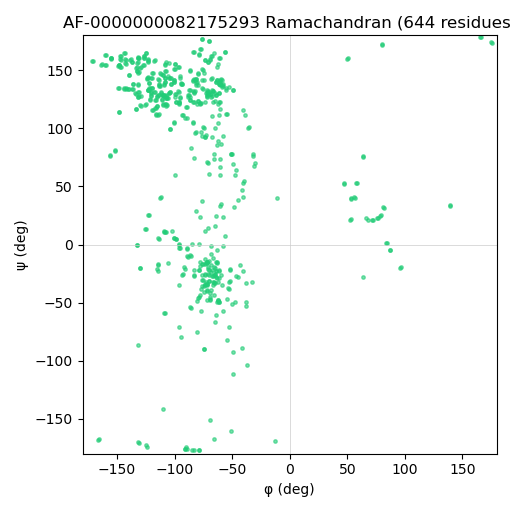7 1 MET B CA 1
ATOM 2534 C C . MET B 1 1 ? -2.322 13.453 -16.469 1 26.77 1 MET B C 1
ATOM 2536 O O . MET B 1 1 ? -1.092 13.438 -16.531 1 26.77 1 MET B O 1
ATOM 2540 N N . GLU B 1 2 ? -3.025 14.469 -15.984 1 28.72 2 GLU B N 1
ATOM 2541 C CA . GLU B 1 2 ? -2.314 15.547 -15.312 1 28.72 2 GLU B CA 1
ATOM 2542 C C . GLU B 1 2 ? -1.68 15.07 -14.008 1 28.72 2 GLU B C 1
ATOM 2544 O O . GLU B 1 2 ? -0.647 15.586 -13.586 1 28.72 2 GLU B O 1
ATOM 2549 N N . SER B 1 3 ? -2.326 14.109 -13.336 1 34.94 3 SER B N 1
ATOM 2550 C CA . SER B 1 3 ? -1.845 13.562 -12.07 1 34.94 3 SER B CA 1
ATOM 2551 C C . SER B 1 3 ? -0.585 12.727 -12.273 1 34.94 3 SER B C 1
ATOM 2553 O O . SER B 1 3 ? 0.111 12.398 -11.312 1 34.94 3 SER B O 1
ATOM 2555 N N . THR B 1 4 ? -0.347 12.242 -13.43 1 40.28 4 THR B N 1
ATOM 2556 C CA . THR B 1 4 ? 0.787 11.422 -13.852 1 40.28 4 THR B CA 1
ATOM 2557 C C . THR B 1 4 ? 2.061 12.266 -13.922 1 40.28 4 THR B C 1
ATOM 2559 O O . THR B 1 4 ? 3.156 11.758 -13.664 1 40.28 4 THR B O 1
ATOM 2562 N N . ILE B 1 5 ? 1.969 13.469 -14.406 1 40.09 5 ILE B N 1
ATOM 2563 C CA . ILE B 1 5 ? 3.111 14.336 -14.656 1 40.09 5 ILE B CA 1
ATOM 2564 C C . ILE B 1 5 ? 3.73 14.773 -13.328 1 40.09 5 ILE B C 1
ATOM 2566 O O . ILE B 1 5 ? 4.957 14.828 -13.195 1 40.09 5 ILE B O 1
ATOM 2570 N N . SER B 1 6 ? 2.893 15.25 -12.336 1 45.84 6 SER B N 1
ATOM 2571 C CA . SER B 1 6 ? 3.344 15.789 -11.055 1 45.84 6 SER B CA 1
ATOM 2572 C C . SER B 1 6 ? 4.02 14.719 -10.211 1 45.84 6 SER B C 1
ATOM 2574 O O . SER B 1 6 ? 4.938 15.016 -9.445 1 45.84 6 SER B O 1
ATOM 2576 N N . ASP B 1 7 ? 3.656 13.484 -10.438 1 59.16 7 ASP B N 1
ATOM 2577 C CA . ASP B 1 7 ? 4.094 12.305 -9.695 1 59.16 7 ASP B CA 1
ATOM 2578 C C . ASP B 1 7 ? 5.566 12 -9.969 1 59.16 7 ASP B C 1
ATOM 2580 O O . ASP B 1 7 ? 6.305 11.617 -9.062 1 59.16 7 ASP B O 1
ATOM 2584 N N . ASP B 1 8 ? 6.043 12.289 -11.086 1 66.44 8 ASP B N 1
ATOM 2585 C CA . ASP B 1 8 ? 7.41 11.898 -11.43 1 66.44 8 ASP B CA 1
ATOM 2586 C C . ASP B 1 8 ? 8.422 12.844 -10.781 1 66.44 8 ASP B C 1
ATOM 2588 O O . ASP B 1 8 ? 9.57 12.453 -10.547 1 66.44 8 ASP B O 1
ATOM 2592 N N . LYS B 1 9 ? 7.93 14.109 -10.422 1 69.81 9 LYS B N 1
ATOM 2593 C CA . LYS B 1 9 ? 8.867 15.047 -9.82 1 69.81 9 LYS B CA 1
ATOM 2594 C C . LYS B 1 9 ? 9.234 14.633 -8.398 1 69.81 9 LYS B C 1
ATOM 2596 O O . LYS B 1 9 ? 10.32 14.953 -7.91 1 69.81 9 LYS B O 1
ATOM 2601 N N . ALA B 1 10 ? 8.555 13.852 -7.887 1 89.81 10 ALA B N 1
ATOM 2602 C CA . ALA B 1 10 ? 8.812 13.445 -6.508 1 89.81 10 ALA B CA 1
ATOM 2603 C C . ALA B 1 10 ? 9.648 12.172 -6.461 1 89.81 10 ALA B C 1
ATOM 2605 O O . ALA B 1 10 ? 10.18 11.812 -5.406 1 89.81 10 ALA B O 1
ATOM 2606 N N . LYS B 1 11 ? 9.891 11.711 -7.609 1 95.44 11 LYS B N 1
ATOM 2607 C CA . LYS B 1 11 ? 10.562 10.414 -7.605 1 95.44 11 LYS B CA 1
ATOM 2608 C C . LYS B 1 11 ? 12.039 10.562 -7.953 1 95.44 11 LYS B C 1
ATOM 2610 O O . LYS B 1 11 ? 12.391 11.281 -8.891 1 95.44 11 LYS B O 1
ATOM 2615 N N . GLU B 1 12 ? 12.859 9.977 -7.191 1 95.69 12 GLU B N 1
ATOM 2616 C CA . GLU B 1 12 ? 14.281 9.875 -7.504 1 95.69 12 GLU B CA 1
ATOM 2617 C C . GLU B 1 12 ? 14.695 8.422 -7.73 1 95.69 12 GLU B C 1
ATOM 2619 O O . GLU B 1 12 ? 14.633 7.605 -6.812 1 95.69 12 GLU B O 1
ATOM 2624 N N . THR B 1 13 ? 15.156 8.172 -8.883 1 97.06 13 THR B N 1
ATOM 2625 C CA . THR B 1 13 ? 15.516 6.809 -9.266 1 97.06 13 THR B CA 1
ATOM 2626 C C . THR B 1 13 ? 16.953 6.488 -8.852 1 97.06 13 THR B C 1
ATOM 2628 O O . THR B 1 13 ? 17.859 7.277 -9.094 1 97.06 13 THR B O 1
ATOM 2631 N N . VAL B 1 14 ? 17.125 5.332 -8.25 1 97.5 14 VAL B N 1
ATOM 2632 C CA . VAL B 1 14 ? 18.469 4.965 -7.793 1 97.5 14 VAL B CA 1
ATOM 2633 C C . VAL B 1 14 ? 18.969 3.754 -8.578 1 97.5 14 VAL B C 1
ATOM 2635 O O . VAL B 1 14 ? 20.172 3.455 -8.57 1 97.5 14 VAL B O 1
ATOM 2638 N N . MET B 1 15 ? 18.109 3.02 -9.234 1 97.62 15 MET B N 1
ATOM 2639 C CA . MET B 1 15 ? 18.422 1.961 -10.195 1 97.62 15 MET B CA 1
ATOM 2640 C C . MET B 1 15 ? 17.359 1.869 -11.281 1 97.62 15 MET B C 1
ATOM 2642 O O . MET B 1 15 ? 16.156 1.947 -10.992 1 97.62 15 MET B O 1
ATOM 2646 N N . ASP B 1 16 ? 17.797 1.766 -12.531 1 97.12 16 ASP B N 1
ATOM 2647 C CA . ASP B 1 16 ? 16.875 1.734 -13.664 1 97.12 16 ASP B CA 1
ATOM 2648 C C . ASP B 1 16 ? 17.422 0.882 -14.797 1 97.12 16 ASP B C 1
ATOM 2650 O O . ASP B 1 16 ? 18.422 1.247 -15.43 1 97.12 16 ASP B O 1
ATOM 2654 N N . THR B 1 17 ? 16.766 -0.18 -15.055 1 96.69 17 THR B N 1
ATOM 2655 C CA . THR B 1 17 ? 17.234 -1.038 -16.141 1 96.69 17 THR B CA 1
ATOM 2656 C C . THR B 1 17 ? 16.281 -0.97 -17.328 1 96.69 17 THR B C 1
ATOM 2658 O O . THR B 1 17 ? 16.391 -1.758 -18.266 1 96.69 17 THR B O 1
ATOM 2661 N N . ARG B 1 18 ? 15.344 -0.099 -17.438 1 94.75 18 ARG B N 1
ATOM 2662 C CA . ARG B 1 18 ? 14.281 -0.027 -18.453 1 94.75 18 ARG B CA 1
ATOM 2663 C C . ARG B 1 18 ? 14.867 0.193 -19.844 1 94.75 18 ARG B C 1
ATOM 2665 O O . ARG B 1 18 ? 14.312 -0.294 -20.828 1 94.75 18 ARG B O 1
ATOM 2672 N N . THR B 1 19 ? 15.992 0.828 -19.828 1 93.56 19 THR B N 1
ATOM 2673 C CA . THR B 1 19 ? 16.578 1.128 -21.141 1 93.56 19 THR B CA 1
ATOM 2674 C C . THR B 1 19 ? 18 0.584 -21.234 1 93.56 19 THR B C 1
ATOM 2676 O O . THR B 1 19 ? 18.766 1.001 -22.094 1 93.56 19 THR B O 1
ATOM 2679 N N . ALA B 1 20 ? 18.328 -0.251 -20.297 1 93.69 20 ALA B N 1
ATOM 2680 C CA . ALA B 1 20 ? 19.688 -0.772 -20.281 1 93.69 20 ALA B CA 1
ATOM 2681 C C . ALA B 1 20 ? 19.922 -1.733 -21.438 1 93.69 20 ALA B C 1
ATOM 2683 O O . ALA B 1 20 ? 19.141 -2.668 -21.656 1 93.69 20 ALA B O 1
ATOM 2684 N N . THR B 1 21 ? 21.062 -1.519 -22.172 1 92 21 THR B N 1
ATOM 2685 C CA . THR B 1 21 ? 21.391 -2.387 -23.297 1 92 21 THR B CA 1
ATOM 2686 C C . THR B 1 21 ? 22.672 -3.162 -23.016 1 92 21 THR B C 1
ATOM 2688 O O . THR B 1 21 ? 22.969 -4.16 -23.672 1 92 21 THR B O 1
ATOM 2691 N N . ALA B 1 22 ? 23.422 -2.631 -22.125 1 91.88 22 ALA B N 1
ATOM 2692 C CA . ALA B 1 22 ? 24.641 -3.32 -21.703 1 91.88 22 ALA B CA 1
ATOM 2693 C C . ALA B 1 22 ? 24.359 -4.348 -20.625 1 91.88 22 ALA B C 1
ATOM 2695 O O . ALA B 1 22 ? 23.281 -4.332 -20.016 1 91.88 22 ALA B O 1
ATOM 2696 N N . GLU B 1 23 ? 25.312 -5.141 -20.438 1 93.94 23 GLU B N 1
ATOM 2697 C CA . GLU B 1 23 ? 25.156 -6.16 -19.406 1 93.94 23 GLU B CA 1
ATOM 2698 C C . GLU B 1 23 ? 24.891 -5.527 -18.047 1 93.94 23 GLU B C 1
ATOM 2700 O O . GLU B 1 23 ? 25.562 -4.57 -17.656 1 93.94 23 GLU B O 1
ATOM 2705 N N . LEU B 1 24 ? 23.969 -6.098 -17.328 1 93.75 24 LEU B N 1
ATOM 2706 C CA . LEU B 1 24 ? 23.547 -5.535 -16.047 1 93.75 24 LEU B CA 1
ATOM 2707 C C . LEU B 1 24 ? 24.484 -5.969 -14.938 1 93.75 24 LEU B C 1
ATOM 2709 O O . LEU B 1 24 ? 24.594 -5.293 -13.906 1 93.75 24 LEU B O 1
ATOM 2713 N N . GLY B 1 25 ? 25.141 -7.125 -15.102 1 89.25 25 GLY B N 1
ATOM 2714 C CA . GLY B 1 25 ? 26.125 -7.57 -14.133 1 89.25 25 GLY B CA 1
ATOM 2715 C C . GLY B 1 25 ? 25.516 -8.18 -12.891 1 89.25 25 GLY B C 1
ATOM 2716 O O . GLY B 1 25 ? 26.109 -8.125 -11.812 1 89.25 25 GLY B O 1
ATOM 2717 N N . TRP B 1 26 ? 24.297 -8.695 -12.992 1 93 26 TRP B N 1
ATOM 2718 C CA . TRP B 1 26 ? 23.672 -9.336 -11.844 1 93 26 TRP B CA 1
ATOM 2719 C C . TRP B 1 26 ? 24.219 -10.75 -11.648 1 93 26 TRP B C 1
ATOM 2721 O O . TRP B 1 26 ? 24.906 -11.281 -12.523 1 93 26 TRP B O 1
ATOM 2731 N N . ILE B 1 27 ? 23.969 -11.305 -10.445 1 90.44 27 ILE B N 1
ATOM 2732 C CA . ILE B 1 27 ? 24.5 -12.617 -10.109 1 90.44 27 ILE B CA 1
ATOM 2733 C C . ILE B 1 27 ? 23.375 -13.641 -10.078 1 90.44 27 ILE B C 1
ATOM 2735 O O . ILE B 1 27 ? 22.391 -13.461 -9.359 1 90.44 27 ILE B O 1
ATOM 2739 N N . ALA B 1 28 ? 23.531 -14.586 -10.883 1 91.62 28 ALA B N 1
ATOM 2740 C CA . ALA B 1 28 ? 22.547 -15.672 -10.914 1 91.62 28 ALA B CA 1
ATOM 2741 C C . ALA B 1 28 ? 23.094 -16.922 -10.211 1 91.62 28 ALA B C 1
ATOM 2743 O O . ALA B 1 28 ? 24.266 -17.25 -10.352 1 91.62 28 ALA B O 1
ATOM 2744 N N . TYR B 1 29 ? 22.188 -17.594 -9.391 1 87.88 29 TYR B N 1
ATOM 2745 C CA . TYR B 1 29 ? 22.547 -18.859 -8.773 1 87.88 29 TYR B CA 1
ATOM 2746 C C . TYR B 1 29 ? 21.359 -19.812 -8.742 1 87.88 29 TYR B C 1
ATOM 2748 O O . TYR B 1 29 ? 20.297 -19.469 -8.203 1 87.88 29 TYR B O 1
ATOM 2756 N N . PRO B 1 30 ? 21.484 -21.031 -9.086 1 88.94 30 PRO B N 1
ATOM 2757 C CA . PRO B 1 30 ? 22.625 -21.562 -9.844 1 88.94 30 PRO B CA 1
ATOM 2758 C C . PRO B 1 30 ? 22.844 -20.828 -11.172 1 88.94 30 PRO B C 1
ATOM 2760 O O . PRO B 1 30 ? 21.953 -20.094 -11.625 1 88.94 30 PRO B O 1
ATOM 2763 N N . ALA B 1 31 ? 24.047 -21.031 -11.828 1 85.88 31 ALA B N 1
ATOM 2764 C CA . ALA B 1 31 ? 24.391 -20.328 -13.062 1 85.88 31 ALA B CA 1
ATOM 2765 C C . ALA B 1 31 ? 23.438 -20.719 -14.195 1 85.88 31 ALA B C 1
ATOM 2767 O O . ALA B 1 31 ? 23.25 -19.953 -15.141 1 85.88 31 ALA B O 1
ATOM 2768 N N . SER B 1 32 ? 22.859 -21.797 -14.07 1 87.44 32 SER B N 1
ATOM 2769 C CA . SER B 1 32 ? 21.953 -22.281 -15.109 1 87.44 32 SER B CA 1
ATOM 2770 C C . SER B 1 32 ? 20.531 -21.797 -14.867 1 87.44 32 SER B C 1
ATOM 2772 O O . SER B 1 32 ? 19.641 -22.047 -15.68 1 87.44 32 SER B O 1
ATOM 2774 N N . GLY B 1 33 ? 20.312 -21.109 -13.797 1 92.06 33 GLY B N 1
ATOM 2775 C CA . GLY B 1 33 ? 18.969 -20.641 -13.492 1 92.06 33 GLY B CA 1
ATOM 2776 C C . GLY B 1 33 ? 18.547 -19.469 -14.359 1 92.06 33 GLY B C 1
ATOM 2777 O O . GLY B 1 33 ? 18.031 -19.656 -15.461 1 92.06 33 GLY B O 1
ATOM 2778 N N . TRP B 1 34 ? 18.859 -18.297 -13.844 1 95.12 34 TRP B N 1
ATOM 2779 C CA . TRP B 1 34 ? 18.516 -17.078 -14.586 1 95.12 34 TRP B CA 1
ATOM 2780 C C . TRP B 1 34 ? 19.562 -16.797 -15.656 1 95.12 34 TRP B C 1
ATOM 2782 O O . TRP B 1 34 ? 20.766 -16.938 -15.422 1 95.12 34 TRP B O 1
ATOM 2792 N N . GLU B 1 35 ? 19.109 -16.422 -16.844 1 95.69 35 GLU B N 1
ATOM 2793 C CA . GLU B 1 35 ? 20 -16.078 -17.953 1 95.69 35 GLU B CA 1
ATOM 2794 C C . GLU B 1 35 ? 19.75 -14.656 -18.438 1 95.69 35 GLU B C 1
ATOM 2796 O O . GLU B 1 35 ? 18.594 -14.227 -18.562 1 95.69 35 GLU B O 1
ATOM 2801 N N . GLU B 1 36 ? 20.797 -13.977 -18.625 1 95.94 36 GLU B N 1
ATOM 2802 C CA . GLU B 1 36 ? 20.688 -12.641 -19.203 1 95.94 36 GLU B CA 1
ATOM 2803 C C . GLU B 1 36 ? 20.578 -12.703 -20.719 1 95.94 36 GLU B C 1
ATOM 2805 O O . GLU B 1 36 ? 21.406 -13.359 -21.375 1 95.94 36 GLU B O 1
ATOM 2810 N N . VAL B 1 37 ? 19.672 -12.023 -21.328 1 94.75 37 VAL B N 1
ATOM 2811 C CA . VAL B 1 37 ? 19.469 -12.078 -22.766 1 94.75 37 VAL B CA 1
ATOM 2812 C C . VAL B 1 37 ? 19.094 -10.695 -23.297 1 94.75 37 VAL B C 1
ATOM 2814 O O . VAL B 1 37 ? 18.656 -9.836 -22.531 1 94.75 37 VAL B O 1
ATOM 2817 N N . SER B 1 38 ? 19.375 -10.531 -24.562 1 92.75 38 SER B N 1
ATOM 2818 C CA . SER B 1 38 ? 18.875 -9.344 -25.234 1 92.75 38 SER B CA 1
ATOM 2819 C C . SER B 1 38 ? 17.406 -9.5 -25.625 1 92.75 38 SER B C 1
ATOM 2821 O O . SER B 1 38 ? 17.031 -10.508 -26.219 1 92.75 38 SER B O 1
ATOM 2823 N N . GLY B 1 39 ? 16.641 -8.586 -25.156 1 88.94 39 GLY B N 1
ATOM 2824 C CA . GLY B 1 39 ? 15.227 -8.609 -25.469 1 88.94 39 GLY B CA 1
ATOM 2825 C C . GLY B 1 39 ? 14.695 -7.273 -25.953 1 88.94 39 GLY B C 1
ATOM 2826 O O . GLY B 1 39 ? 15.461 -6.41 -26.375 1 88.94 39 GLY B O 1
ATOM 2827 N N . TYR B 1 40 ? 13.305 -7.277 -26.047 1 85.31 40 TYR B N 1
ATOM 2828 C CA . TYR B 1 40 ? 12.648 -6.062 -26.516 1 85.31 40 TYR B CA 1
ATOM 2829 C C . TYR B 1 40 ? 11.617 -5.574 -25.5 1 85.31 40 TYR B C 1
ATOM 2831 O O . TYR B 1 40 ? 10.953 -6.379 -24.844 1 85.31 40 TYR B O 1
ATOM 2839 N N . ASP B 1 41 ? 11.562 -4.312 -25.422 1 84.44 41 ASP B N 1
ATOM 2840 C CA . ASP B 1 41 ? 10.484 -3.762 -24.609 1 84.44 41 ASP B CA 1
ATOM 2841 C C . ASP B 1 41 ? 9.195 -3.646 -25.422 1 84.44 41 ASP B C 1
ATOM 2843 O O . ASP B 1 41 ? 9.117 -4.148 -26.547 1 84.44 41 ASP B O 1
ATOM 2847 N N . GLU B 1 42 ? 8.133 -3.098 -24.828 1 78.44 42 GLU B N 1
ATOM 2848 C CA . GLU B 1 42 ? 6.824 -2.992 -25.469 1 78.44 42 GLU B CA 1
ATOM 2849 C C . GLU B 1 42 ? 6.891 -2.146 -26.734 1 78.44 42 GLU B C 1
ATOM 2851 O O . GLU B 1 42 ? 6.043 -2.275 -27.609 1 78.44 42 GLU B O 1
ATOM 2856 N N . ASN B 1 43 ? 7.898 -1.278 -26.859 1 82.19 43 ASN B N 1
ATOM 2857 C CA . ASN B 1 43 ? 8.086 -0.429 -28.031 1 82.19 43 ASN B CA 1
ATOM 2858 C C . ASN B 1 43 ? 9.125 -1.018 -28.984 1 82.19 43 ASN B C 1
ATOM 2860 O O . ASN B 1 43 ? 9.609 -0.327 -29.875 1 82.19 43 ASN B O 1
ATOM 2864 N N . LEU B 1 44 ? 9.594 -2.113 -28.734 1 84.25 44 LEU B N 1
ATOM 2865 C CA . LEU B 1 44 ? 10.508 -2.883 -29.578 1 84.25 44 LEU B CA 1
ATOM 2866 C C . LEU B 1 44 ? 11.914 -2.311 -29.5 1 84.25 44 LEU B C 1
ATOM 2868 O O . LEU B 1 44 ? 12.695 -2.453 -30.453 1 84.25 44 LEU B O 1
ATOM 2872 N N . ASN B 1 45 ? 12.148 -1.646 -28.453 1 89.19 45 ASN B N 1
ATOM 2873 C CA . ASN B 1 45 ? 13.531 -1.254 -28.203 1 89.19 45 ASN B CA 1
ATOM 2874 C C . ASN B 1 45 ? 14.328 -2.396 -27.578 1 89.19 45 ASN B C 1
ATOM 2876 O O . ASN B 1 45 ? 13.812 -3.143 -26.75 1 89.19 45 ASN B O 1
ATOM 2880 N N . THR B 1 46 ? 15.5 -2.418 -28.031 1 92 46 THR B N 1
ATOM 2881 C CA . THR B 1 46 ? 16.375 -3.457 -27.484 1 92 46 THR B CA 1
ATOM 2882 C C . THR B 1 46 ? 16.75 -3.137 -26.031 1 92 46 THR B C 1
ATOM 2884 O O . THR B 1 46 ? 17.188 -2.025 -25.734 1 92 46 THR B O 1
ATOM 2887 N N . ILE B 1 47 ? 16.562 -4.121 -25.141 1 93.69 47 ILE B N 1
ATOM 2888 C CA . ILE B 1 47 ? 16.922 -3.979 -23.734 1 93.69 47 ILE B CA 1
ATOM 2889 C C . ILE B 1 47 ? 17.562 -5.273 -23.234 1 93.69 47 ILE B C 1
ATOM 2891 O O . ILE B 1 47 ? 17.453 -6.316 -23.891 1 93.69 47 ILE B O 1
ATOM 2895 N N . ARG B 1 48 ? 18.281 -5.191 -22.203 1 95.25 48 ARG B N 1
ATOM 2896 C CA . ARG B 1 48 ? 18.812 -6.375 -21.531 1 95.25 48 ARG B CA 1
ATOM 2897 C C . ARG B 1 48 ? 17.828 -6.918 -20.516 1 95.25 48 ARG B C 1
ATOM 2899 O O . ARG B 1 48 ? 17.281 -6.16 -19.719 1 95.25 48 ARG B O 1
ATOM 2906 N N . THR B 1 49 ? 17.531 -8.18 -20.562 1 95.19 49 THR B N 1
ATOM 2907 C CA . THR B 1 49 ? 16.547 -8.797 -19.688 1 95.19 49 THR B CA 1
ATOM 2908 C C . THR B 1 49 ? 17.094 -10.07 -19.062 1 95.19 49 THR B C 1
ATOM 2910 O O . THR B 1 49 ? 18.141 -10.57 -19.484 1 95.19 49 THR B O 1
ATOM 2913 N N . TYR B 1 50 ? 16.516 -10.523 -17.984 1 96.94 50 TYR B N 1
ATOM 2914 C CA . TYR B 1 50 ? 16.797 -11.828 -17.406 1 96.94 50 TYR B CA 1
ATOM 2915 C C . TYR B 1 50 ? 15.617 -12.773 -17.594 1 96.94 50 TYR B C 1
ATOM 2917 O O . TYR B 1 50 ? 14.461 -12.367 -17.469 1 96.94 50 TYR B O 1
ATOM 2925 N N . GLN B 1 51 ? 15.898 -13.992 -17.938 1 96.38 51 GLN B N 1
ATOM 2926 C CA . GLN B 1 51 ? 14.852 -14.984 -18.156 1 96.38 51 GLN B CA 1
ATOM 2927 C C . GLN B 1 51 ? 15.172 -16.297 -17.438 1 96.38 51 GLN B C 1
ATOM 2929 O O . GLN B 1 51 ? 16.344 -16.609 -17.203 1 96.38 51 GLN B O 1
ATOM 2934 N N . VAL B 1 52 ? 14.156 -17 -17.016 1 95.56 52 VAL B N 1
ATOM 2935 C CA . VAL B 1 52 ? 14.281 -18.328 -16.406 1 95.56 52 VAL B CA 1
ATOM 2936 C C . VAL B 1 52 ? 13.117 -19.203 -16.828 1 95.56 52 VAL B C 1
ATOM 2938 O O . VAL B 1 52 ? 11.984 -18.734 -16.953 1 95.56 52 VAL B O 1
ATOM 2941 N N . CYS B 1 53 ? 13.422 -20.469 -17.219 1 91.19 53 CYS B N 1
ATOM 2942 C CA . CYS B 1 53 ? 12.391 -21.438 -17.562 1 91.19 53 CYS B CA 1
ATOM 2943 C C . CYS B 1 53 ? 12.914 -22.859 -17.391 1 91.19 53 CYS B C 1
ATOM 2945 O O . CYS B 1 53 ? 13.195 -23.547 -18.375 1 91.19 53 CYS B O 1
ATOM 2947 N N . ASN B 1 54 ? 12.984 -23.281 -16.141 1 88.81 54 ASN B N 1
ATOM 2948 C CA . ASN B 1 54 ? 13.492 -24.609 -15.836 1 88.81 54 ASN B CA 1
ATOM 2949 C C . ASN B 1 54 ? 12.398 -25.516 -15.281 1 88.81 54 ASN B C 1
ATOM 2951 O O . ASN B 1 54 ? 12.633 -26.266 -14.336 1 88.81 54 ASN B O 1
ATOM 2955 N N . VAL B 1 55 ? 11.289 -25.422 -15.812 1 85.31 55 VAL B N 1
ATOM 2956 C CA . VAL B 1 55 ? 10.102 -26.047 -15.25 1 85.31 55 VAL B CA 1
ATOM 2957 C C . VAL B 1 55 ? 10.164 -27.562 -15.484 1 85.31 55 VAL B C 1
ATOM 2959 O O . VAL B 1 55 ? 9.422 -28.328 -14.859 1 85.31 55 VAL B O 1
ATOM 2962 N N . PHE B 1 56 ? 11 -28.094 -16.375 1 83.38 56 PHE B N 1
ATOM 2963 C CA . PHE B 1 56 ? 11.078 -29.516 -16.672 1 83.38 56 PHE B CA 1
ATOM 2964 C C . PHE B 1 56 ? 12.016 -30.234 -15.711 1 83.38 56 PHE B C 1
ATOM 2966 O O . PHE B 1 56 ? 12.055 -31.469 -15.672 1 83.38 56 PHE B O 1
ATOM 2973 N N . GLU B 1 57 ? 12.727 -29.453 -14.938 1 81.5 57 GLU B N 1
ATOM 2974 C CA . GLU B 1 57 ? 13.586 -30 -13.898 1 81.5 57 GLU B CA 1
ATOM 2975 C C . GLU B 1 57 ? 12.93 -29.906 -12.523 1 81.5 57 GLU B C 1
ATOM 2977 O O . GLU B 1 57 ? 12.25 -28.922 -12.219 1 81.5 57 GLU B O 1
ATOM 2982 N N . PRO B 1 58 ? 13.07 -30.938 -11.688 1 77.25 58 PRO B N 1
ATOM 2983 C CA . PRO B 1 58 ? 12.43 -30.906 -10.367 1 77.25 58 PRO B CA 1
ATOM 2984 C C . PRO B 1 58 ? 13.125 -29.969 -9.391 1 77.25 58 PRO B C 1
ATOM 2986 O O . PRO B 1 58 ? 14.289 -29.609 -9.594 1 77.25 58 PRO B O 1
ATOM 2989 N N . SER B 1 59 ? 12.445 -29.5 -8.328 1 80.12 59 SER B N 1
ATOM 2990 C CA . SER B 1 59 ? 12.977 -28.766 -7.184 1 80.12 59 SER B CA 1
ATOM 2991 C C . SER B 1 59 ? 13.672 -27.484 -7.625 1 80.12 59 SER B C 1
ATOM 2993 O O . SER B 1 59 ? 14.82 -27.219 -7.254 1 80.12 59 SER B O 1
ATOM 2995 N N . GLN B 1 60 ? 12.992 -26.719 -8.367 1 87.06 60 GLN B N 1
ATOM 2996 C CA . GLN B 1 60 ? 13.539 -25.453 -8.852 1 87.06 60 GLN B CA 1
ATOM 2997 C C . GLN B 1 60 ? 13.75 -24.469 -7.699 1 87.06 60 GLN B C 1
ATOM 2999 O O . GLN B 1 60 ? 12.922 -24.391 -6.793 1 87.06 60 GLN B O 1
ATOM 3004 N N . ASN B 1 61 ? 14.852 -23.859 -7.605 1 89.88 61 ASN B N 1
ATOM 3005 C CA . ASN B 1 61 ? 15.242 -22.797 -6.68 1 89.88 61 ASN B CA 1
ATOM 3006 C C . ASN B 1 61 ? 16.312 -21.891 -7.285 1 89.88 61 ASN B C 1
ATOM 3008 O O . ASN B 1 61 ? 17.484 -22 -6.949 1 89.88 61 ASN B O 1
ATOM 3012 N N . ASN B 1 62 ? 15.914 -20.953 -8.133 1 92.75 62 ASN B N 1
ATOM 3013 C CA . ASN B 1 62 ? 16.812 -20.109 -8.891 1 92.75 62 ASN B CA 1
ATOM 3014 C C . ASN B 1 62 ? 16.828 -18.672 -8.352 1 92.75 62 ASN B C 1
ATOM 3016 O O . ASN B 1 62 ? 15.781 -18.078 -8.148 1 92.75 62 ASN B O 1
ATOM 3020 N N . TRP B 1 63 ? 18.016 -18.219 -8.102 1 93.38 63 TRP B N 1
ATOM 3021 C CA . TRP B 1 63 ? 18.172 -16.906 -7.488 1 93.38 63 TRP B CA 1
ATOM 3022 C C . TRP B 1 63 ? 18.828 -15.93 -8.461 1 93.38 63 TRP B C 1
ATOM 3024 O O . TRP B 1 63 ? 19.719 -16.312 -9.219 1 93.38 63 TRP B O 1
ATOM 3034 N N . LEU B 1 64 ? 18.406 -14.703 -8.469 1 94.62 64 LEU B N 1
ATOM 3035 C CA . LEU B 1 64 ? 18.984 -13.586 -9.203 1 94.62 64 LEU B CA 1
ATOM 3036 C C . LEU B 1 64 ? 19.219 -12.391 -8.281 1 94.62 64 LEU B C 1
ATOM 3038 O O . LEU B 1 64 ? 18.266 -11.867 -7.691 1 94.62 64 LEU B O 1
ATOM 3042 N N . LEU B 1 65 ? 20.469 -11.953 -8.133 1 93.88 65 LEU B N 1
ATOM 3043 C CA . LEU B 1 65 ? 20.844 -10.867 -7.238 1 93.88 65 LEU B CA 1
ATOM 3044 C C . LEU B 1 65 ? 21.297 -9.641 -8.023 1 93.88 65 LEU B C 1
ATOM 3046 O O . LEU B 1 65 ? 22.141 -9.75 -8.922 1 93.88 65 LEU B O 1
ATOM 3050 N N . THR B 1 66 ? 20.781 -8.5 -7.711 1 95.44 66 THR B N 1
ATOM 3051 C CA . THR B 1 66 ? 21.188 -7.266 -8.367 1 95.44 66 THR B CA 1
ATOM 3052 C C . THR B 1 66 ? 22.547 -6.801 -7.855 1 95.44 66 THR B C 1
ATOM 3054 O O . THR B 1 66 ? 23.141 -7.434 -6.977 1 95.44 66 THR B O 1
ATOM 3057 N N . THR B 1 67 ? 23 -5.715 -8.469 1 94.25 67 THR B N 1
ATOM 3058 C CA . THR B 1 67 ? 24.156 -5.012 -7.906 1 94.25 67 THR B CA 1
ATOM 3059 C C . THR B 1 67 ? 23.734 -4.168 -6.707 1 94.25 67 THR B C 1
ATOM 3061 O O . THR B 1 67 ? 22.547 -4.051 -6.406 1 94.25 67 THR B O 1
ATOM 3064 N N . PHE B 1 68 ? 24.844 -3.707 -6.02 1 95.31 68 PHE B N 1
ATOM 3065 C CA . PHE B 1 68 ? 24.594 -2.885 -4.844 1 95.31 68 PHE B CA 1
ATOM 3066 C C . PHE B 1 68 ? 23.844 -1.61 -5.219 1 95.31 68 PHE B C 1
ATOM 3068 O O . PHE B 1 68 ? 24.203 -0.937 -6.188 1 95.31 68 PHE B O 1
ATOM 3075 N N . ILE B 1 69 ? 22.766 -1.286 -4.52 1 97.44 69 ILE B N 1
ATOM 3076 C CA . ILE B 1 69 ? 21.969 -0.081 -4.723 1 97.44 69 ILE B CA 1
ATOM 3077 C C . ILE B 1 69 ? 22.156 0.866 -3.539 1 97.44 69 ILE B C 1
ATOM 3079 O O . ILE B 1 69 ? 21.844 0.515 -2.4 1 97.44 69 ILE B O 1
ATOM 3083 N N . ASP B 1 70 ? 22.609 2.01 -3.801 1 97.69 70 ASP B N 1
ATOM 3084 C CA . ASP B 1 70 ? 22.734 3.047 -2.781 1 97.69 70 ASP B CA 1
ATOM 3085 C C . ASP B 1 70 ? 21.375 3.688 -2.486 1 97.69 70 ASP B C 1
ATOM 3087 O O . ASP B 1 70 ? 20.719 4.191 -3.393 1 97.69 70 ASP B O 1
ATOM 3091 N N . ARG B 1 71 ? 20.969 3.623 -1.261 1 96.19 71 ARG B N 1
ATOM 3092 C CA . ARG B 1 71 ? 19.625 4.133 -0.967 1 96.19 71 ARG B CA 1
ATOM 3093 C C . ARG B 1 71 ? 19.609 5.66 -0.95 1 96.19 71 ARG B C 1
ATOM 3095 O O . ARG B 1 71 ? 18.547 6.277 -0.931 1 96.19 71 ARG B O 1
ATOM 3102 N N . ARG B 1 72 ? 20.781 6.336 -0.852 1 95.25 72 ARG B N 1
ATOM 3103 C CA . ARG B 1 72 ? 20.906 7.789 -0.903 1 95.25 72 ARG B CA 1
ATOM 3104 C C . ARG B 1 72 ? 20.031 8.445 0.169 1 95.25 72 ARG B C 1
ATOM 3106 O O . ARG B 1 72 ? 19.297 9.383 -0.116 1 95.25 72 ARG B O 1
ATOM 3113 N N . GLY B 1 73 ? 20.016 7.816 1.405 1 94.31 73 GLY B N 1
ATOM 3114 C CA . GLY B 1 73 ? 19.359 8.406 2.559 1 94.31 73 GLY B CA 1
ATOM 3115 C C . GLY B 1 73 ? 17.875 8.062 2.643 1 94.31 73 GLY B C 1
ATOM 3116 O O . GLY B 1 73 ? 17.203 8.422 3.607 1 94.31 73 GLY B O 1
ATOM 3117 N N . ALA B 1 74 ? 17.344 7.363 1.642 1 96.38 74 ALA B N 1
ATOM 3118 C CA . ALA B 1 74 ? 15.93 7.012 1.641 1 96.38 74 ALA B CA 1
ATOM 3119 C C . ALA B 1 74 ? 15.594 6.074 2.801 1 96.38 74 ALA B C 1
ATOM 3121 O O . ALA B 1 74 ? 16.375 5.172 3.121 1 96.38 74 ALA B O 1
ATOM 3122 N N . GLN B 1 75 ? 14.438 6.348 3.385 1 96 75 GLN B N 1
ATOM 3123 C CA . GLN B 1 75 ? 13.977 5.453 4.441 1 96 75 GLN B CA 1
ATOM 3124 C C . GLN B 1 75 ? 13.062 4.367 3.887 1 96 75 GLN B C 1
ATOM 3126 O O . GLN B 1 75 ? 12.922 3.301 4.488 1 96 75 GLN B O 1
ATOM 3131 N N . ARG B 1 76 ? 12.469 4.652 2.863 1 96.81 76 ARG B N 1
ATOM 3132 C CA . ARG B 1 76 ? 11.594 3.732 2.143 1 96.81 76 ARG B CA 1
ATOM 3133 C C . ARG B 1 76 ? 11.852 3.793 0.642 1 96.81 76 ARG B C 1
ATOM 3135 O O . ARG B 1 76 ? 12.062 4.871 0.086 1 96.81 76 ARG B O 1
ATOM 3142 N N . VAL B 1 77 ? 11.867 2.635 -0.012 1 97.81 77 VAL B N 1
ATOM 3143 C CA . VAL B 1 77 ? 12.102 2.611 -1.453 1 97.81 77 VAL B CA 1
ATOM 3144 C C . VAL B 1 77 ? 10.977 1.838 -2.145 1 97.81 77 VAL B C 1
ATOM 3146 O O . VAL B 1 77 ? 10.25 1.075 -1.5 1 97.81 77 VAL B O 1
ATOM 3149 N N . TYR B 1 78 ? 10.836 2.061 -3.398 1 97.69 78 TYR B N 1
ATOM 3150 C CA . TYR B 1 78 ? 9.852 1.417 -4.262 1 97.69 78 TYR B CA 1
ATOM 3151 C C . TYR B 1 78 ? 10.539 0.652 -5.391 1 97.69 78 TYR B C 1
ATOM 3153 O O . TYR B 1 78 ? 11.516 1.131 -5.973 1 97.69 78 TYR B O 1
ATOM 3161 N N . VAL B 1 79 ? 10.055 -0.535 -5.598 1 98.56 79 VAL B N 1
ATOM 3162 C CA . VAL B 1 79 ? 10.594 -1.388 -6.652 1 98.56 79 VAL B CA 1
ATOM 3163 C C . VAL B 1 79 ? 9.523 -1.652 -7.707 1 98.56 79 VAL B C 1
ATOM 3165 O O . VAL B 1 79 ? 8.523 -2.316 -7.43 1 98.56 79 VAL B O 1
ATOM 3168 N N . GLU B 1 80 ? 9.75 -1.104 -8.859 1 98 80 GLU B N 1
ATOM 3169 C CA . GLU B 1 80 ? 8.875 -1.367 -10 1 98 80 GLU B CA 1
ATOM 3170 C C . GLU B 1 80 ? 9.445 -2.477 -10.883 1 98 80 GLU B C 1
ATOM 3172 O O . GLU B 1 80 ? 10.562 -2.369 -11.383 1 98 80 GLU B O 1
ATOM 3177 N N . MET B 1 81 ? 8.688 -3.527 -11.055 1 97.94 81 MET B N 1
ATOM 3178 C CA . MET B 1 81 ? 9.117 -4.684 -11.836 1 97.94 81 MET B CA 1
ATOM 3179 C C . MET B 1 81 ? 8.219 -4.879 -13.055 1 97.94 81 MET B C 1
ATOM 3181 O O . MET B 1 81 ? 6.992 -4.926 -12.93 1 97.94 81 MET B O 1
ATOM 3185 N N . ARG B 1 82 ? 8.766 -4.918 -14.172 1 95.81 82 ARG B N 1
ATOM 3186 C CA . ARG B 1 82 ? 8.078 -5.309 -15.398 1 95.81 82 ARG B CA 1
ATOM 3187 C C . ARG B 1 82 ? 8.508 -6.703 -15.844 1 95.81 82 ARG B C 1
ATOM 3189 O O . ARG B 1 82 ? 9.703 -6.98 -15.969 1 95.81 82 ARG B O 1
ATOM 3196 N N . PHE B 1 83 ? 7.527 -7.605 -16.062 1 94.81 83 PHE B N 1
ATOM 3197 C CA . PHE B 1 83 ? 7.891 -8.992 -16.344 1 94.81 83 PHE B CA 1
ATOM 3198 C C . PHE B 1 83 ? 6.781 -9.688 -17.125 1 94.81 83 PHE B C 1
ATOM 3200 O O . PHE B 1 83 ? 5.664 -9.18 -17.219 1 94.81 83 PHE B O 1
ATOM 3207 N N . THR B 1 84 ? 7.152 -10.719 -17.734 1 92.69 84 THR B N 1
ATOM 3208 C CA . THR B 1 84 ? 6.219 -11.617 -18.406 1 92.69 84 THR B CA 1
ATOM 3209 C C . THR B 1 84 ? 6.309 -13.023 -17.812 1 92.69 84 THR B C 1
ATOM 3211 O O . THR B 1 84 ? 7.375 -13.445 -17.359 1 92.69 84 THR B O 1
ATOM 3214 N N . VAL B 1 85 ? 5.203 -13.641 -17.734 1 92.44 85 VAL B N 1
ATOM 3215 C CA . VAL B 1 85 ? 5.156 -15.008 -17.234 1 92.44 85 VAL B CA 1
ATOM 3216 C C . VAL B 1 85 ? 4.336 -15.883 -18.172 1 92.44 85 VAL B C 1
ATOM 3218 O O . VAL B 1 85 ? 3.291 -15.453 -18.672 1 92.44 85 VAL B O 1
ATOM 3221 N N . ARG B 1 86 ? 4.793 -17 -18.406 1 89.38 86 ARG B N 1
ATOM 3222 C CA . ARG B 1 86 ? 4.074 -17.953 -19.25 1 89.38 86 ARG B CA 1
ATOM 3223 C C . ARG B 1 86 ? 3.02 -18.703 -18.438 1 89.38 86 ARG B C 1
ATOM 3225 O O . ARG B 1 86 ? 3.26 -19.078 -17.297 1 89.38 86 ARG B O 1
ATOM 3232 N N . ASP B 1 87 ? 1.979 -18.906 -19.094 1 86.19 87 ASP B N 1
ATOM 3233 C CA . ASP B 1 87 ? 0.92 -19.703 -18.5 1 86.19 87 ASP B CA 1
ATOM 3234 C C . ASP B 1 87 ? 1.341 -21.172 -18.375 1 86.19 87 ASP B C 1
ATOM 3236 O O . ASP B 1 87 ? 1.748 -21.781 -19.359 1 86.19 87 ASP B O 1
ATOM 3240 N N . CYS B 1 88 ? 1.181 -21.734 -17.203 1 82.75 88 CYS B N 1
ATOM 3241 C CA . CYS B 1 88 ? 1.598 -23.109 -16.953 1 82.75 88 CYS B CA 1
ATOM 3242 C C . CYS B 1 88 ? 0.774 -24.094 -17.797 1 82.75 88 CYS B C 1
ATOM 3244 O O . CYS B 1 88 ? 1.272 -25.141 -18.188 1 82.75 88 CYS B O 1
ATOM 3246 N N . SER B 1 89 ? -0.443 -23.734 -18 1 78.31 89 SER B N 1
ATOM 3247 C CA . SER B 1 89 ? -1.321 -24.609 -18.766 1 78.31 89 SER B CA 1
ATOM 3248 C C . SER B 1 89 ? -0.849 -24.734 -20.219 1 78.31 89 SER B C 1
ATOM 3250 O O . SER B 1 89 ? -1.216 -25.688 -20.906 1 78.31 89 SER B O 1
ATOM 3252 N N . SER B 1 90 ? -0.085 -23.828 -20.625 1 79.19 90 SER B N 1
ATOM 3253 C CA . SER B 1 90 ? 0.385 -23.812 -22 1 79.19 90 SER B CA 1
ATOM 3254 C C . SER B 1 90 ? 1.674 -24.625 -22.156 1 79.19 90 SER B C 1
ATOM 3256 O O . SER B 1 90 ? 2.148 -24.844 -23.266 1 79.19 90 SER B O 1
ATOM 3258 N N . ILE B 1 91 ? 2.246 -25 -21.078 1 77.88 91 ILE B N 1
ATOM 3259 C CA . ILE B 1 91 ? 3.49 -25.75 -21.109 1 77.88 91 ILE B CA 1
ATOM 3260 C C . ILE B 1 91 ? 3.184 -27.25 -21.062 1 77.88 91 ILE B C 1
ATOM 3262 O O . ILE B 1 91 ? 2.617 -27.75 -20.094 1 77.88 91 ILE B O 1
ATOM 3266 N N . PRO B 1 92 ? 3.482 -27.859 -22.203 1 72.06 92 PRO B N 1
ATOM 3267 C CA . PRO B 1 92 ? 3.158 -29.281 -22.25 1 72.06 92 PRO B CA 1
ATOM 3268 C C . PRO B 1 92 ? 3.949 -30.109 -21.234 1 72.06 92 PRO B C 1
ATOM 3270 O O . PRO B 1 92 ? 5.164 -29.938 -21.109 1 72.06 92 PRO B O 1
ATOM 3273 N N . SER B 1 93 ? 3.26 -31.094 -20.641 1 66.69 93 SER B N 1
ATOM 3274 C CA . SER B 1 93 ? 3.799 -32.188 -19.844 1 66.69 93 SER B CA 1
ATOM 3275 C C . SER B 1 93 ? 4.805 -31.703 -18.812 1 66.69 93 SER B C 1
ATOM 3277 O O . SER B 1 93 ? 5.965 -32.125 -18.812 1 66.69 93 SER B O 1
ATOM 3279 N N . VAL B 1 94 ? 4.488 -30.781 -18.031 1 62.75 94 VAL B N 1
ATOM 3280 C CA . VAL B 1 94 ? 5.422 -30.328 -17 1 62.75 94 VAL B CA 1
ATOM 3281 C C . VAL B 1 94 ? 5.469 -31.359 -15.875 1 62.75 94 VAL B C 1
ATOM 3283 O O . VAL B 1 94 ? 4.445 -31.656 -15.266 1 62.75 94 VAL B O 1
ATOM 3286 N N . PRO B 1 95 ? 6.66 -32.281 -15.938 1 58.31 95 PRO B N 1
ATOM 3287 C CA . PRO B 1 95 ? 6.754 -33.312 -14.891 1 58.31 95 PRO B CA 1
ATOM 3288 C C . PRO B 1 95 ? 6.621 -32.719 -13.484 1 58.31 95 PRO B C 1
ATOM 3290 O O . PRO B 1 95 ? 6.285 -33.438 -12.539 1 58.31 95 PRO B O 1
ATOM 3293 N N . GLY B 1 96 ? 6.879 -31.359 -13.32 1 62.09 96 GLY B N 1
ATOM 3294 C CA . GLY B 1 96 ? 6.965 -30.75 -12.008 1 62.09 96 GLY B CA 1
ATOM 3295 C C . GLY B 1 96 ? 6.02 -29.578 -11.836 1 62.09 96 GLY B C 1
ATOM 3296 O O . GLY B 1 96 ? 5.02 -29.469 -12.555 1 62.09 96 GLY B O 1
ATOM 3297 N N . SER B 1 97 ? 6.223 -28.859 -10.609 1 71.5 97 SER B N 1
ATOM 3298 C CA . SER B 1 97 ? 5.254 -27.828 -10.258 1 71.5 97 SER B CA 1
ATOM 3299 C C . SER B 1 97 ? 5.559 -26.516 -10.977 1 71.5 97 SER B C 1
ATOM 3301 O O . SER B 1 97 ? 6.633 -25.938 -10.797 1 71.5 97 SER B O 1
ATOM 3303 N N . CYS B 1 98 ? 4.988 -26.25 -12 1 83 98 CYS B N 1
ATOM 3304 C CA . CYS B 1 98 ? 4.988 -24.969 -12.703 1 83 98 CYS B CA 1
ATOM 3305 C C . CYS B 1 98 ? 4.34 -23.891 -11.852 1 83 98 CYS B C 1
ATOM 3307 O O . CYS B 1 98 ? 3.318 -24.125 -11.203 1 83 98 CYS B O 1
ATOM 3309 N N . LYS B 1 99 ? 5.113 -22.781 -11.742 1 86.06 99 LYS B N 1
ATOM 3310 C CA . LYS B 1 99 ? 4.594 -21.656 -10.977 1 86.06 99 LYS B CA 1
ATOM 3311 C C . LYS B 1 99 ? 4.434 -20.422 -11.859 1 86.06 99 LYS B C 1
ATOM 3313 O O . LYS B 1 99 ? 5.047 -20.328 -12.93 1 86.06 99 LYS B O 1
ATOM 3318 N N . GLU B 1 100 ? 3.566 -19.516 -11.414 1 89.31 100 GLU B N 1
ATOM 3319 C CA . GLU B 1 100 ? 3.393 -18.25 -12.102 1 89.31 100 GLU B CA 1
ATOM 3320 C C . GLU B 1 100 ? 3.666 -17.062 -11.172 1 89.31 100 GLU B C 1
ATOM 3322 O O . GLU B 1 100 ? 3.016 -16.031 -11.273 1 89.31 100 GLU B O 1
ATOM 3327 N N . THR B 1 101 ? 4.473 -17.328 -10.164 1 92.81 101 THR B N 1
ATOM 3328 C CA . THR B 1 101 ? 4.895 -16.344 -9.18 1 92.81 101 THR B CA 1
ATOM 3329 C C . THR B 1 101 ? 6.406 -16.391 -8.984 1 92.81 101 THR B C 1
ATOM 3331 O O . THR B 1 101 ? 7.066 -17.344 -9.414 1 92.81 101 THR B O 1
ATOM 3334 N N . PHE B 1 102 ? 6.902 -15.398 -8.469 1 95.56 102 PHE B N 1
ATOM 3335 C CA . PHE B 1 102 ? 8.281 -15.352 -7.996 1 95.56 102 PHE B CA 1
ATOM 3336 C C . PHE B 1 102 ? 8.398 -14.516 -6.73 1 95.56 102 PHE B C 1
ATOM 3338 O O . PHE B 1 102 ? 7.461 -13.789 -6.371 1 95.56 102 PHE B O 1
ATOM 3345 N N . ASN B 1 103 ? 9.484 -14.633 -6.039 1 96.19 103 ASN B N 1
ATOM 3346 C CA . ASN B 1 103 ? 9.656 -13.93 -4.77 1 96.19 103 ASN B CA 1
ATOM 3347 C C . ASN B 1 103 ? 10.664 -12.789 -4.887 1 96.19 103 ASN B C 1
ATOM 3349 O O . ASN B 1 103 ? 11.688 -12.93 -5.551 1 96.19 103 ASN B O 1
ATOM 3353 N N . LEU B 1 104 ? 10.312 -11.75 -4.242 1 97.94 104 LEU B N 1
ATOM 3354 C CA . LEU B 1 104 ? 11.203 -10.602 -4.117 1 97.94 104 LEU B CA 1
ATOM 3355 C C . LEU B 1 104 ? 11.727 -10.477 -2.691 1 97.94 104 LEU B C 1
ATOM 3357 O O . LEU B 1 104 ? 10.945 -10.477 -1.735 1 97.94 104 LEU B O 1
ATOM 3361 N N . TYR B 1 105 ? 13.039 -10.383 -2.561 1 97.19 105 TYR B N 1
ATOM 3362 C CA . TYR B 1 105 ? 13.734 -10.172 -1.295 1 97.19 105 TYR B CA 1
ATOM 3363 C C . TYR B 1 105 ? 14.68 -8.977 -1.381 1 97.19 105 TYR B C 1
ATOM 3365 O O . TYR B 1 105 ? 14.977 -8.492 -2.475 1 97.19 105 TYR B O 1
ATOM 3373 N N . TYR B 1 106 ? 15.07 -8.469 -0.268 1 97.25 106 TYR B N 1
ATOM 3374 C CA . TYR B 1 106 ? 16.188 -7.527 -0.228 1 97.25 106 TYR B CA 1
ATOM 3375 C C . TYR B 1 106 ? 17.125 -7.836 0.932 1 97.25 106 TYR B C 1
ATOM 3377 O O . TYR B 1 106 ? 16.75 -8.555 1.865 1 97.25 106 TYR B O 1
ATOM 3385 N N . TYR B 1 107 ? 18.359 -7.395 0.829 1 95.38 107 TYR B N 1
ATOM 3386 C CA . TYR B 1 107 ? 19.406 -7.531 1.832 1 95.38 107 TYR B CA 1
ATOM 3387 C C . TYR B 1 107 ? 20.141 -6.211 2.041 1 95.38 107 TYR B C 1
ATOM 3389 O O . TYR B 1 107 ? 20.828 -5.727 1.141 1 95.38 107 TYR B O 1
ATOM 3397 N N . GLU B 1 108 ? 20.062 -5.645 3.252 1 95.88 108 GLU B N 1
ATOM 3398 C CA . GLU B 1 108 ? 20.719 -4.375 3.561 1 95.88 108 GLU B CA 1
ATOM 3399 C C . GLU B 1 108 ? 22.172 -4.582 3.951 1 95.88 108 GLU B C 1
ATOM 3401 O O . GLU B 1 108 ? 22.5 -5.52 4.684 1 95.88 108 GLU B O 1
ATOM 3406 N N . THR B 1 109 ? 22.922 -3.666 3.475 1 94.69 109 THR B N 1
ATOM 3407 C CA . THR B 1 109 ? 24.344 -3.697 3.822 1 94.69 109 THR B CA 1
ATOM 3408 C C . THR B 1 109 ? 24.953 -2.303 3.73 1 94.69 109 THR B C 1
ATOM 3410 O O . THR B 1 109 ? 24.406 -1.424 3.055 1 94.69 109 THR B O 1
ATOM 3413 N N . ASP B 1 110 ? 26.109 -2.141 4.414 1 95.12 110 ASP B N 1
ATOM 3414 C CA . ASP B 1 110 ? 26.75 -0.834 4.418 1 95.12 110 ASP B CA 1
ATOM 3415 C C . ASP B 1 110 ? 27.766 -0.721 3.279 1 95.12 110 ASP B C 1
ATOM 3417 O O . ASP B 1 110 ? 28.172 0.382 2.914 1 95.12 110 ASP B O 1
ATOM 3421 N N . SER B 1 111 ? 28.172 -1.884 2.789 1 90.81 111 SER B N 1
ATOM 3422 C CA . SER B 1 111 ? 29.172 -1.858 1.728 1 90.81 111 SER B CA 1
ATOM 3423 C C . SER B 1 111 ? 28.906 -2.949 0.695 1 90.81 111 SER B C 1
ATOM 3425 O O . SER B 1 111 ? 28.156 -3.895 0.958 1 90.81 111 SER B O 1
ATOM 3427 N N . VAL B 1 112 ? 29.5 -2.627 -0.402 1 89.44 112 VAL B N 1
ATOM 3428 C CA . VAL B 1 112 ? 29.422 -3.602 -1.485 1 89.44 112 VAL B CA 1
ATOM 3429 C C . VAL B 1 112 ? 30.062 -4.914 -1.051 1 89.44 112 VAL B C 1
ATOM 3431 O O . VAL B 1 112 ? 31.188 -4.918 -0.528 1 89.44 112 VAL B O 1
ATOM 3434 N N . ILE B 1 113 ? 29.281 -5.934 -1.114 1 82.56 113 ILE B N 1
ATOM 3435 C CA . ILE B 1 113 ? 29.797 -7.254 -0.779 1 82.56 113 ILE B CA 1
ATOM 3436 C C . ILE B 1 113 ? 30.5 -7.859 -1.998 1 82.56 113 ILE B C 1
ATOM 3438 O O . ILE B 1 113 ? 29.922 -7.898 -3.09 1 82.56 113 ILE B O 1
ATOM 3442 N N . ALA B 1 114 ? 31.719 -8.156 -1.742 1 67 114 ALA B N 1
ATOM 3443 C CA . ALA B 1 114 ? 32.531 -8.719 -2.824 1 67 114 ALA B CA 1
ATOM 3444 C C . ALA B 1 114 ? 31.859 -9.961 -3.41 1 67 114 ALA B C 1
ATOM 3446 O O . ALA B 1 114 ? 31.391 -10.828 -2.67 1 67 114 ALA B O 1
ATOM 3447 N N . THR B 1 115 ? 31.438 -9.812 -4.602 1 63.06 115 THR B N 1
ATOM 3448 C CA . THR B 1 115 ? 30.766 -10.844 -5.375 1 63.06 115 THR B CA 1
ATOM 3449 C C . THR B 1 115 ? 31.484 -12.18 -5.25 1 63.06 115 THR B C 1
ATOM 3451 O O . THR B 1 115 ? 30.891 -13.234 -5.484 1 63.06 115 THR B O 1
ATOM 3454 N N . THR B 1 116 ? 32.844 -11.977 -5 1 57.75 116 THR B N 1
ATOM 3455 C CA . THR B 1 116 ? 33.625 -13.195 -4.887 1 57.75 116 THR B CA 1
ATOM 3456 C C . THR B 1 116 ? 33.188 -14.031 -3.695 1 57.75 116 THR B C 1
ATOM 3458 O O . THR B 1 116 ? 33.688 -15.125 -3.461 1 57.75 116 THR B O 1
ATOM 3461 N N . LYS B 1 117 ? 32.438 -13.391 -2.824 1 55.16 117 LYS B N 1
ATOM 3462 C CA . LYS B 1 117 ? 32.094 -14.141 -1.624 1 55.16 117 LYS B CA 1
ATOM 3463 C C . LYS B 1 117 ? 31.312 -15.406 -1.977 1 55.16 117 LYS B C 1
ATOM 3465 O O . LYS B 1 117 ? 31.016 -16.219 -1.104 1 55.16 117 LYS B O 1
ATOM 3470 N N . GLY B 1 118 ? 31.562 -16 -3.039 1 57.53 118 GLY B N 1
ATOM 3471 C CA . GLY B 1 118 ? 31.062 -17.281 -3.492 1 57.53 118 GLY B CA 1
ATOM 3472 C C . GLY B 1 118 ? 29.562 -17.406 -3.412 1 57.53 118 GLY B C 1
ATOM 3473 O O . GLY B 1 118 ? 28.906 -16.594 -2.76 1 57.53 118 GLY B O 1
ATOM 3474 N N . THR B 1 119 ? 28.938 -18.328 -4.117 1 64.94 119 THR B N 1
ATOM 3475 C CA . THR B 1 119 ? 27.562 -18.75 -4.34 1 64.94 119 THR B CA 1
ATOM 3476 C C . THR B 1 119 ? 26.859 -19.016 -3.016 1 64.94 119 THR B C 1
ATOM 3478 O O . THR B 1 119 ? 25.688 -18.672 -2.844 1 64.94 119 THR B O 1
ATOM 3481 N N . SER B 1 120 ? 27.719 -19.484 -2.094 1 66.62 120 SER B N 1
ATOM 3482 C CA . SER B 1 120 ? 27.109 -19.969 -0.856 1 66.62 120 SER B CA 1
ATOM 3483 C C . SER B 1 120 ? 26.578 -18.828 -0.014 1 66.62 120 SER B C 1
ATOM 3485 O O . SER B 1 120 ? 25.547 -18.953 0.642 1 66.62 120 SER B O 1
ATOM 3487 N N . PHE B 1 121 ? 27.297 -17.734 -0.102 1 73.12 121 PHE B N 1
ATOM 3488 C CA . PHE B 1 121 ? 26.859 -16.609 0.72 1 73.12 121 PHE B CA 1
ATOM 3489 C C . PHE B 1 121 ? 25.469 -16.156 0.312 1 73.12 121 PHE B C 1
ATOM 3491 O O . PHE B 1 121 ? 24.594 -15.984 1.161 1 73.12 121 PHE B O 1
ATOM 3498 N N . TRP B 1 122 ? 25.344 -16.016 -0.92 1 77.31 122 TRP B N 1
ATOM 3499 C CA . TRP B 1 122 ? 24.125 -15.383 -1.399 1 77.31 122 TRP B CA 1
ATOM 3500 C C . TRP B 1 122 ? 22.922 -16.297 -1.21 1 77.31 122 TRP B C 1
ATOM 3502 O O . TRP B 1 122 ? 21.797 -15.828 -1.046 1 77.31 122 TRP B O 1
ATOM 3512 N N . MET B 1 123 ? 23.141 -17.547 -1.181 1 76.81 123 MET B N 1
ATOM 3513 C CA . MET B 1 123 ? 22.047 -18.5 -1.006 1 76.81 123 MET B CA 1
ATOM 3514 C C . MET B 1 123 ? 21.547 -18.5 0.435 1 76.81 123 MET B C 1
ATOM 3516 O O . MET B 1 123 ? 20.375 -18.766 0.69 1 76.81 123 MET B O 1
ATOM 3520 N N . GLU B 1 124 ? 22.406 -18.125 1.337 1 78.62 124 GLU B N 1
ATOM 3521 C CA . GLU B 1 124 ? 22.047 -18.234 2.75 1 78.62 124 GLU B CA 1
ATOM 3522 C C . GLU B 1 124 ? 21.953 -16.844 3.398 1 78.62 124 GLU B C 1
ATOM 3524 O O . GLU B 1 124 ? 21.891 -16.734 4.625 1 78.62 124 GLU B O 1
ATOM 3529 N N . ALA B 1 125 ? 22.094 -15.883 2.557 1 80.56 125 ALA B N 1
ATOM 3530 C CA . ALA B 1 125 ? 22.031 -14.539 3.123 1 80.56 125 ALA B CA 1
ATOM 3531 C C . ALA B 1 125 ? 20.688 -14.297 3.816 1 80.56 125 ALA B C 1
ATOM 3533 O O . ALA B 1 125 ? 19.672 -14.859 3.422 1 80.56 125 ALA B O 1
ATOM 3534 N N . PRO B 1 126 ? 20.781 -13.602 4.879 1 88 126 PRO B N 1
ATOM 3535 C CA . PRO B 1 126 ? 19.531 -13.312 5.602 1 88 126 PRO B CA 1
ATOM 3536 C C . PRO B 1 126 ? 18.656 -12.297 4.875 1 88 126 PRO B C 1
ATOM 3538 O O . PRO B 1 126 ? 18.453 -11.188 5.367 1 88 126 PRO B O 1
ATOM 3541 N N . TYR B 1 127 ? 18.109 -12.68 3.826 1 93.25 127 TYR B N 1
ATOM 3542 C CA . TYR B 1 127 ? 17.203 -11.836 3.039 1 93.25 127 TYR B CA 1
ATOM 3543 C C . TYR B 1 127 ? 15.914 -11.562 3.795 1 93.25 127 TYR B C 1
ATOM 3545 O O . TYR B 1 127 ? 15.438 -12.414 4.543 1 93.25 127 TYR B O 1
ATOM 3553 N N . LEU B 1 128 ? 15.469 -10.422 3.623 1 96.31 128 LEU B N 1
ATOM 3554 C CA . LEU B 1 128 ? 14.117 -10.109 4.074 1 96.31 128 LEU B CA 1
ATOM 3555 C C . LEU B 1 128 ? 13.125 -10.172 2.916 1 96.31 128 LEU B C 1
ATOM 3557 O O . LEU B 1 128 ? 13.336 -9.539 1.881 1 96.31 128 LEU B O 1
ATOM 3561 N N . LYS B 1 129 ? 12.117 -11 3.059 1 95.56 129 LYS B N 1
ATOM 3562 C CA . LYS B 1 129 ? 11.141 -11.164 1.99 1 95.56 129 LYS B CA 1
ATOM 3563 C C . LYS B 1 129 ? 10.25 -9.938 1.865 1 95.56 129 LYS B C 1
ATOM 3565 O O . LYS B 1 129 ? 9.727 -9.43 2.865 1 95.56 129 LYS B O 1
ATOM 3570 N N . VAL B 1 130 ? 10.164 -9.414 0.672 1 96.5 130 VAL B N 1
ATOM 3571 C CA . VAL B 1 130 ? 9.281 -8.289 0.403 1 96.5 130 VAL B CA 1
ATOM 3572 C C . VAL B 1 130 ? 7.879 -8.797 0.072 1 96.5 130 VAL B C 1
ATOM 3574 O O . VAL B 1 130 ? 6.895 -8.375 0.682 1 96.5 130 VAL B O 1
ATOM 3577 N N . ASP B 1 131 ? 7.844 -9.688 -0.902 1 96 131 ASP B N 1
ATOM 3578 C CA . ASP B 1 131 ? 6.547 -10.203 -1.321 1 96 131 ASP B CA 1
ATOM 3579 C C . ASP B 1 131 ? 6.703 -11.359 -2.305 1 96 131 ASP B C 1
ATOM 3581 O O . ASP B 1 131 ? 7.793 -11.586 -2.836 1 96 131 ASP B O 1
ATOM 3585 N N . THR B 1 132 ? 5.637 -12.172 -2.387 1 95.69 132 THR B N 1
ATOM 3586 C CA . THR B 1 132 ? 5.461 -13.078 -3.516 1 95.69 132 THR B CA 1
ATOM 3587 C C . THR B 1 132 ? 4.68 -12.398 -4.641 1 95.69 132 THR B C 1
ATOM 3589 O O . THR B 1 132 ? 3.527 -12.008 -4.453 1 95.69 132 THR B O 1
ATOM 3592 N N . ILE B 1 133 ? 5.293 -12.273 -5.773 1 96.25 133 ILE B N 1
ATOM 3593 C CA . ILE B 1 133 ? 4.742 -11.484 -6.871 1 96.25 133 ILE B CA 1
ATOM 3594 C C . ILE B 1 133 ? 3.986 -12.398 -7.832 1 96.25 133 ILE B C 1
ATOM 3596 O O . ILE B 1 133 ? 4.516 -13.414 -8.281 1 96.25 133 ILE B O 1
ATOM 3600 N N . ALA B 1 134 ? 2.783 -12.047 -8.094 1 94.12 134 ALA B N 1
ATOM 3601 C CA . ALA B 1 134 ? 1.955 -12.781 -9.047 1 94.12 134 ALA B CA 1
ATOM 3602 C C . ALA B 1 134 ? 1.671 -11.938 -10.289 1 94.12 134 ALA B C 1
ATOM 3604 O O . ALA B 1 134 ? 1.576 -10.711 -10.195 1 94.12 134 ALA B O 1
ATOM 3605 N N . ALA B 1 135 ? 1.562 -12.586 -11.352 1 89.06 135 ALA B N 1
ATOM 3606 C CA . ALA B 1 135 ? 1.211 -11.906 -12.594 1 89.06 135 ALA B CA 1
ATOM 3607 C C . ALA B 1 135 ? -0.295 -11.672 -12.688 1 89.06 135 ALA B C 1
ATOM 3609 O O . ALA B 1 135 ? -1.088 -12.547 -12.336 1 89.06 135 ALA B O 1
ATOM 3610 N N . ASP B 1 136 ? -0.616 -10.547 -13.148 1 84.5 136 ASP B N 1
ATOM 3611 C CA . ASP B 1 136 ? -2.023 -10.281 -13.43 1 84.5 136 ASP B CA 1
ATOM 3612 C C . ASP B 1 136 ? -2.477 -11 -14.703 1 84.5 136 ASP B C 1
ATOM 3614 O O . ASP B 1 136 ? -3.627 -11.43 -14.805 1 84.5 136 ASP B O 1
ATOM 3618 N N . GLU B 1 137 ? -1.515 -11.008 -15.578 1 81.62 137 GLU B N 1
ATOM 3619 C CA . GLU B 1 137 ? -1.796 -11.672 -16.844 1 81.62 137 GLU B CA 1
ATOM 3620 C C . GLU B 1 137 ? -0.651 -12.594 -17.25 1 81.62 137 GLU B C 1
ATOM 3622 O O . GLU B 1 137 ? 0.521 -12.25 -17.078 1 81.62 137 GLU B O 1
ATOM 3627 N N . SER B 1 138 ? -1.037 -13.773 -17.562 1 79.38 138 SER B N 1
ATOM 3628 C CA . SER B 1 138 ? -0.051 -14.703 -18.109 1 79.38 138 SER B CA 1
ATOM 3629 C C . SER B 1 138 ? -0.27 -14.93 -19.609 1 79.38 138 SER B C 1
ATOM 3631 O O . SER B 1 138 ? -1.378 -14.742 -20.109 1 79.38 138 SER B O 1
ATOM 3633 N N . PHE B 1 139 ? 0.767 -15.172 -20.297 1 76.94 139 PHE B N 1
ATOM 3634 C CA . PHE B 1 139 ? 0.61 -15.336 -21.734 1 76.94 139 PHE B CA 1
ATOM 3635 C C . PHE B 1 139 ? 0.72 -16.797 -22.141 1 76.94 139 PHE B C 1
ATOM 3637 O O . PHE B 1 139 ? 1.331 -17.594 -21.422 1 76.94 139 PHE B O 1
ATOM 3644 N N . SER B 1 140 ? -0.056 -17.188 -23.094 1 71.31 140 SER B N 1
ATOM 3645 C CA . SER B 1 140 ? 0.026 -18.516 -23.656 1 71.31 140 SER B CA 1
ATOM 3646 C C . SER B 1 140 ? 0.694 -18.5 -25.031 1 71.31 140 SER B C 1
ATOM 3648 O O . SER B 1 140 ? 0.898 -17.438 -25.609 1 71.31 140 SER B O 1
ATOM 3650 N N . GLN B 1 141 ? 1.285 -19.625 -25.5 1 58 141 GLN B N 1
ATOM 3651 C CA . GLN B 1 141 ? 1.98 -19.75 -26.781 1 58 141 GLN B CA 1
ATOM 3652 C C . GLN B 1 141 ? 1.282 -18.953 -27.875 1 58 141 GLN B C 1
ATOM 3654 O O . GLN B 1 141 ? 1.938 -18.391 -28.75 1 58 141 GLN B O 1
ATOM 3659 N N . VAL B 1 142 ? 0 -19.188 -27.938 1 47.59 142 VAL B N 1
ATOM 3660 C CA . VAL B 1 142 ? -0.661 -18.641 -29.125 1 47.59 142 VAL B CA 1
ATOM 3661 C C . VAL B 1 142 ? -0.514 -17.125 -29.141 1 47.59 142 VAL B C 1
ATOM 3663 O O . VAL B 1 142 ? -0.656 -16.484 -30.188 1 47.59 142 VAL B O 1
ATOM 3666 N N . ASP B 1 143 ? -0.423 -16.656 -28.047 1 48.06 143 ASP B N 1
ATOM 3667 C CA . ASP B 1 143 ? -0.369 -15.195 -28 1 48.06 143 ASP B CA 1
ATOM 3668 C C . ASP B 1 143 ? 0.91 -14.672 -28.641 1 48.06 143 ASP B C 1
ATOM 3670 O O . ASP B 1 143 ? 1.121 -13.453 -28.719 1 48.06 143 ASP B O 1
ATOM 3674 N N . PHE B 1 144 ? 1.803 -15.539 -28.891 1 44.12 144 PHE B N 1
ATOM 3675 C CA . PHE B 1 144 ? 3.047 -15.141 -29.531 1 44.12 144 PHE B CA 1
ATOM 3676 C C . PHE B 1 144 ? 2.775 -14.547 -30.922 1 44.12 144 PHE B C 1
ATOM 3678 O O . PHE B 1 144 ? 3.602 -13.812 -31.453 1 44.12 144 PHE B O 1
ATOM 3685 N N . GLY B 1 145 ? 1.941 -15.352 -31.688 1 42.16 145 GLY B N 1
ATOM 3686 C CA . GLY B 1 145 ? 1.886 -14.797 -33.031 1 42.16 145 GLY B CA 1
ATOM 3687 C C . GLY B 1 145 ? 1.776 -13.281 -33.031 1 42.16 145 GLY B C 1
ATOM 3688 O O . GLY B 1 145 ? 2.465 -12.609 -33.812 1 42.16 145 GLY B O 1
ATOM 3689 N N . GLY B 1 146 ? 0.594 -12.766 -33 1 43.94 146 GLY B N 1
ATOM 3690 C CA . GLY B 1 146 ? 0.364 -11.359 -33.312 1 43.94 146 GLY B CA 1
ATOM 3691 C C . GLY B 1 146 ? 0.913 -10.43 -32.219 1 43.94 146 GLY B C 1
ATOM 3692 O O . GLY B 1 146 ? 0.657 -9.227 -32.25 1 43.94 146 GLY B O 1
ATOM 3693 N N . ARG B 1 147 ? 2.107 -10.25 -31.75 1 47.19 147 ARG B N 1
ATOM 3694 C CA . ARG B 1 147 ? 3.117 -9.469 -31.047 1 47.19 147 ARG B CA 1
ATOM 3695 C C . ARG B 1 147 ? 2.721 -9.25 -29.594 1 47.19 147 ARG B C 1
ATOM 3697 O O . ARG B 1 147 ? 3.328 -8.438 -28.891 1 47.19 147 ARG B O 1
ATOM 3704 N N . LEU B 1 148 ? 1.489 -9.188 -29 1 57.81 148 LEU B N 1
ATOM 3705 C CA . LEU B 1 148 ? 1.37 -8.273 -27.875 1 57.81 148 LEU B CA 1
ATOM 3706 C C . LEU B 1 148 ? 1.812 -8.961 -26.578 1 57.81 148 LEU B C 1
ATOM 3708 O O . LEU B 1 148 ? 1.188 -9.922 -26.141 1 57.81 148 LEU B O 1
ATOM 3712 N N . MET B 1 149 ? 3.102 -9.008 -26.297 1 71.81 149 MET B N 1
ATOM 3713 C CA . MET B 1 149 ? 3.631 -9.414 -25 1 71.81 149 MET B CA 1
ATOM 3714 C C . MET B 1 149 ? 2.783 -8.844 -23.859 1 71.81 149 MET B C 1
ATOM 3716 O O . MET B 1 149 ? 2.469 -7.656 -23.844 1 71.81 149 MET B O 1
ATOM 3720 N N . LYS B 1 150 ? 2.172 -9.82 -23.125 1 85.62 150 LYS B N 1
ATOM 3721 C CA . LYS B 1 150 ? 1.461 -9.352 -21.938 1 85.62 150 LYS B CA 1
ATOM 3722 C C . LYS B 1 150 ? 2.436 -9.016 -20.812 1 85.62 150 LYS B C 1
ATOM 3724 O O . LYS B 1 150 ? 2.938 -9.906 -20.125 1 85.62 150 LYS B O 1
ATOM 3729 N N . VAL B 1 151 ? 2.762 -7.832 -20.781 1 90.19 151 VAL B N 1
ATOM 3730 C CA . VAL B 1 151 ? 3.73 -7.363 -19.797 1 90.19 151 VAL B CA 1
ATOM 3731 C C . VAL B 1 151 ? 3.008 -6.969 -18.5 1 90.19 151 VAL B C 1
ATOM 3733 O O . VAL B 1 151 ? 1.993 -6.266 -18.547 1 90.19 151 VAL B O 1
ATOM 3736 N N . ASN B 1 152 ? 3.5 -7.555 -17.391 1 93.25 152 ASN B N 1
ATOM 3737 C CA . ASN B 1 152 ? 3 -7.18 -16.062 1 93.25 152 ASN B CA 1
ATOM 3738 C C . ASN B 1 152 ? 3.867 -6.102 -15.422 1 93.25 152 ASN B C 1
ATOM 3740 O O . ASN B 1 152 ? 5.086 -6.094 -15.602 1 93.25 152 ASN B O 1
ATOM 3744 N N . THR B 1 153 ? 3.244 -5.18 -14.828 1 94.31 153 THR B N 1
ATOM 3745 C CA . THR B 1 153 ? 3.949 -4.188 -14.031 1 94.31 153 THR B CA 1
ATOM 3746 C C . THR B 1 153 ? 3.496 -4.242 -12.578 1 94.31 153 THR B C 1
ATOM 3748 O O . THR B 1 153 ? 2.311 -4.074 -12.281 1 94.31 153 THR B O 1
ATOM 3751 N N . GLU B 1 154 ? 4.371 -4.574 -11.711 1 96.31 154 GLU B N 1
ATOM 3752 C CA . GLU B 1 154 ? 4.094 -4.625 -10.281 1 96.31 154 GLU B CA 1
ATOM 3753 C C . GLU B 1 154 ? 5.039 -3.711 -9.508 1 96.31 154 GLU B C 1
ATOM 3755 O O . GLU B 1 154 ? 6.227 -3.633 -9.812 1 96.31 154 GLU B O 1
ATOM 3760 N N . VAL B 1 155 ? 4.504 -3.006 -8.508 1 95.75 155 VAL B N 1
ATOM 3761 C CA . VAL B 1 155 ? 5.309 -2.148 -7.641 1 95.75 155 VAL B CA 1
ATOM 3762 C C . VAL B 1 155 ? 5.172 -2.607 -6.188 1 95.75 155 VAL B C 1
ATOM 3764 O O . VAL B 1 155 ? 4.074 -2.924 -5.73 1 95.75 155 VAL B O 1
ATOM 3767 N N . ARG B 1 156 ? 6.242 -2.754 -5.535 1 97.25 156 ARG B N 1
ATOM 3768 C CA . ARG B 1 156 ? 6.281 -3 -4.098 1 97.25 156 ARG B CA 1
ATOM 3769 C C . ARG B 1 156 ? 7.191 -1.996 -3.396 1 97.25 156 ARG B C 1
ATOM 3771 O O . ARG B 1 156 ? 8.031 -1.36 -4.035 1 97.25 156 ARG B O 1
ATOM 3778 N N . SER B 1 157 ? 6.926 -1.771 -2.148 1 96.5 157 SER B N 1
ATOM 3779 C CA . SER B 1 157 ? 7.781 -0.892 -1.356 1 96.5 157 SER B CA 1
ATOM 3780 C C . SER B 1 157 ? 8.188 -1.553 -0.045 1 96.5 157 SER B C 1
ATOM 3782 O O . SER B 1 157 ? 7.52 -2.475 0.427 1 96.5 157 SER B O 1
ATOM 3784 N N . PHE B 1 158 ? 9.328 -1.156 0.44 1 96.94 158 PHE B N 1
ATOM 3785 C CA . PHE B 1 158 ? 9.758 -1.646 1.744 1 96.94 158 PHE B CA 1
ATOM 3786 C C . PHE B 1 158 ? 10.602 -0.601 2.463 1 96.94 158 PHE B C 1
ATOM 3788 O O . PHE B 1 158 ? 11.148 0.302 1.829 1 96.94 158 PHE B O 1
ATOM 3795 N N . GLY B 1 159 ? 10.609 -0.664 3.73 1 95.25 159 GLY B N 1
ATOM 3796 C CA . GLY B 1 159 ? 11.305 0.168 4.703 1 95.25 159 GLY B CA 1
ATOM 3797 C C . GLY B 1 159 ? 10.945 -0.176 6.141 1 95.25 159 GLY B C 1
ATOM 3798 O O . GLY B 1 159 ? 10.125 -1.06 6.387 1 95.25 159 GLY B O 1
ATOM 3799 N N . PRO B 1 160 ? 11.492 0.331 7.086 1 95.94 160 PRO B N 1
ATOM 3800 C CA . PRO B 1 160 ? 12.531 1.36 7.008 1 95.94 160 PRO B CA 1
ATOM 3801 C C . PRO B 1 160 ? 13.906 0.786 6.684 1 95.94 160 PRO B C 1
ATOM 3803 O O . PRO B 1 160 ? 14.227 -0.332 7.098 1 95.94 160 PRO B O 1
ATOM 3806 N N . LEU B 1 161 ? 14.664 1.507 6.004 1 97.06 161 LEU B N 1
ATOM 3807 C CA . LEU B 1 161 ? 16.047 1.162 5.711 1 97.06 161 LEU B CA 1
ATOM 3808 C C . LEU B 1 161 ? 17 1.925 6.625 1 97.06 161 LEU B C 1
ATOM 3810 O O . LEU B 1 161 ? 16.781 3.098 6.926 1 97.06 161 LEU B O 1
ATOM 3814 N N . SER B 1 162 ? 18.031 1.269 7.047 1 95.19 162 SER B N 1
ATOM 3815 C CA . SER B 1 162 ? 18.891 1.91 8.023 1 95.19 162 SER B CA 1
ATOM 3816 C C . SER B 1 162 ? 20.359 1.829 7.602 1 95.19 162 SER B C 1
ATOM 3818 O O . SER B 1 162 ? 21.203 2.584 8.102 1 95.19 162 SER B O 1
ATOM 3820 N N . ARG B 1 163 ? 20.703 0.937 6.746 1 97.06 163 ARG B N 1
ATOM 3821 C CA . ARG B 1 163 ? 22.078 0.827 6.273 1 97.06 163 ARG B CA 1
ATOM 3822 C C . ARG B 1 163 ? 22.312 1.695 5.043 1 97.06 163 ARG B C 1
ATOM 3824 O O . ARG B 1 163 ? 21.438 2.492 4.668 1 97.06 163 ARG B O 1
ATOM 3831 N N . ASN B 1 164 ? 23.469 1.634 4.453 1 97.56 164 ASN B N 1
ATOM 3832 C CA . ASN B 1 164 ? 23.828 2.52 3.35 1 97.56 164 ASN B CA 1
ATOM 3833 C C . ASN B 1 164 ? 23.141 2.107 2.055 1 97.56 164 ASN B C 1
ATOM 3835 O O . ASN B 1 164 ? 22.875 2.945 1.191 1 97.56 164 ASN B O 1
ATOM 3839 N N . GLY B 1 165 ? 22.938 0.877 1.994 1 97.81 165 GLY B N 1
ATOM 3840 C CA . GLY B 1 165 ? 22.312 0.377 0.777 1 97.81 165 GLY B CA 1
ATOM 3841 C C . GLY B 1 165 ? 21.797 -1.044 0.911 1 97.81 165 GLY B C 1
ATOM 3842 O O . GLY B 1 165 ? 21.625 -1.543 2.023 1 97.81 165 GLY B O 1
ATOM 3843 N N . PHE B 1 166 ? 21.453 -1.624 -0.316 1 97.12 166 PHE B N 1
ATOM 3844 C CA . PHE B 1 166 ? 20.875 -2.961 -0.28 1 97.12 166 PHE B CA 1
ATOM 3845 C C . PHE B 1 166 ? 21 -3.646 -1.633 1 97.12 166 PHE B C 1
ATOM 3847 O O . PHE B 1 166 ? 21.359 -3.01 -2.625 1 97.12 166 PHE B O 1
ATOM 3854 N N . TYR B 1 167 ? 20.828 -4.973 -1.56 1 96 167 TYR B N 1
ATOM 3855 C CA . TYR B 1 167 ? 20.672 -5.812 -2.742 1 96 167 TYR B CA 1
ATOM 3856 C C . TYR B 1 167 ? 19.234 -6.301 -2.873 1 96 167 TYR B C 1
ATOM 3858 O O . TYR B 1 167 ? 18.562 -6.527 -1.868 1 96 167 TYR B O 1
ATOM 3866 N N . LEU B 1 168 ? 18.781 -6.367 -4.105 1 97.38 168 LEU B N 1
ATOM 3867 C CA . LEU B 1 168 ? 17.531 -7.09 -4.367 1 97.38 168 LEU B CA 1
ATOM 3868 C C . LEU B 1 168 ? 17.828 -8.523 -4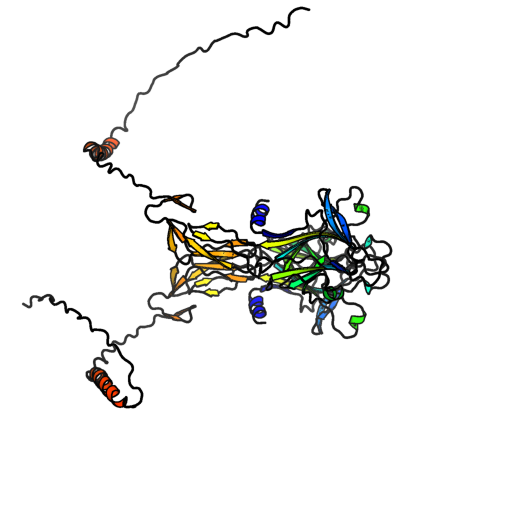.801 1 97.38 168 LEU B C 1
ATOM 3870 O O . LEU B 1 168 ? 18.828 -8.781 -5.48 1 97.38 168 LEU B O 1
ATOM 3874 N N . ALA B 1 169 ? 16.969 -9.383 -4.383 1 96.31 169 ALA B N 1
ATOM 3875 C CA . ALA B 1 169 ? 17.078 -10.781 -4.781 1 96.31 169 ALA B CA 1
ATOM 3876 C C . ALA B 1 169 ? 15.742 -11.312 -5.297 1 96.31 169 ALA B C 1
ATOM 3878 O O . ALA B 1 169 ? 14.711 -11.141 -4.645 1 96.31 169 ALA B O 1
ATOM 3879 N N . PHE B 1 170 ? 15.773 -11.898 -6.469 1 96.88 170 PHE B N 1
ATOM 3880 C CA . PHE B 1 170 ? 14.617 -12.539 -7.082 1 96.88 170 PHE B CA 1
ATOM 3881 C C . PHE B 1 170 ? 14.75 -14.055 -7.059 1 96.88 170 PHE B C 1
ATOM 3883 O O . PHE B 1 170 ? 15.773 -14.594 -7.484 1 96.88 170 PHE B O 1
ATOM 3890 N N . GLN B 1 171 ? 13.727 -14.688 -6.508 1 94.94 171 GLN B N 1
ATOM 3891 C CA . GLN B 1 171 ? 13.758 -16.141 -6.375 1 94.94 171 GLN B CA 1
ATOM 3892 C C . GLN B 1 171 ? 12.68 -16.797 -7.223 1 94.94 171 GLN B C 1
ATOM 3894 O O . GLN B 1 171 ? 11.508 -16.422 -7.148 1 94.94 171 GLN B O 1
ATOM 3899 N N . ASP B 1 172 ? 13.062 -17.734 -8.031 1 94.25 172 ASP B N 1
ATOM 3900 C CA . ASP B 1 172 ? 12.148 -18.516 -8.859 1 94.25 172 ASP B CA 1
ATOM 3901 C C . ASP B 1 172 ? 12.07 -19.969 -8.375 1 94.25 172 ASP B C 1
ATOM 3903 O O . ASP B 1 172 ? 13.102 -20.625 -8.219 1 94.25 172 ASP B O 1
ATOM 3907 N N . TYR B 1 173 ? 10.859 -20.453 -8.172 1 90.31 173 TYR B N 1
ATOM 3908 C CA . TYR B 1 173 ? 10.648 -21.844 -7.75 1 90.31 173 TYR B CA 1
ATOM 3909 C C . TYR B 1 173 ? 10.07 -22.672 -8.883 1 90.31 173 TYR B C 1
ATOM 3911 O O . TYR B 1 173 ? 9.602 -23.797 -8.664 1 90.31 173 TYR B O 1
ATOM 3919 N N . GLY B 1 174 ? 10.062 -22.109 -10.07 1 89.31 174 GLY B N 1
ATOM 3920 C CA . GLY B 1 174 ? 9.57 -22.922 -11.164 1 89.31 174 GLY B CA 1
ATOM 3921 C C . GLY B 1 174 ? 8.688 -22.156 -12.125 1 89.31 174 GLY B C 1
ATOM 3922 O O . GLY B 1 174 ? 7.688 -22.688 -12.625 1 89.31 174 GLY B O 1
ATOM 3923 N N . ALA B 1 175 ? 8.945 -20.984 -12.305 1 90.88 175 ALA B N 1
ATOM 3924 C CA . ALA B 1 175 ? 8.211 -20.188 -13.297 1 90.88 175 ALA B CA 1
ATOM 3925 C C . ALA B 1 175 ? 8.977 -20.125 -14.617 1 90.88 175 ALA B C 1
ATOM 3927 O O . ALA B 1 175 ? 10.188 -20.359 -14.648 1 90.88 175 ALA B O 1
ATOM 3928 N N . CYS B 1 176 ? 8.273 -19.969 -15.625 1 91.56 176 CYS B N 1
ATOM 3929 C CA . CYS B 1 176 ? 8.828 -19.562 -16.906 1 91.56 176 CYS B CA 1
ATOM 3930 C C . CYS B 1 176 ? 8.531 -18.094 -17.188 1 91.56 176 CYS B C 1
ATOM 3932 O O . CYS B 1 176 ? 7.43 -17.75 -17.609 1 91.56 176 CYS B O 1
ATOM 3934 N N . MET B 1 177 ? 9.547 -17.297 -16.922 1 94.25 177 MET B N 1
ATOM 3935 C CA . MET B 1 177 ? 9.258 -15.875 -16.922 1 94.25 177 MET B CA 1
ATOM 3936 C C . MET B 1 177 ? 10.469 -15.078 -17.406 1 94.25 177 MET B C 1
ATOM 3938 O O . MET B 1 177 ? 11.578 -15.609 -17.484 1 94.25 177 MET B O 1
ATOM 3942 N N . SER B 1 178 ? 10.148 -13.844 -17.781 1 93.94 178 SER B N 1
ATOM 3943 C CA . SER B 1 178 ? 11.172 -12.875 -18.156 1 93.94 178 SER B CA 1
ATOM 3944 C C . SER B 1 178 ? 11.031 -11.586 -17.344 1 93.94 178 SER B C 1
ATOM 3946 O O . SER B 1 178 ? 9.961 -10.992 -17.297 1 93.94 178 SER B O 1
ATOM 3948 N N . LEU B 1 179 ? 12.07 -11.297 -16.641 1 96.5 179 LEU B N 1
ATOM 3949 C CA . LEU B 1 179 ? 12.156 -9.992 -15.992 1 96.5 179 LEU B CA 1
ATOM 3950 C C . LEU B 1 179 ? 12.68 -8.938 -16.953 1 96.5 179 LEU B C 1
ATOM 3952 O O . LEU B 1 179 ? 13.875 -8.898 -17.266 1 96.5 179 LEU B O 1
ATOM 3956 N N . LEU B 1 180 ? 11.82 -8.102 -17.422 1 94.88 180 LEU B N 1
ATOM 3957 C CA . LEU B 1 180 ? 12.148 -7.148 -18.469 1 94.88 180 LEU B CA 1
ATOM 3958 C C . LEU B 1 180 ? 12.914 -5.957 -17.922 1 94.88 180 LEU B C 1
ATOM 3960 O O . LEU B 1 180 ? 13.906 -5.52 -18.5 1 94.88 180 LEU B O 1
ATOM 3964 N N . SER B 1 181 ? 12.414 -5.441 -16.797 1 96.44 181 SER B N 1
ATOM 3965 C CA . SER B 1 181 ? 13.102 -4.293 -16.219 1 96.44 181 SER B CA 1
ATOM 3966 C C . SER B 1 181 ? 12.75 -4.121 -14.75 1 96.44 181 SER B C 1
ATOM 3968 O O . SER B 1 181 ? 11.703 -4.59 -14.297 1 96.44 181 SER B O 1
ATOM 3970 N N . VAL B 1 182 ? 13.664 -3.51 -14.062 1 98.06 182 VAL B N 1
ATOM 3971 C CA . VAL B 1 182 ? 13.5 -3.158 -12.656 1 98.06 182 VAL B CA 1
ATOM 3972 C C . VAL B 1 182 ? 13.906 -1.704 -12.438 1 98.06 182 VAL B C 1
ATOM 3974 O O . VAL B 1 182 ? 14.977 -1.278 -12.875 1 98.06 182 VAL B O 1
ATOM 3977 N N . ARG B 1 183 ? 13.016 -0.981 -11.844 1 98.19 183 ARG B N 1
ATOM 3978 C CA . ARG B 1 183 ? 13.312 0.391 -11.445 1 98.19 183 ARG B CA 1
ATOM 3979 C C . ARG B 1 183 ? 13.133 0.571 -9.938 1 98.19 183 ARG B C 1
ATOM 3981 O O . ARG B 1 183 ? 12.094 0.195 -9.383 1 98.19 183 ARG B O 1
ATOM 3988 N N . VAL B 1 184 ? 14.172 1.053 -9.305 1 98.5 184 VAL B N 1
ATOM 3989 C CA . VAL B 1 184 ? 14.109 1.353 -7.879 1 98.5 184 VAL B CA 1
ATOM 3990 C C . VAL B 1 184 ? 14.141 2.865 -7.668 1 98.5 184 VAL B C 1
ATOM 3992 O O . VAL B 1 184 ? 15 3.559 -8.211 1 98.5 184 VAL B O 1
ATOM 3995 N N . PHE B 1 185 ? 13.164 3.344 -6.891 1 97.88 185 PHE B N 1
ATOM 3996 C CA . PHE B 1 185 ? 13.109 4.781 -6.656 1 97.88 185 PHE B CA 1
ATOM 3997 C C . PHE B 1 185 ? 12.586 5.086 -5.258 1 97.88 185 PHE B C 1
ATOM 3999 O O . PHE B 1 185 ? 12.086 4.191 -4.57 1 97.88 185 PHE B O 1
ATOM 4006 N N . HIS B 1 186 ? 12.883 6.234 -4.812 1 97.12 186 HIS B N 1
ATOM 4007 C CA . HIS B 1 186 ? 12.273 6.777 -3.604 1 97.12 186 HIS B CA 1
ATOM 4008 C C . HIS B 1 186 ? 11.625 8.125 -3.873 1 97.12 186 HIS B C 1
ATOM 4010 O O . HIS B 1 186 ? 11.805 8.703 -4.949 1 97.12 186 HIS B O 1
ATOM 4016 N N . LYS B 1 187 ? 10.805 8.562 -2.979 1 96.38 187 LYS B N 1
ATOM 4017 C CA . LYS B 1 187 ? 10.047 9.797 -3.16 1 96.38 187 LYS B CA 1
ATOM 4018 C C . LYS B 1 187 ? 10.547 10.891 -2.217 1 96.38 187 LYS B C 1
ATOM 4020 O O . LYS B 1 187 ? 10.992 10.602 -1.104 1 96.38 187 LYS B O 1
ATOM 4025 N N . LYS B 1 188 ? 10.516 12.078 -2.656 1 96.25 188 LYS B N 1
ATOM 4026 C CA . LYS B 1 188 ? 10.906 13.25 -1.865 1 96.25 188 LYS B CA 1
ATOM 4027 C C . LYS B 1 188 ? 10.094 14.477 -2.266 1 96.25 188 LYS B C 1
ATOM 4029 O O . LYS B 1 188 ? 9.57 14.547 -3.379 1 96.25 188 LYS B O 1
ATOM 4034 N N . CYS B 1 189 ? 9.977 15.359 -1.346 1 96.25 189 CYS B N 1
ATOM 4035 C CA . CYS B 1 189 ? 9.383 16.656 -1.636 1 96.25 189 CYS B CA 1
ATOM 4036 C C . CYS B 1 189 ? 10.43 17.641 -2.152 1 96.25 189 CYS B C 1
ATOM 4038 O O . CYS B 1 189 ? 11.461 17.844 -1.511 1 96.25 189 CYS B O 1
ATOM 4040 N N . PRO B 1 190 ? 10.188 18.188 -3.297 1 95.75 190 PRO B N 1
ATOM 4041 C CA . PRO B 1 190 ? 11.18 19.109 -3.855 1 95.75 190 PRO B CA 1
ATOM 4042 C C . PRO B 1 190 ? 11.281 20.406 -3.072 1 95.75 190 PRO B C 1
ATOM 4044 O O . PRO B 1 190 ? 10.383 20.734 -2.291 1 95.75 190 PRO B O 1
ATOM 4047 N N . SER B 1 191 ? 12.438 21.047 -3.268 1 94.88 191 SER B N 1
ATOM 4048 C CA . SER B 1 191 ? 12.555 22.375 -2.682 1 94.88 191 SER B CA 1
ATOM 4049 C C . SER B 1 191 ? 11.508 23.328 -3.252 1 94.88 191 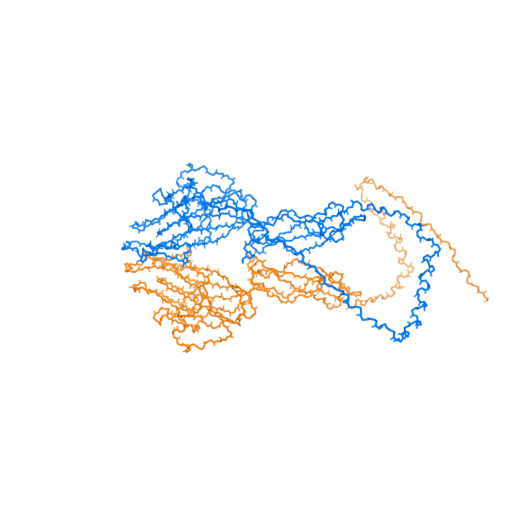SER B C 1
ATOM 4051 O O . SER B 1 191 ? 11.242 23.328 -4.457 1 94.88 191 SER B O 1
ATOM 4053 N N . VAL B 1 192 ? 10.922 24.125 -2.41 1 94.19 192 VAL B N 1
ATOM 4054 C CA . VAL B 1 192 ? 9.875 25.016 -2.871 1 94.19 192 VAL B CA 1
ATOM 4055 C C . VAL B 1 192 ? 9.906 26.312 -2.059 1 94.19 192 VAL B C 1
ATOM 4057 O O . VAL B 1 192 ? 10.469 26.344 -0.958 1 94.19 192 VAL B O 1
ATOM 4060 N N . VAL B 1 193 ? 9.453 27.328 -2.658 1 92.06 193 VAL B N 1
ATOM 4061 C CA . VAL B 1 193 ? 9.203 28.578 -1.958 1 92.06 193 VAL B CA 1
ATOM 4062 C C . VAL B 1 193 ? 7.703 28.797 -1.794 1 92.06 193 VAL B C 1
ATOM 4064 O O . VAL B 1 193 ? 6.949 28.734 -2.77 1 92.06 193 VAL B O 1
ATOM 4067 N N . GLN B 1 194 ? 7.32 28.875 -0.55 1 90.38 194 GLN B N 1
ATOM 4068 C CA . GLN B 1 194 ? 5.914 29.109 -0.24 1 90.38 194 GLN B CA 1
ATOM 4069 C C . GLN B 1 194 ? 5.758 30.156 0.866 1 90.38 194 GLN B C 1
ATOM 4071 O O . GLN B 1 194 ? 6.422 30.078 1.901 1 90.38 194 GLN B O 1
ATOM 4076 N N . ASN B 1 195 ? 4.84 31.156 0.712 1 89.56 195 ASN B N 1
ATOM 4077 C CA . ASN B 1 195 ? 4.594 32.188 1.692 1 89.56 195 ASN B CA 1
ATOM 4078 C C . ASN B 1 195 ? 5.887 32.906 2.084 1 89.56 195 ASN B C 1
ATOM 4080 O O . ASN B 1 195 ? 6.148 33.125 3.27 1 89.56 195 ASN B O 1
ATOM 4084 N N . PHE B 1 196 ? 6.734 33.125 1.019 1 91.5 196 PHE B N 1
ATOM 4085 C CA . PHE B 1 196 ? 7.977 33.875 1.107 1 91.5 196 PHE B CA 1
ATOM 4086 C C . PHE B 1 196 ? 9 33.156 1.971 1 91.5 196 PHE B C 1
ATOM 4088 O O . PHE B 1 196 ? 9.883 33.781 2.564 1 91.5 196 PHE B O 1
ATOM 4095 N N . ALA B 1 197 ? 8.805 31.859 2.084 1 94.12 197 ALA B N 1
ATOM 4096 C CA . ALA B 1 197 ? 9.766 31.016 2.781 1 94.12 197 ALA B CA 1
ATOM 4097 C C . ALA B 1 197 ? 10.266 29.891 1.876 1 94.12 197 ALA B C 1
ATOM 4099 O O . ALA B 1 197 ? 9.5 29.359 1.074 1 94.12 197 ALA B O 1
ATOM 4100 N N . ILE B 1 198 ? 11.5 29.594 2.031 1 95.31 198 ILE B N 1
ATOM 4101 C CA . ILE B 1 198 ? 12.078 28.516 1.248 1 95.31 198 ILE B CA 1
ATOM 4102 C C . ILE B 1 198 ? 12.133 27.234 2.092 1 95.31 198 ILE B C 1
ATOM 4104 O O . ILE B 1 198 ? 12.562 27.266 3.246 1 95.31 198 ILE B O 1
ATOM 4108 N N . PHE B 1 199 ? 11.625 26.156 1.502 1 96.31 199 PHE B N 1
ATOM 4109 C CA . PHE B 1 199 ? 11.664 24.844 2.127 1 96.31 199 PHE B CA 1
ATOM 4110 C C . PHE B 1 199 ? 12.625 23.922 1.381 1 96.31 199 PHE B C 1
ATOM 4112 O O . PHE B 1 199 ? 12.516 23.75 0.163 1 96.31 199 PHE B O 1
ATOM 4119 N N . PRO B 1 200 ? 13.57 23.359 2.104 1 96.75 200 PRO B N 1
ATOM 4120 C CA . PRO B 1 200 ? 14.539 22.484 1.43 1 96.75 200 PRO B CA 1
ATOM 4121 C C . PRO B 1 200 ? 13.93 21.172 0.98 1 96.75 200 PRO B C 1
ATOM 4123 O O . PRO B 1 200 ? 12.859 20.781 1.47 1 96.75 200 PRO B O 1
ATOM 4126 N N . GLU B 1 201 ? 14.586 20.594 -0.005 1 95.88 201 GLU B N 1
ATOM 4127 C CA . GLU B 1 201 ? 14.219 19.234 -0.378 1 95.88 201 GLU B CA 1
ATOM 4128 C C . GLU B 1 201 ? 14.156 18.328 0.845 1 95.88 201 GLU B C 1
ATOM 4130 O O . GLU B 1 201 ? 15.047 18.359 1.697 1 95.88 201 GLU B O 1
ATOM 4135 N N . THR B 1 202 ? 13.039 17.531 0.922 1 96.5 202 THR B N 1
ATOM 4136 C CA . THR B 1 202 ? 12.805 16.734 2.117 1 96.5 202 THR B CA 1
ATOM 4137 C C . THR B 1 202 ? 12.453 15.297 1.741 1 96.5 202 THR B C 1
ATOM 4139 O O . THR B 1 202 ? 11.555 15.062 0.926 1 96.5 202 THR B O 1
ATOM 4142 N N . MET B 1 203 ? 13.125 14.305 2.381 1 95.75 203 MET B N 1
ATOM 4143 C CA . MET B 1 203 ? 12.852 12.891 2.148 1 95.75 203 MET B CA 1
ATOM 4144 C C . MET B 1 203 ? 11.562 12.461 2.84 1 95.75 203 MET B C 1
ATOM 4146 O O . MET B 1 203 ? 11.273 12.906 3.949 1 95.75 203 MET B O 1
ATOM 4150 N N . THR B 1 204 ? 10.836 11.586 2.123 1 95.75 204 THR B N 1
ATOM 4151 C CA . THR B 1 204 ? 9.648 11.039 2.762 1 95.75 204 THR B CA 1
ATOM 4152 C C . THR B 1 204 ? 10.023 10.133 3.926 1 95.75 204 THR B C 1
ATOM 4154 O O . THR B 1 204 ? 11.18 9.711 4.043 1 95.75 204 THR B O 1
ATOM 4157 N N . GLY B 1 205 ? 9.047 9.883 4.781 1 94.12 205 GLY B N 1
ATOM 4158 C CA . GLY B 1 205 ? 9.289 9.086 5.973 1 94.12 205 GLY B CA 1
ATOM 4159 C C . GLY B 1 205 ? 9.336 7.594 5.695 1 94.12 205 GLY B C 1
ATOM 4160 O O . GLY B 1 205 ? 9.258 7.172 4.543 1 94.12 205 GLY B O 1
ATOM 4161 N N . ALA B 1 206 ? 9.484 6.852 6.773 1 93.56 206 ALA B N 1
ATOM 4162 C CA . ALA B 1 206 ? 9.641 5.398 6.684 1 93.56 206 ALA B CA 1
ATOM 4163 C C . ALA B 1 206 ? 8.312 4.727 6.328 1 93.56 206 ALA B C 1
ATOM 4165 O O . ALA B 1 206 ? 8.297 3.686 5.672 1 93.56 206 ALA B O 1
ATOM 4166 N N . GLU B 1 207 ? 7.32 5.363 6.871 1 91.56 207 GLU B N 1
ATOM 4167 C CA . GLU B 1 207 ? 5.992 4.828 6.578 1 91.56 207 GLU B CA 1
ATOM 4168 C C . GLU B 1 207 ? 5.305 5.637 5.48 1 91.56 207 GLU B C 1
ATOM 4170 O O . GLU B 1 207 ? 5.477 6.855 5.398 1 91.56 207 GLU B O 1
ATOM 4175 N N . SER B 1 208 ? 4.449 4.949 4.75 1 88.25 208 SER B N 1
ATOM 4176 C CA . SER B 1 208 ? 3.775 5.605 3.637 1 88.25 208 SER B CA 1
ATOM 4177 C C . SER B 1 208 ? 2.809 6.68 4.129 1 88.25 208 SER B C 1
ATOM 4179 O O . SER B 1 208 ? 2.506 7.629 3.402 1 88.25 208 SER B O 1
ATOM 4181 N N . THR B 1 209 ? 2.305 6.555 5.289 1 88.44 209 THR B N 1
ATOM 4182 C CA . THR B 1 209 ? 1.32 7.504 5.797 1 88.44 209 THR B CA 1
ATOM 4183 C C . THR B 1 209 ? 1.974 8.508 6.742 1 88.44 209 THR B C 1
ATOM 4185 O O . THR B 1 209 ? 1.29 9.344 7.34 1 88.44 209 THR B O 1
ATOM 4188 N N . SER B 1 210 ? 3.291 8.445 6.848 1 89.12 210 SER B N 1
ATOM 4189 C CA . SER B 1 210 ? 4.012 9.352 7.734 1 89.12 210 SER B CA 1
ATOM 4190 C C . SER B 1 210 ? 4.117 10.742 7.133 1 89.12 210 SER B C 1
ATOM 4192 O O . SER B 1 210 ? 4.043 10.906 5.914 1 89.12 210 SER B O 1
ATOM 4194 N N . LEU B 1 211 ? 4.176 11.727 8 1 93.88 211 LEU B N 1
ATOM 4195 C CA . LEU B 1 211 ? 4.434 13.109 7.629 1 93.88 211 LEU B CA 1
ATOM 4196 C C . LEU B 1 211 ? 5.773 13.586 8.188 1 93.88 211 LEU B C 1
ATOM 4198 O O . LEU B 1 211 ? 6.051 13.414 9.375 1 93.88 211 LEU B O 1
ATOM 4202 N N . VAL B 1 212 ? 6.574 14.141 7.309 1 95.81 212 VAL B N 1
ATOM 4203 C CA . VAL B 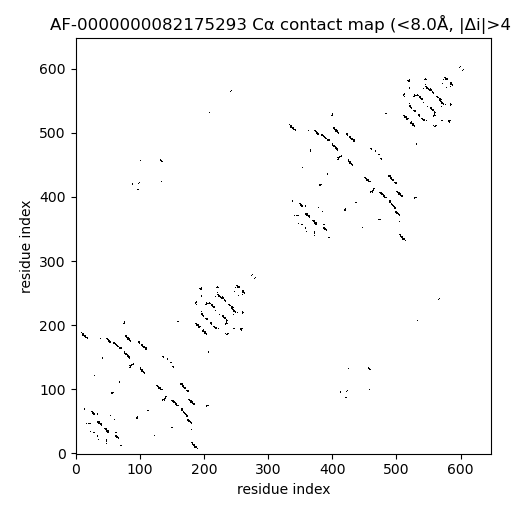1 212 ? 7.863 14.68 7.734 1 95.81 212 VAL B CA 1
ATOM 4204 C C . VAL B 1 212 ? 7.801 16.203 7.773 1 95.81 212 VAL B C 1
ATOM 4206 O O . VAL B 1 212 ? 7.391 16.844 6.801 1 95.81 212 VAL B O 1
ATOM 4209 N N . ILE B 1 213 ? 8.234 16.781 8.867 1 95.69 213 ILE B N 1
ATOM 4210 C CA . ILE B 1 213 ? 8.18 18.219 9.062 1 95.69 213 ILE B CA 1
ATOM 4211 C C . ILE B 1 213 ? 9.391 18.875 8.406 1 95.69 213 ILE B C 1
ATOM 4213 O O . ILE B 1 213 ? 10.523 18.438 8.586 1 95.69 213 ILE B O 1
ATOM 4217 N N . ALA B 1 214 ? 9.133 19.859 7.641 1 97.12 214 ALA B N 1
ATOM 4218 C CA . ALA B 1 214 ? 10.172 20.719 7.074 1 97.12 214 ALA B CA 1
ATOM 4219 C C . ALA B 1 214 ? 10.031 22.156 7.574 1 97.12 214 ALA B C 1
ATOM 4221 O O . ALA B 1 214 ? 8.961 22.75 7.48 1 97.12 214 ALA B O 1
ATOM 4222 N N . ARG B 1 215 ? 11.109 22.672 8.008 1 96.44 215 ARG B N 1
ATOM 4223 C CA . ARG B 1 215 ? 11.109 24.047 8.469 1 96.44 215 ARG B CA 1
ATOM 4224 C C . ARG B 1 215 ? 11.516 25 7.352 1 96.44 215 ARG B C 1
ATOM 4226 O O . ARG B 1 215 ? 12.43 24.719 6.582 1 96.44 215 ARG B O 1
ATOM 4233 N N . GLY B 1 216 ? 10.812 26.047 7.336 1 96 216 GLY B N 1
ATOM 4234 C CA . GLY B 1 216 ? 11.078 27.047 6.309 1 96 216 GLY B CA 1
ATOM 4235 C C . GLY B 1 216 ? 11.914 28.203 6.805 1 96 216 GLY B C 1
ATOM 4236 O O . GLY B 1 216 ? 11.953 28.484 8.008 1 96 216 GLY B O 1
ATOM 4237 N N . THR B 1 217 ? 12.625 28.859 5.844 1 95.5 217 THR B N 1
ATOM 4238 C CA . THR B 1 217 ? 13.383 30.078 6.094 1 95.5 217 THR B CA 1
ATOM 4239 C C . THR B 1 217 ? 12.914 31.203 5.176 1 95.5 217 THR B C 1
ATOM 4241 O O . THR B 1 217 ? 12.734 31 3.975 1 95.5 217 THR B O 1
ATOM 4244 N N . CYS B 1 218 ? 12.711 32.312 5.805 1 94.44 218 CYS B N 1
ATOM 4245 C CA . CYS B 1 218 ? 12.227 33.438 5.012 1 94.44 218 CYS B CA 1
ATOM 4246 C C . CYS B 1 218 ? 13.227 33.781 3.922 1 94.44 218 CYS B C 1
ATOM 4248 O O . CYS B 1 218 ? 14.438 33.781 4.148 1 94.44 218 CYS B O 1
ATOM 4250 N N . ILE B 1 219 ? 12.703 34.094 2.771 1 93.5 219 ILE B N 1
ATOM 4251 C CA . ILE B 1 219 ? 13.555 34.5 1.655 1 93.5 219 ILE B CA 1
ATOM 4252 C C . ILE B 1 219 ? 14.148 35.875 1.929 1 93.5 219 ILE B C 1
ATOM 4254 O O . ILE B 1 219 ? 13.797 36.531 2.922 1 93.5 219 ILE B O 1
ATOM 4258 N N . ALA B 1 220 ? 15.016 36.281 1.002 1 91.38 220 ALA B N 1
ATOM 4259 C CA . ALA B 1 220 ? 15.672 37.594 1.166 1 91.38 220 ALA B CA 1
ATOM 4260 C C . ALA B 1 220 ? 14.648 38.719 1.177 1 91.38 220 ALA B C 1
ATOM 4262 O O . ALA B 1 220 ? 13.703 38.719 0.389 1 91.38 220 ALA B O 1
ATOM 4263 N N . ASN B 1 221 ? 14.828 39.656 2.049 1 91.19 221 ASN B N 1
ATOM 4264 C CA . ASN B 1 221 ? 14.023 40.844 2.176 1 91.19 221 ASN B CA 1
ATOM 4265 C C . ASN B 1 221 ? 12.641 40.562 2.738 1 91.19 221 ASN B C 1
ATOM 4267 O O . ASN B 1 221 ? 11.672 41.25 2.439 1 91.19 221 ASN B O 1
ATOM 4271 N N . SER B 1 222 ? 12.578 39.438 3.385 1 92.56 222 SER B N 1
ATOM 4272 C CA . SER B 1 222 ? 11.344 39.062 4.078 1 92.56 222 SER B CA 1
ATOM 4273 C C . SER B 1 222 ? 11.594 38.812 5.559 1 92.56 222 SER B C 1
ATOM 4275 O O . SER B 1 222 ? 12.75 38.719 5.992 1 92.56 222 SER B O 1
ATOM 4277 N N . GLU B 1 223 ? 10.477 38.938 6.359 1 94.06 223 GLU B N 1
ATOM 4278 C CA . GLU B 1 223 ? 10.578 38.719 7.797 1 94.06 223 GLU B CA 1
ATOM 4279 C C . GLU B 1 223 ? 9.461 37.812 8.281 1 94.06 223 GLU B C 1
ATOM 4281 O O . GLU B 1 223 ? 8.406 37.688 7.648 1 94.06 223 GLU B O 1
ATOM 4286 N N . GLU B 1 224 ? 9.734 37.156 9.445 1 93.31 224 GLU B N 1
ATOM 4287 C CA . GLU B 1 224 ? 8.773 36.188 10 1 93.31 224 GLU B CA 1
ATOM 4288 C C . GLU B 1 224 ? 7.555 36.906 10.57 1 93.31 224 GLU B C 1
ATOM 4290 O O . GLU B 1 224 ? 7.691 37.938 11.234 1 93.31 224 GLU B O 1
ATOM 4295 N N . VAL B 1 225 ? 6.371 36.469 10.219 1 87.69 225 VAL B N 1
ATOM 4296 C CA . VAL B 1 225 ? 5.129 37.031 10.75 1 87.69 225 VAL B CA 1
ATOM 4297 C C . VAL B 1 225 ? 4.48 36.031 11.695 1 87.69 225 VAL B C 1
ATOM 4299 O O . VAL B 1 225 ? 4.18 36.344 12.844 1 87.69 225 VAL B O 1
ATOM 4302 N N . ASP B 1 226 ? 4.184 34.875 11.203 1 86.19 226 ASP B N 1
ATOM 4303 C CA . ASP B 1 226 ? 3.584 33.781 11.984 1 86.19 226 ASP B CA 1
ATOM 4304 C C . ASP B 1 226 ? 4.52 32.562 12.055 1 86.19 226 ASP B C 1
ATOM 4306 O O . ASP B 1 226 ? 4.832 31.953 11.039 1 86.19 226 ASP B O 1
ATOM 4310 N N . VAL B 1 227 ? 4.867 32.344 13.359 1 86.5 227 VAL B N 1
ATOM 4311 C CA . VAL B 1 227 ? 5.832 31.266 13.562 1 86.5 227 VAL B CA 1
ATOM 4312 C C . VAL B 1 227 ? 5.215 30.172 14.43 1 86.5 227 VAL B C 1
ATOM 4314 O O . VAL B 1 227 ? 4.344 30.453 15.258 1 86.5 227 VAL B O 1
ATOM 4317 N N . PRO B 1 228 ? 5.633 28.922 14.156 1 91.06 228 PRO B N 1
ATOM 4318 C CA . PRO B 1 228 ? 6.727 28.438 13.312 1 91.06 228 PRO B CA 1
ATOM 4319 C C . PRO B 1 228 ? 6.316 28.281 11.852 1 91.06 228 PRO B C 1
ATOM 4321 O O . PRO B 1 228 ? 5.137 28.062 11.555 1 91.06 228 PRO B O 1
ATOM 4324 N N . ILE B 1 229 ? 7.336 28.469 10.969 1 94.06 229 ILE B N 1
ATOM 4325 C CA . ILE B 1 229 ? 7.121 28.266 9.539 1 94.06 229 ILE B CA 1
ATOM 4326 C C . ILE B 1 229 ? 7.43 26.828 9.156 1 94.06 229 ILE B C 1
ATOM 4328 O O . ILE B 1 229 ? 8.594 26.406 9.156 1 94.06 229 ILE B O 1
ATOM 4332 N N . LYS B 1 230 ? 6.32 26.109 8.844 1 95.38 230 LYS B N 1
ATOM 4333 C CA . LYS B 1 230 ? 6.5 24.672 8.641 1 95.38 230 LYS B CA 1
ATOM 4334 C C . LYS B 1 230 ? 5.668 24.188 7.457 1 95.38 230 LYS B C 1
ATOM 4336 O O . LYS B 1 230 ? 4.625 24.75 7.145 1 95.38 230 LYS B O 1
ATOM 4341 N N . LEU B 1 231 ? 6.219 23.219 6.762 1 96 231 LEU B N 1
ATOM 4342 C CA . LEU B 1 231 ? 5.492 22.375 5.824 1 96 231 LEU B CA 1
ATOM 4343 C C . LEU B 1 231 ? 5.645 20.906 6.199 1 96 231 LEU B C 1
ATOM 4345 O O . LEU B 1 231 ? 6.527 20.547 6.984 1 96 231 LEU B O 1
ATOM 4349 N N . TYR B 1 232 ? 4.719 20.125 5.695 1 95.38 232 TYR B N 1
ATOM 4350 C CA . TYR B 1 232 ? 4.766 18.688 5.945 1 95.38 232 TYR B CA 1
ATOM 4351 C C . TYR B 1 232 ? 4.863 17.906 4.641 1 95.38 232 TYR B C 1
ATOM 4353 O O . TYR B 1 232 ? 4.074 18.141 3.719 1 95.38 232 TYR B O 1
ATOM 4361 N N . CYS B 1 233 ? 5.84 17.016 4.566 1 95.44 233 CYS B N 1
ATOM 4362 C CA . CYS B 1 233 ? 6.031 16.172 3.398 1 95.44 233 CYS B CA 1
ATOM 4363 C C . CYS B 1 233 ? 5.367 14.805 3.596 1 95.44 233 CYS B C 1
ATOM 4365 O O . CYS B 1 233 ? 5.711 14.07 4.523 1 95.44 233 CYS B O 1
ATOM 4367 N N . ASN B 1 234 ? 4.453 14.438 2.697 1 94 234 ASN B N 1
ATOM 4368 C CA . ASN B 1 234 ? 3.762 13.164 2.861 1 94 234 ASN B CA 1
ATOM 4369 C C . ASN B 1 234 ? 4.484 12.039 2.137 1 94 234 ASN B C 1
ATOM 4371 O O . ASN B 1 234 ? 5.555 12.242 1.562 1 94 234 ASN B O 1
ATOM 4375 N N . GLY B 1 235 ? 3.918 10.852 2.141 1 93.44 235 GLY B N 1
ATOM 4376 C CA . GLY B 1 235 ? 4.574 9.664 1.614 1 93.44 235 GLY B CA 1
ATOM 4377 C C . GLY B 1 235 ? 4.676 9.664 0.101 1 93.44 235 GLY B C 1
ATOM 4378 O O . GLY B 1 235 ? 5.441 8.883 -0.473 1 93.44 235 GLY B O 1
ATOM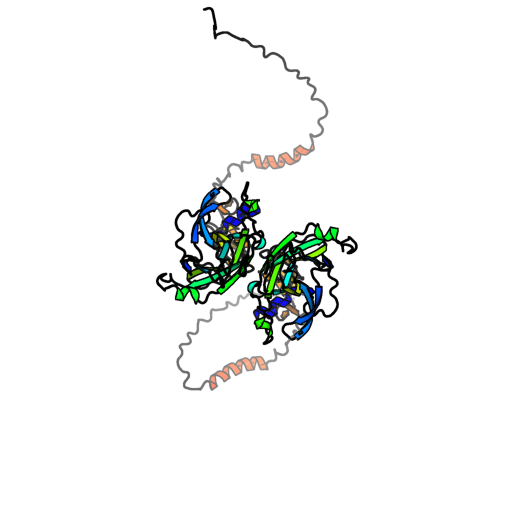 4379 N N . ASP B 1 236 ? 3.943 10.508 -0.567 1 93.44 236 ASP B N 1
ATOM 4380 C CA . ASP B 1 236 ? 3.973 10.578 -2.025 1 93.44 236 ASP B CA 1
ATOM 4381 C C . ASP B 1 236 ? 4.922 11.672 -2.5 1 93.44 236 ASP B C 1
ATOM 4383 O O . ASP B 1 236 ? 5.039 11.922 -3.703 1 93.44 236 ASP B O 1
ATOM 4387 N N . GLY B 1 237 ? 5.516 12.328 -1.545 1 94.69 237 GLY B N 1
ATOM 4388 C CA . GLY B 1 237 ? 6.406 13.422 -1.906 1 94.69 237 GLY B CA 1
ATOM 4389 C C . GLY B 1 237 ? 5.676 14.719 -2.201 1 94.69 237 GLY B C 1
ATOM 4390 O O . GLY B 1 237 ? 6.094 15.484 -3.068 1 94.69 237 GLY B O 1
ATOM 4391 N N . GLU B 1 238 ? 4.586 14.906 -1.541 1 93.5 238 GLU B N 1
ATOM 4392 C CA . GLU B 1 238 ? 3.793 16.125 -1.701 1 93.5 238 GLU B CA 1
ATOM 4393 C C . GLU B 1 238 ? 3.809 16.953 -0.428 1 93.5 238 GLU B C 1
ATOM 4395 O O . GLU B 1 238 ? 3.736 16.422 0.679 1 93.5 238 GLU B O 1
ATOM 4400 N N . TRP B 1 239 ? 3.943 18.266 -0.643 1 94.19 239 TRP B N 1
ATOM 4401 C CA . TRP B 1 239 ? 3.887 19.188 0.491 1 94.19 239 TRP B CA 1
ATOM 4402 C C . TRP B 1 239 ? 2.449 19.375 0.965 1 94.19 239 TRP B C 1
ATOM 4404 O O . TRP B 1 239 ? 1.533 19.516 0.152 1 94.19 239 TRP B O 1
ATOM 4414 N N . MET B 1 240 ? 2.383 19.297 2.326 1 92.88 240 MET B N 1
ATOM 4415 C CA . MET B 1 240 ? 1.052 19.438 2.908 1 92.88 240 MET B CA 1
ATOM 4416 C C . MET B 1 240 ? 1.057 20.438 4.051 1 92.88 240 MET B C 1
ATOM 4418 O O . MET B 1 240 ? 2.1 20.688 4.656 1 92.88 240 MET B O 1
ATOM 4422 N N . VAL B 1 241 ? -0.04 21.156 4.25 1 90.75 241 VAL B N 1
ATOM 4423 C CA . VAL B 1 241 ? -0.408 21.875 5.465 1 90.75 241 VAL B CA 1
ATOM 4424 C C . VAL B 1 241 ? 0.604 22.984 5.734 1 90.75 241 VAL B C 1
ATOM 4426 O O . VAL B 1 241 ? 1.336 22.953 6.727 1 90.75 241 VAL B O 1
ATOM 4429 N N . PRO B 1 242 ? 0.535 23.969 5.035 1 91.44 242 PRO B N 1
ATOM 4430 C CA . PRO B 1 242 ? 1.393 25.109 5.344 1 91.44 242 PRO B CA 1
ATOM 4431 C C . PRO B 1 242 ? 1.027 25.781 6.668 1 91.44 242 PRO B C 1
ATOM 4433 O O . PRO B 1 242 ? -0.151 26.047 6.93 1 91.44 242 PRO B O 1
ATOM 4436 N N . ILE B 1 243 ? 2.016 25.938 7.496 1 90.06 243 ILE B N 1
ATOM 4437 C CA . ILE B 1 243 ? 1.853 26.625 8.766 1 90.06 243 ILE B CA 1
ATOM 4438 C C . ILE B 1 243 ? 2.83 27.797 8.844 1 90.06 243 ILE B C 1
ATOM 4440 O O . ILE B 1 243 ? 4.008 27.656 8.508 1 90.06 243 ILE B O 1
ATOM 4444 N N . GLY B 1 244 ? 2.293 28.922 9.258 1 89.5 244 GLY B N 1
ATOM 4445 C CA . GLY B 1 244 ? 3.141 30.109 9.383 1 89.5 244 GLY B CA 1
ATOM 4446 C C . GLY B 1 244 ? 3.395 30.797 8.062 1 89.5 244 GLY B C 1
ATOM 4447 O O . GLY B 1 244 ? 2.869 30.391 7.023 1 89.5 244 GLY B O 1
ATOM 4448 N N . SER B 1 245 ? 4.027 31.953 8.203 1 90.38 245 SER B N 1
ATOM 4449 C CA . SER B 1 245 ? 4.262 32.719 6.98 1 90.38 245 SER B CA 1
ATOM 4450 C C . SER B 1 245 ? 5.316 33.812 7.195 1 90.38 245 SER B C 1
ATOM 4452 O O . SER B 1 245 ? 5.613 34.156 8.336 1 90.38 245 SER B O 1
ATOM 4454 N N . CYS B 1 246 ? 5.938 34.156 6.051 1 92.94 246 CYS B N 1
ATOM 4455 C CA . CYS B 1 246 ? 6.801 35.312 5.957 1 92.94 246 CYS B CA 1
ATOM 4456 C C . CYS B 1 246 ? 6.137 36.406 5.145 1 92.94 246 CYS B C 1
ATOM 4458 O O . CYS B 1 246 ? 5.152 36.156 4.441 1 92.94 246 CYS B O 1
ATOM 4460 N N . THR B 1 247 ? 6.527 37.594 5.387 1 91.88 247 THR B N 1
ATOM 4461 C CA . THR B 1 247 ? 6.074 38.75 4.586 1 91.88 247 THR B CA 1
ATOM 4462 C C . THR B 1 247 ? 7.25 39.625 4.199 1 91.88 247 THR B C 1
ATOM 4464 O O . THR B 1 247 ? 8.297 39.625 4.855 1 91.88 247 THR B O 1
ATOM 4467 N N . CYS B 1 248 ? 7.066 40.281 3.096 1 91.44 248 CYS B N 1
ATOM 4468 C CA . CYS B 1 248 ? 8.109 41.188 2.66 1 91.44 248 CYS B CA 1
ATOM 4469 C C . CYS B 1 248 ? 8.344 42.281 3.703 1 91.44 248 CYS B C 1
ATOM 4471 O O . CYS B 1 248 ? 7.395 42.781 4.312 1 91.44 248 CYS B O 1
ATOM 4473 N N . LYS B 1 249 ? 9.664 42.594 3.943 1 90.5 249 LYS B N 1
ATOM 4474 C CA . LYS B 1 249 ? 10.016 43.688 4.84 1 90.5 249 LYS B CA 1
ATOM 4475 C C . LYS B 1 249 ? 9.461 45 4.336 1 90.5 249 LYS B C 1
ATOM 4477 O O . LYS B 1 249 ? 9.109 45.125 3.164 1 90.5 249 LYS B O 1
ATOM 4482 N N . ALA B 1 250 ? 9.414 45.875 5.305 1 88 250 ALA B N 1
ATOM 4483 C CA . ALA B 1 250 ? 8.953 47.219 4.918 1 88 250 ALA B CA 1
ATOM 4484 C C . ALA B 1 250 ? 9.797 47.781 3.77 1 88 250 ALA B C 1
ATOM 4486 O O . ALA B 1 250 ? 11.023 47.688 3.795 1 88 250 ALA B O 1
ATOM 4487 N N . GLY B 1 251 ? 9.18 48.344 2.723 1 86.56 251 GLY B N 1
ATOM 4488 C CA . GLY B 1 251 ? 9.875 48.875 1.577 1 86.56 251 GLY B CA 1
ATOM 4489 C C . GLY B 1 251 ? 9.969 47.938 0.408 1 86.56 251 GLY B C 1
ATOM 4490 O O . GLY B 1 251 ? 10.359 48.312 -0.695 1 86.56 251 GLY B O 1
ATOM 4491 N N . PHE B 1 252 ? 9.773 46.75 0.746 1 89.44 252 PHE B N 1
ATOM 4492 C CA . PHE B 1 252 ? 9.82 45.719 -0.31 1 89.44 252 PHE B CA 1
ATOM 4493 C C . PHE B 1 252 ? 8.414 45.281 -0.684 1 89.44 252 PHE B C 1
ATOM 4495 O O . PHE B 1 252 ? 7.52 45.219 0.166 1 89.44 252 PHE B O 1
ATOM 4502 N N . GLU B 1 253 ? 8.18 45 -1.997 1 85.69 253 GLU B N 1
ATOM 4503 C CA . GLU B 1 253 ? 6.859 44.594 -2.463 1 85.69 253 GLU B CA 1
ATOM 4504 C C . GLU B 1 253 ? 6.875 43.156 -2.959 1 85.69 253 GLU B C 1
ATOM 4506 O O . GLU B 1 253 ? 7.828 42.719 -3.613 1 85.69 253 GLU B O 1
ATOM 4511 N N . PRO B 1 254 ? 5.785 42.406 -2.533 1 85.56 254 PRO B N 1
ATOM 4512 C CA . PRO B 1 254 ? 5.691 41.031 -3.004 1 85.56 254 PRO B CA 1
ATOM 4513 C C . PRO B 1 254 ? 5.488 40.938 -4.516 1 85.56 254 PRO B C 1
ATOM 4515 O O . PRO B 1 254 ? 4.785 41.781 -5.102 1 85.56 254 PRO B O 1
ATOM 4518 N N . ASP B 1 255 ? 6.293 40.125 -5.07 1 77.88 255 ASP B N 1
ATOM 4519 C CA . ASP B 1 255 ? 6.113 39.812 -6.48 1 77.88 255 ASP B CA 1
ATOM 4520 C C . ASP B 1 255 ? 5.707 38.344 -6.656 1 77.88 255 ASP B C 1
ATOM 4522 O O . ASP B 1 255 ? 6.52 37.438 -6.465 1 77.88 255 ASP B O 1
ATOM 4526 N N . ASN B 1 256 ? 4.605 38.062 -7.055 1 72.19 256 ASN B N 1
ATOM 4527 C CA . ASN B 1 256 ? 4 36.75 -7.328 1 72.19 256 ASN B CA 1
ATOM 4528 C C . ASN B 1 256 ? 4.129 35.812 -6.129 1 72.19 256 ASN B C 1
ATOM 4530 O O . ASN B 1 256 ? 4.195 34.594 -6.297 1 72.19 256 ASN B O 1
ATOM 4534 N N . GLY B 1 257 ? 4.34 36.375 -4.941 1 65.81 257 GLY B N 1
ATOM 4535 C CA . GLY B 1 257 ? 4.277 35.594 -3.713 1 65.81 257 GLY B CA 1
ATOM 4536 C C . GLY B 1 257 ? 5.578 34.875 -3.387 1 65.81 257 GLY B C 1
ATOM 4537 O O . GLY B 1 257 ? 5.715 34.281 -2.318 1 65.81 257 GLY B O 1
ATOM 4538 N N . ASN B 1 258 ? 6.559 35.031 -4.164 1 78.81 258 ASN B N 1
ATOM 4539 C CA . ASN B 1 258 ? 7.762 34.25 -3.896 1 78.81 258 ASN B CA 1
ATOM 4540 C C . ASN B 1 258 ? 9.016 35.125 -3.943 1 78.81 258 ASN B C 1
ATOM 4542 O O . ASN B 1 258 ? 10.133 34.594 -3.877 1 78.81 258 ASN B O 1
ATOM 4546 N N . VAL B 1 259 ? 8.781 36.406 -4.215 1 83.31 259 VAL B N 1
ATOM 4547 C CA . VAL B 1 259 ? 9.922 37.312 -4.262 1 83.31 259 VAL B CA 1
ATOM 4548 C C . VAL B 1 259 ? 9.555 38.656 -3.609 1 83.31 259 VAL B C 1
ATOM 4550 O O . VAL B 1 259 ? 8.422 39.125 -3.732 1 83.31 259 VAL B O 1
ATOM 4553 N N . CYS B 1 260 ? 10.406 39.094 -2.816 1 87.06 260 CYS B N 1
ATOM 4554 C CA . CYS B 1 260 ? 10.297 40.438 -2.312 1 87.06 260 CYS B CA 1
ATOM 4555 C C . CYS B 1 260 ? 11.234 41.375 -3.07 1 87.06 260 CYS B C 1
ATOM 4557 O O . CYS B 1 260 ? 12.453 41.281 -2.945 1 87.06 260 CYS B O 1
ATOM 4559 N N . ARG B 1 261 ? 10.539 42.125 -3.924 1 82.62 261 ARG B N 1
ATOM 4560 C CA . ARG B 1 261 ? 11.312 43.062 -4.75 1 82.62 261 ARG B CA 1
ATOM 4561 C C . ARG B 1 261 ? 11.336 44.469 -4.137 1 82.62 261 ARG B C 1
ATOM 4563 O O . ARG B 1 261 ? 10.336 44.906 -3.584 1 82.62 261 ARG B O 1
ATOM 4570 N N . GLY B 1 262 ? 12.43 45.094 -4.02 1 72.06 262 GLY B N 1
ATOM 4571 C CA . GLY B 1 262 ? 12.609 46.469 -3.539 1 72.06 262 GLY B CA 1
ATOM 4572 C C . GLY B 1 262 ? 14.047 46.781 -3.186 1 72.06 262 GLY B C 1
ATOM 4573 O O . GLY B 1 262 ? 14.945 46 -3.443 1 72.06 262 GLY B O 1
ATOM 4574 N N . PRO B 1 263 ? 14.461 47.906 -2.768 1 65.38 263 PRO B N 1
ATOM 4575 C CA . PRO B 1 263 ? 13.523 48.906 -2.242 1 65.38 263 PRO B CA 1
ATOM 4576 C C . PRO B 1 263 ? 12.773 49.656 -3.346 1 65.38 263 PRO B C 1
ATOM 4578 O O . PRO B 1 263 ? 13.297 49.812 -4.453 1 65.38 263 PRO B O 1
ATOM 4581 N N . CYS B 1 264 ? 11.586 49.531 -3.279 1 57.72 264 CYS B N 1
ATOM 4582 C CA . CYS B 1 264 ? 10.891 50.469 -4.156 1 57.72 264 CYS B CA 1
ATOM 4583 C C . CYS B 1 264 ? 11.398 51.906 -3.939 1 57.72 264 CYS B C 1
ATOM 4585 O O . CYS B 1 264 ? 11.406 52.406 -2.811 1 57.72 264 CYS B O 1
ATOM 4587 N N . LEU B 1 265 ? 12.57 52.281 -4.48 1 48.56 265 LEU B N 1
ATOM 4588 C CA . LEU B 1 265 ? 12.82 53.719 -4.441 1 48.56 265 LEU B CA 1
ATOM 4589 C C . LEU B 1 265 ? 11.516 54.5 -4.559 1 48.56 265 LEU B C 1
ATOM 4591 O O . LEU B 1 265 ? 10.781 54.344 -5.543 1 48.56 265 LEU B O 1
ATOM 4595 N N . ARG B 1 266 ? 10.805 54.562 -3.496 1 40.5 266 ARG B N 1
ATOM 4596 C CA . ARG B 1 266 ? 9.859 55.656 -3.58 1 40.5 266 ARG B CA 1
ATOM 4597 C C . ARG B 1 266 ? 10.5 56.875 -4.227 1 40.5 266 ARG B C 1
ATOM 4599 O O . ARG B 1 266 ? 11.352 57.531 -3.617 1 40.5 266 ARG B O 1
ATOM 4606 N N . THR B 1 267 ? 11.078 56.812 -5.391 1 39.19 267 THR B N 1
ATOM 4607 C CA . THR B 1 267 ? 11.18 58.125 -6.008 1 39.19 267 THR B CA 1
ATOM 4608 C C . THR B 1 267 ? 9.891 58.938 -5.805 1 39.19 267 THR B C 1
ATOM 4610 O O . THR B 1 267 ? 8.906 58.719 -6.52 1 39.19 267 THR B O 1
ATOM 4613 N N . SER B 1 268 ? 9.32 59 -4.602 1 37.03 268 SER B N 1
ATOM 4614 C CA . SER B 1 268 ? 8.508 60.188 -4.41 1 37.03 268 SER B CA 1
ATOM 4615 C C . SER B 1 268 ? 9.234 61.469 -4.879 1 37.03 268 SER B C 1
ATOM 4617 O O . SER B 1 268 ? 10.172 61.906 -4.223 1 37.03 268 SER B O 1
ATOM 4619 N N . TRP B 1 269 ? 9.555 61.656 -6.113 1 36.53 269 TRP B N 1
ATOM 4620 C CA . TRP B 1 269 ? 9.578 63.031 -6.527 1 36.53 269 TRP B CA 1
ATOM 4621 C C . TRP B 1 269 ? 8.461 63.844 -5.848 1 36.53 269 TRP B C 1
ATOM 4623 O O . TRP B 1 269 ? 7.328 63.344 -5.746 1 36.53 269 TRP B O 1
ATOM 4633 N N . PRO B 1 270 ? 8.734 64.625 -4.781 1 36.25 270 PRO B N 1
ATOM 4634 C CA . PRO B 1 270 ? 7.742 65.625 -4.398 1 36.25 270 PRO B CA 1
ATOM 4635 C C . PRO B 1 270 ? 6.938 66.188 -5.59 1 36.25 270 PRO B C 1
ATOM 4637 O O . PRO B 1 270 ? 7.516 66.688 -6.543 1 36.25 270 PRO B O 1
ATOM 4640 N N . ASP B 1 271 ? 6.074 65.375 -6.246 1 33.44 271 ASP B N 1
ATOM 4641 C CA . ASP B 1 271 ? 5.188 66.062 -7.215 1 33.44 271 ASP B CA 1
ATOM 4642 C C . ASP B 1 271 ? 4.598 67.312 -6.648 1 33.44 271 ASP B C 1
ATOM 4644 O O . ASP B 1 271 ? 3.561 67.312 -5.98 1 33.44 271 ASP B O 1
ATOM 4648 N N . ASP B 1 272 ? 5.367 68.125 -5.82 1 33.94 272 ASP B N 1
ATOM 4649 C CA . ASP B 1 272 ? 5.035 69.5 -5.617 1 33.94 272 ASP B CA 1
ATOM 4650 C C . ASP B 1 272 ? 4.652 70.188 -6.934 1 33.94 272 ASP B C 1
ATOM 4652 O O . ASP B 1 272 ? 4.496 71.438 -6.988 1 33.94 272 ASP B O 1
ATOM 4656 N N . SER B 1 273 ? 4.988 69.625 -8.086 1 33.53 273 SER B N 1
ATOM 4657 C CA . SER B 1 273 ? 4.512 70.375 -9.25 1 33.53 273 SER B CA 1
ATOM 4658 C C . SER B 1 273 ? 2.996 70.25 -9.383 1 33.53 273 SER B C 1
ATOM 4660 O O . SER B 1 273 ? 2.408 70.812 -10.297 1 33.53 273 SER B O 1
ATOM 4662 N N . LEU B 1 274 ? 2.365 69.25 -8.805 1 31.72 274 LEU B N 1
ATOM 4663 C CA . LEU B 1 274 ? 0.928 69.312 -9.047 1 31.72 274 LEU B CA 1
ATOM 4664 C C . LEU B 1 274 ? 0.252 70.312 -8.164 1 31.72 274 LEU B C 1
ATOM 4666 O O . LEU B 1 274 ? -0.978 70.375 -8.086 1 31.72 274 LEU B O 1
ATOM 4670 N N . LEU B 1 275 ? 0.995 71.062 -7.242 1 31.27 275 LEU B N 1
ATOM 4671 C CA . LEU B 1 275 ? 0.26 72.188 -6.773 1 31.27 275 LEU B CA 1
ATOM 4672 C C . LEU B 1 275 ? 0.116 73.25 -7.887 1 31.27 275 LEU B C 1
ATOM 4674 O O . LEU B 1 275 ? 0.697 74.312 -7.812 1 31.27 275 LEU B O 1
ATOM 4678 N N . SER B 1 276 ? 0.431 72.812 -9.133 1 30.86 276 SER B N 1
ATOM 4679 C CA . SER B 1 276 ? 0.157 73.938 -10.008 1 30.86 276 SER B CA 1
ATOM 4680 C C . SER B 1 276 ? -1.302 74.375 -9.914 1 30.86 276 SER B C 1
ATOM 4682 O O . SER B 1 276 ? -2.18 73.562 -9.633 1 30.86 276 SER B O 1
ATOM 4684 N N . PRO B 1 277 ? -1.706 75.75 -9.812 1 36.59 277 PRO B N 1
ATOM 4685 C CA . PRO B 1 277 ? -3.055 76.312 -9.758 1 36.59 277 PRO B CA 1
ATOM 4686 C C . PRO B 1 277 ? -4.035 75.562 -10.68 1 36.59 277 PRO B C 1
ATOM 4688 O O . PRO B 1 277 ? -5.246 75.625 -10.445 1 36.59 277 PRO B O 1
ATOM 4691 N N . VAL B 1 278 ? -3.527 75.062 -11.812 1 36.03 278 VAL B N 1
ATOM 4692 C CA . VAL B 1 278 ? -4.477 74.75 -12.875 1 36.03 278 VAL B CA 1
ATOM 4693 C C . VAL B 1 278 ? -5.184 73.438 -12.555 1 36.03 278 VAL B C 1
ATOM 4695 O O . VAL B 1 278 ? -6.371 73.25 -12.836 1 36.03 278 VAL B O 1
ATOM 4698 N N . HIS B 1 279 ? -4.402 72.375 -12.078 1 32.5 279 HIS B N 1
ATOM 4699 C CA . HIS B 1 279 ? -5.125 71.125 -12.039 1 32.5 279 HIS B CA 1
ATOM 4700 C C . HIS B 1 279 ? -6.051 71.062 -10.828 1 32.5 279 HIS B C 1
ATOM 4702 O O . HIS B 1 279 ? -6.73 70.062 -10.617 1 32.5 279 HIS B O 1
ATOM 4708 N N . LEU B 1 280 ? -5.895 71.875 -9.742 1 34.09 280 LEU B N 1
ATOM 4709 C CA . LEU B 1 280 ? -6.996 72.062 -8.805 1 34.09 280 LEU B CA 1
ATOM 4710 C C . LEU B 1 280 ? -8.266 72.5 -9.539 1 34.09 280 LEU B C 1
ATOM 4712 O O . LEU B 1 280 ? -9.367 72.062 -9.156 1 34.09 280 LEU B O 1
ATOM 4716 N N . ALA B 1 281 ? -8.062 73.312 -10.539 1 33.16 281 ALA B N 1
ATOM 4717 C CA . ALA B 1 281 ? -9.195 73.812 -11.289 1 33.16 281 ALA B CA 1
ATOM 4718 C C . ALA B 1 281 ? -9.883 72.75 -12.086 1 33.16 281 ALA B C 1
ATOM 4720 O O . ALA B 1 281 ? -11.109 72.75 -12.25 1 33.16 281 ALA B O 1
ATOM 4721 N N . VAL B 1 282 ? -9.047 71.875 -12.648 1 34.06 282 VAL B N 1
ATOM 4722 C CA . VAL B 1 282 ? -9.703 70.938 -13.578 1 34.06 282 VAL B CA 1
ATOM 4723 C C . VAL B 1 282 ? -10.539 69.938 -12.805 1 34.06 282 VAL B C 1
ATOM 4725 O O . VAL B 1 282 ? -11.57 69.5 -13.289 1 34.06 282 VAL B O 1
ATOM 4728 N N . LEU B 1 283 ? -10.078 69.562 -11.594 1 33.34 283 LEU B N 1
ATOM 4729 C CA . LEU B 1 283 ? -10.984 68.688 -10.859 1 33.34 283 LEU B CA 1
ATOM 4730 C C . LEU B 1 283 ? -12.297 69.375 -10.562 1 33.34 283 LEU B C 1
ATOM 4732 O O . LEU B 1 283 ? -13.344 68.75 -10.461 1 33.34 283 LEU B O 1
ATOM 4736 N N . LEU B 1 284 ? -12.156 70.688 -10.383 1 32.91 284 LEU B N 1
ATOM 4737 C CA . LEU B 1 284 ? -13.414 71.438 -10.219 1 32.91 284 LEU B CA 1
ATOM 4738 C C . LEU B 1 284 ? -14.258 71.312 -11.484 1 32.91 284 LEU B C 1
ATOM 4740 O O . LEU B 1 284 ? -15.484 71.25 -11.414 1 32.91 284 LEU B O 1
ATOM 4744 N N . LEU B 1 285 ? -13.555 71.562 -12.617 1 32.94 285 LEU B N 1
ATOM 4745 C CA . LEU B 1 285 ? -14.375 71.75 -13.812 1 32.94 285 LEU B CA 1
ATOM 4746 C C . LEU B 1 285 ? -14.914 70.375 -14.281 1 32.94 285 LEU B C 1
ATOM 4748 O O . LEU B 1 285 ? -16.047 70.312 -14.758 1 32.94 285 LEU B O 1
ATOM 4752 N N . GLN B 1 286 ? -14.023 69.375 -14.203 1 29.34 286 GLN B N 1
ATOM 4753 C CA . GLN B 1 286 ? -14.555 68.188 -14.859 1 29.34 286 GLN B CA 1
ATOM 4754 C C . GLN B 1 286 ? -15.719 67.625 -14.07 1 29.34 286 GLN B C 1
ATOM 4756 O O . GLN B 1 286 ? -16.422 66.75 -14.562 1 29.34 286 GLN B O 1
ATOM 4761 N N . PHE B 1 287 ? -15.773 67.938 -12.711 1 33.34 287 PHE B N 1
ATOM 4762 C CA . PHE B 1 287 ? -17.047 67.562 -12.102 1 33.34 287 PHE B CA 1
ATOM 4763 C C . PHE B 1 287 ? -18.219 68.125 -12.867 1 33.34 287 PHE B C 1
ATOM 4765 O O . PHE B 1 287 ? -19.312 67.562 -12.867 1 33.34 287 PHE B O 1
ATOM 4772 N N . GLN B 1 288 ? -17.906 69.375 -13.297 1 26.5 288 GLN B N 1
ATOM 4773 C CA . GLN B 1 288 ? -19.031 70.062 -13.914 1 26.5 288 GLN B CA 1
ATOM 4774 C C . GLN B 1 288 ? -19.453 69.375 -15.203 1 26.5 288 GLN B C 1
ATOM 4776 O O . GLN B 1 288 ? -20.641 69.375 -15.531 1 26.5 288 GLN B O 1
ATOM 4781 N N . LEU B 1 289 ? -18.359 69.062 -15.883 1 31.2 289 LEU B N 1
ATOM 4782 C CA . LEU B 1 289 ? -18.797 68.812 -17.234 1 31.2 289 LEU B CA 1
ATOM 4783 C C . LEU B 1 289 ? -19.531 67.5 -17.312 1 31.2 289 LEU B C 1
ATOM 4785 O O . LEU B 1 289 ? -20.156 67.125 -18.328 1 31.2 289 LEU B O 1
ATOM 4789 N N . PHE B 1 290 ? -19.031 66.562 -16.406 1 29.09 290 PHE B N 1
ATOM 4790 C CA . PHE B 1 290 ? -19.719 65.312 -16.609 1 29.09 290 PHE B CA 1
ATOM 4791 C C . PHE B 1 290 ? -21.203 65.438 -16.312 1 29.09 290 PHE B C 1
ATOM 4793 O O . PHE B 1 290 ? -21.969 64.438 -16.469 1 29.09 290 PHE B O 1
ATOM 4800 N N . CYS B 1 291 ? -21.453 66.562 -15.609 1 26.38 291 CYS B N 1
ATOM 4801 C CA . CYS B 1 291 ? -22.891 66.75 -15.422 1 26.38 291 CYS B CA 1
ATOM 4802 C C . CYS B 1 291 ? -23.641 66.562 -16.734 1 26.38 291 CYS B C 1
ATOM 4804 O O . CYS B 1 291 ? -24.797 66.125 -16.75 1 26.38 291 CYS B O 1
ATOM 4806 N N . LEU B 1 292 ? -23.016 67.312 -17.641 1 26.69 292 LEU B N 1
ATOM 4807 C CA . LEU B 1 292 ? -23.984 67.625 -18.688 1 26.69 292 LEU B CA 1
ATOM 4808 C C . LEU B 1 292 ? -24.328 66.375 -19.484 1 26.69 292 LEU B C 1
ATOM 4810 O O . LEU B 1 292 ? -25.375 66.312 -20.156 1 26.69 292 LEU B O 1
ATOM 4814 N N . ARG B 1 293 ? -23.172 65.688 -19.797 1 27.61 293 ARG B N 1
ATOM 4815 C CA . ARG B 1 293 ? -23.5 65 -21.047 1 27.61 293 ARG B CA 1
ATOM 4816 C C . ARG B 1 293 ? -24.453 63.812 -20.812 1 27.61 293 ARG B C 1
ATOM 4818 O O . ARG B 1 293 ? -24.703 63.031 -21.719 1 27.61 293 ARG B O 1
ATOM 4825 N N . LEU B 1 294 ? -24.562 63.5 -19.406 1 28.62 294 LEU B N 1
ATOM 4826 C CA . LEU B 1 294 ? -25.375 62.312 -19.219 1 28.62 294 LEU B CA 1
ATOM 4827 C C . LEU B 1 294 ? -26.766 62.5 -19.828 1 28.62 294 LEU B C 1
ATOM 4829 O O . LEU B 1 294 ? -27.734 62.781 -19.125 1 28.62 294 LEU B O 1
ATOM 4833 N N . TRP B 1 295 ? -26.781 63.438 -20.812 1 26.02 295 TRP B N 1
ATOM 4834 C CA . TRP B 1 295 ? -28.172 63.594 -21.234 1 26.02 295 TRP B CA 1
ATOM 4835 C C . TRP B 1 295 ? -28.75 62.25 -21.719 1 26.02 295 TRP B C 1
ATOM 4837 O O . TRP B 1 295 ? -29.812 62.219 -22.328 1 26.02 295 TRP B O 1
ATOM 4847 N N . ASN B 1 296 ? -27.859 61.125 -21.703 1 26.56 296 ASN B N 1
ATOM 4848 C CA . ASN B 1 296 ? -28.688 60.219 -22.5 1 26.56 296 ASN B CA 1
ATOM 4849 C C . ASN B 1 296 ? -30 59.875 -21.781 1 26.56 296 ASN B C 1
ATOM 4851 O O . ASN B 1 296 ? -29.984 59.594 -20.578 1 26.56 296 ASN B O 1
ATOM 4855 N N . PRO B 1 297 ? -31.25 60.094 -22.328 1 25.98 297 PRO B N 1
ATOM 4856 C CA . PRO B 1 297 ? -32.625 60.156 -21.781 1 25.98 297 PRO B CA 1
ATOM 4857 C C . PRO B 1 297 ? -32.969 58.969 -20.906 1 25.98 297 PRO B C 1
ATOM 4859 O O . PRO B 1 297 ? -33.781 59.094 -20 1 25.98 297 PRO B O 1
ATOM 4862 N N . ASP B 1 298 ? -32.75 57.75 -21.406 1 27.84 298 ASP B N 1
ATOM 4863 C CA . ASP B 1 298 ? -33.656 56.656 -21.016 1 27.84 298 ASP B CA 1
ATOM 4864 C C . ASP B 1 298 ? -33.312 56.156 -19.609 1 27.84 298 ASP B C 1
ATOM 4866 O O . ASP B 1 298 ? -33.844 55.125 -19.172 1 27.84 298 ASP B O 1
ATOM 4870 N N . LEU B 1 299 ? -32.062 56.531 -19.062 1 26.12 299 LEU B N 1
ATOM 4871 C CA . LEU B 1 299 ? -31.5 55.875 -17.875 1 26.12 299 LEU B CA 1
ATOM 4872 C C . LEU B 1 299 ? -32.188 56.344 -16.609 1 26.12 299 LEU B C 1
ATOM 4874 O O . LEU B 1 299 ? -31.688 57.219 -15.906 1 26.12 299 LEU B O 1
ATOM 4878 N N . PHE B 1 300 ? -33.5 56.594 -16.578 1 23.41 300 PHE B N 1
ATOM 4879 C CA . PHE B 1 300 ? -34.219 57.344 -15.562 1 23.41 300 PHE B CA 1
ATOM 4880 C C . PHE B 1 300 ? -33.875 56.875 -14.164 1 23.41 300 PHE B C 1
ATOM 4882 O O . PHE B 1 300 ? -33.469 57.688 -13.312 1 23.41 300 PHE B O 1
ATOM 4889 N N . THR B 1 301 ? -34.719 56.219 -13.336 1 22.8 301 THR B N 1
ATOM 4890 C CA . THR B 1 301 ? -35.375 56.719 -12.117 1 22.8 301 THR B CA 1
ATOM 4891 C C . THR B 1 301 ? -34.656 56.188 -10.875 1 22.8 301 THR B C 1
ATOM 4893 O O . THR B 1 301 ? -35.156 56.312 -9.758 1 22.8 301 THR B O 1
ATOM 4896 N N . GLY B 1 302 ? -33.406 55.562 -11.016 1 21.23 302 GLY B N 1
ATOM 4897 C CA . GLY B 1 302 ? -33.219 54.781 -9.805 1 21.23 302 GLY B CA 1
ATOM 4898 C C . GLY B 1 302 ? -32.938 55.625 -8.578 1 21.23 302 GLY B C 1
ATOM 4899 O O . GLY B 1 302 ? -32.469 56.75 -8.703 1 21.23 302 GLY B O 1
ATOM 4900 N N . HIS B 1 303 ? -33.594 55.438 -7.355 1 20.88 303 HIS B N 1
ATOM 4901 C CA . HIS B 1 303 ? -33.781 56.125 -6.09 1 20.88 303 HIS B CA 1
ATOM 4902 C C . HIS B 1 303 ? -32.469 56.25 -5.309 1 20.88 303 HIS B C 1
ATOM 4904 O O . HIS B 1 303 ? -31.891 55.25 -4.91 1 20.88 303 HIS B O 1
ATOM 4910 N N . ALA B 1 304 ? -31.516 57.094 -5.672 1 21.38 304 ALA B N 1
ATOM 4911 C CA . ALA B 1 304 ? -30.188 57.312 -5.086 1 21.38 304 ALA B CA 1
ATOM 4912 C C . ALA B 1 304 ? -30.312 57.875 -3.678 1 21.38 304 ALA B C 1
ATOM 4914 O O . ALA B 1 304 ? -30.828 59 -3.5 1 21.38 304 ALA B O 1
ATOM 4915 N N . THR B 1 305 ? -30.625 57.094 -2.584 1 20.12 305 THR B N 1
ATOM 4916 C CA . THR B 1 305 ? -30.797 57.656 -1.253 1 20.12 305 THR B CA 1
ATOM 4917 C C . THR B 1 305 ? -29.469 58.188 -0.718 1 20.12 305 THR B C 1
ATOM 4919 O O . THR B 1 305 ? -28.453 57.469 -0.727 1 20.12 305 THR B O 1
ATOM 4922 N N . CYS B 1 306 ? -29.078 59.438 -0.865 1 20.03 306 CYS B N 1
ATOM 4923 C CA . CYS B 1 306 ? -27.906 60.25 -0.539 1 20.03 306 CYS B CA 1
ATOM 4924 C C . CYS B 1 306 ? -27.656 60.25 0.964 1 20.03 306 CYS B C 1
ATOM 4926 O O . CYS B 1 306 ? -28.516 60.719 1.731 1 20.03 306 CYS B O 1
ATOM 4928 N N . PRO B 1 307 ? -26.938 59.281 1.518 1 21.7 307 PRO B N 1
ATOM 4929 C CA . PRO B 1 307 ? -26.844 59.344 2.977 1 21.7 307 PRO B CA 1
ATOM 4930 C C . PRO B 1 307 ? -26.109 60.625 3.443 1 21.7 307 PRO B C 1
ATOM 4932 O O . PRO B 1 307 ? -25.328 61.188 2.684 1 21.7 307 PRO B O 1
ATOM 4935 N N . ARG B 1 308 ? -26.375 61.188 4.703 1 20.8 308 ARG B N 1
ATOM 4936 C CA . ARG B 1 308 ? -26.219 62.469 5.418 1 20.8 308 ARG B CA 1
ATOM 4937 C C . ARG B 1 308 ? -24.766 62.719 5.785 1 20.8 308 ARG B C 1
ATOM 4939 O O . ARG B 1 308 ? -24.047 61.781 6.16 1 20.8 308 ARG B O 1
ATOM 4946 N N . PRO B 1 309 ? -24.094 63.844 5.383 1 20.88 309 PRO B N 1
ATOM 4947 C CA . PRO B 1 309 ? -22.766 64.438 5.449 1 20.88 309 PRO B CA 1
ATOM 4948 C C . PRO B 1 309 ? -22.281 64.688 6.883 1 20.88 309 PRO B C 1
ATOM 4950 O O . PRO B 1 309 ? -22.891 65.438 7.621 1 20.88 309 PRO B O 1
ATOM 4953 N N . ALA B 1 310 ? -22 63.688 7.789 1 21.42 310 ALA B N 1
ATOM 4954 C CA . ALA B 1 310 ? -21.828 64.125 9.164 1 21.42 310 ALA B CA 1
ATOM 4955 C C . ALA B 1 310 ? -20.656 65.125 9.273 1 21.42 310 ALA B C 1
ATOM 4957 O O . ALA B 1 310 ? -19.703 65 8.492 1 21.42 310 ALA B O 1
ATOM 4958 N N . VAL B 1 311 ? -20.688 66.188 10.086 1 19.77 311 VAL B N 1
ATOM 4959 C CA . VAL B 1 311 ? -20.172 67.5 10.477 1 19.77 311 VAL B CA 1
ATOM 4960 C C . VAL B 1 311 ? -18.812 67.312 11.148 1 19.77 311 VAL B C 1
ATOM 4962 O O . VAL B 1 311 ? -18.672 66.562 12.117 1 19.77 311 VAL B O 1
ATOM 4965 N N . PHE B 1 312 ? -17.656 67.375 10.438 1 19.73 312 PHE B N 1
ATOM 4966 C CA . PHE B 1 312 ? -16.281 67.312 10.883 1 19.73 312 PHE B CA 1
ATOM 4967 C C . PHE B 1 312 ? -15.961 68.5 11.805 1 19.73 312 PHE B C 1
ATOM 4969 O O . PHE B 1 312 ? -16 69.625 11.375 1 19.73 312 PHE B O 1
ATOM 4976 N N . ASN B 1 313 ? -16.219 68.438 13.062 1 18.95 313 ASN B N 1
ATOM 4977 C CA . ASN B 1 313 ? -15.977 69.562 14 1 18.95 313 ASN B CA 1
ATOM 4978 C C . ASN B 1 313 ? -14.5 69.938 14.047 1 18.95 313 ASN B C 1
ATOM 4980 O O . ASN B 1 313 ? -13.641 69.062 14.188 1 18.95 313 ASN B O 1
ATOM 4984 N N . THR B 1 314 ? -14.016 71.125 13.547 1 20.28 314 THR B N 1
ATOM 4985 C CA . THR B 1 314 ? -12.844 71.938 13.289 1 20.28 314 THR B CA 1
ATOM 4986 C C . THR B 1 314 ? -12.117 72.25 14.594 1 20.28 314 THR B C 1
ATOM 4988 O O . THR B 1 314 ? -12.586 73.062 15.383 1 20.28 314 THR B O 1
ATOM 4991 N N . LEU B 1 315 ? -11.625 71.312 15.406 1 20.05 315 LEU B N 1
ATOM 4992 C CA . LEU B 1 315 ? -11.109 71.812 16.672 1 20.05 315 LEU B CA 1
ATOM 4993 C C . LEU B 1 315 ? -9.945 72.75 16.469 1 20.05 315 LEU B C 1
ATOM 4995 O O . LEU B 1 315 ? -9.055 72.5 15.656 1 20.05 315 LEU B O 1
ATOM 4999 N N . GLU B 1 316 ? -9.992 74.062 16.922 1 18.64 316 GLU B N 1
ATOM 5000 C CA . GLU B 1 316 ? -9.516 75.438 17 1 18.64 316 GLU B CA 1
ATOM 5001 C C . GLU B 1 316 ? -8.047 75.5 17.406 1 18.64 316 GLU B C 1
ATOM 5003 O O . GLU B 1 316 ? -7.25 76.188 16.781 1 18.64 316 GLU B O 1
ATOM 5008 N N . THR B 1 317 ? -7.516 75.438 18.594 1 19.73 317 THR B N 1
ATOM 5009 C CA . THR B 1 317 ? -6.926 76.562 19.297 1 19.73 317 THR B CA 1
ATOM 5010 C C . THR B 1 317 ? -5.406 76.562 19.188 1 19.73 317 THR B C 1
ATOM 5012 O O . THR B 1 317 ? -4.742 75.75 19.859 1 19.73 317 THR B O 1
ATOM 5015 N N . ALA B 1 318 ? -4.723 76.625 17.938 1 20.12 318 ALA B N 1
ATOM 5016 C CA . ALA B 1 318 ? -3.268 76.5 17.891 1 20.12 318 ALA B CA 1
ATOM 5017 C C . ALA B 1 318 ? -2.594 77.625 18.641 1 20.12 318 ALA B C 1
ATOM 5019 O O . ALA B 1 318 ? -3.18 78.688 18.812 1 20.12 318 ALA B O 1
ATOM 5020 N N . GLY B 1 319 ? -1.346 77.5 19.156 1 21.03 319 GLY B N 1
ATOM 5021 C CA . GLY B 1 319 ? -0.329 78 20.047 1 21.03 319 GLY B CA 1
ATOM 5022 C C . GLY B 1 319 ? 0.305 79.25 19.547 1 21.03 319 GLY B C 1
ATOM 5023 O O . GLY B 1 319 ? 0.701 79.375 18.391 1 21.03 319 GLY B O 1
ATOM 5024 N N . VAL B 1 320 ? -0.128 80.562 19.938 1 21.48 320 VAL B N 1
ATOM 5025 C CA . VAL B 1 320 ? 0.324 81.938 19.781 1 21.48 320 VAL B CA 1
ATOM 5026 C C . VAL B 1 320 ? 1.797 82.062 20.172 1 21.48 320 VAL B C 1
ATOM 5028 O O . VAL B 1 320 ? 2.16 81.812 21.312 1 21.48 320 VAL B O 1
ATOM 5031 N N . VAL B 1 321 ? 2.811 81.688 19.391 1 21.89 321 VAL B N 1
ATOM 5032 C CA . VAL B 1 321 ? 4.258 81.812 19.547 1 21.89 321 VAL B CA 1
ATOM 5033 C C . VAL B 1 321 ? 4.645 83.312 19.641 1 21.89 321 VAL B C 1
ATOM 5035 O O . VAL B 1 321 ? 4.16 84.125 18.875 1 21.89 321 VAL B O 1
ATOM 5038 N N . GLU B 1 322 ? 5.234 83.875 20.766 1 21.95 322 GLU B N 1
ATOM 5039 C CA . GLU B 1 322 ? 5.578 85.188 21.312 1 21.95 322 GLU B CA 1
ATOM 5040 C C . GLU B 1 322 ? 6.551 85.938 20.391 1 21.95 322 GLU B C 1
ATOM 5042 O O . GLU B 1 322 ? 7.648 85.438 20.109 1 21.95 322 GLU B O 1
ATOM 5047 N N . ILE B 1 323 ? 6.184 86.5 19.203 1 19.42 323 ILE B N 1
ATOM 5048 C CA . ILE B 1 323 ? 6.996 87.375 18.375 1 19.42 323 ILE B CA 1
ATOM 5049 C C . ILE B 1 323 ? 7.426 88.625 19.188 1 19.42 323 ILE B C 1
ATOM 5051 O O . ILE B 1 323 ? 6.582 89.375 19.688 1 19.42 323 ILE B O 1
ATOM 5055 N N . LEU B 1 324 ? 8.688 88.688 19.906 1 19.62 324 LEU B N 1
ATOM 5056 C CA . LEU B 1 324 ? 9.383 89.938 20.125 1 19.62 324 LEU B CA 1
ATOM 5057 C C . LEU B 1 324 ? 9.75 90.625 18.781 1 19.62 324 LEU B C 1
ATOM 5059 O O . LEU B 1 324 ? 10.148 89.875 17.844 1 19.62 324 LEU B O 1
#

pLDDT: mean 75.92, std 26.81, range [16.17, 98.56]

Nearest PDB structures (foldseek):
  7s7k-assembly1_A  TM=9.118E-01  e=7.332E-38  Mus musculus
  4m4r-assembly3_E  TM=9.561E-01  e=4.402E-34  Homo sapiens
  2x11-assembly1_A  TM=9.193E-01  e=1.905E-29  Homo sapiens
  8tv1-assembly1_C  TM=8.851E-01  e=9.518E-30  Homo sapiens
  3mx0-assembly2_C  TM=9.247E-01  e=3.588E-28  Homo sapiens